Protein AF-A0A932I246-F1 (afdb_monomer)

Solvent-accessible surface area (backbone atoms only — not comparable to full-atom values): 27493 Å² total; per-residue (Å²): 136,83,82,78,75,80,78,72,86,60,99,74,47,70,69,50,55,54,42,56,57,29,20,70,31,78,43,29,26,50,51,62,73,42,66,53,40,61,61,53,47,52,52,48,31,76,75,70,36,56,84,35,68,69,50,48,49,49,33,52,39,20,45,31,43,43,34,30,58,22,53,59,52,63,70,44,74,90,49,45,68,64,43,23,55,43,42,30,55,41,34,55,53,49,47,56,42,54,63,29,57,80,69,51,62,72,70,21,52,56,48,48,50,40,53,50,53,54,45,70,26,64,62,61,47,52,42,52,49,46,42,53,51,44,28,50,48,48,29,57,44,53,73,33,79,94,44,40,82,45,59,65,59,52,9,35,63,12,46,64,54,43,42,63,22,55,83,66,45,56,70,69,58,45,53,53,52,52,52,52,51,48,51,56,51,48,55,43,52,54,49,61,70,66,50,71,67,83,77,53,55,97,81,42,61,63,65,49,45,65,71,44,42,66,47,36,33,39,36,50,30,71,85,81,86,62,57,73,64,77,78,63,70,88,76,70,71,74,97,63,90,81,52,74,67,60,57,48,52,55,40,28,43,37,66,72,38,31,41,54,51,52,52,34,47,47,52,49,33,54,50,51,52,50,47,31,55,36,34,69,69,67,50,93,50,74,86,62,44,43,46,38,48,67,53,41,49,48,38,51,72,72,46,47,73,54,31,31,50,52,42,40,53,46,38,36,51,55,46,47,52,39,50,52,54,19,52,58,44,60,48,79,78,72,83,69,76,82,75,87,51,80,70,58,58,66,52,52,78,77,47,79,77,79,65,59,42,72,57,43,20,45,50,50,50,56,52,76,65,72,28,43,51,63,51,50,45,51,48,48,38,53,51,47,47,53,50,48,56,59,38,46,74,40,68,70,39,41,56,23,38,72,64,16,46,40,64,18,50,54,56,44,21,49,46,61,60,68,60,54,59,67,71,51,47,50,51,52,52,52,50,49,43,53,51,43,51,54,50,31,52,30,20,52,49,35,56,52,50,67,34,81,94,44,48,89,57,85,82,61,78,32,75,50,29,35,46,53,40,37,27,35,30,17,44,42,72,55,54,74,80,79,66,52,77,78,71,77,79,77,71,80,76,79,83,79,74,88,132

Structure (mmCIF, N/CA/C/O backbone):
data_AF-A0A932I246-F1
#
_entry.id   AF-A0A932I246-F1
#
loop_
_atom_site.group_PDB
_atom_site.id
_atom_site.type_symbol
_atom_site.label_atom_id
_atom_site.label_alt_id
_atom_site.label_comp_id
_atom_site.label_asym_id
_atom_site.label_entity_id
_atom_site.label_seq_id
_atom_site.pdbx_PDB_ins_code
_atom_site.Cartn_x
_atom_site.Cartn_y
_atom_site.Cartn_z
_atom_site.occupancy
_atom_site.B_iso_or_equiv
_atom_site.auth_seq_id
_atom_site.auth_comp_id
_atom_site.auth_asym_id
_atom_site.auth_atom_id
_atom_site.pdbx_PDB_model_num
ATOM 1 N N . MET A 1 1 ? 18.578 -10.798 33.109 1.00 35.31 1 MET A N 1
ATOM 2 C CA . MET A 1 1 ? 17.485 -9.968 32.545 1.00 35.31 1 MET A CA 1
ATOM 3 C C . MET A 1 1 ? 17.425 -8.638 33.294 1.00 35.31 1 MET A C 1
ATOM 5 O O . MET A 1 1 ? 16.920 -8.592 34.405 1.00 35.31 1 MET A O 1
ATOM 9 N N . LYS A 1 2 ? 18.011 -7.568 32.737 1.00 28.06 2 LYS A N 1
ATOM 10 C CA . LYS A 1 2 ? 17.964 -6.221 33.337 1.00 28.06 2 LYS A CA 1
ATOM 11 C C . LYS A 1 2 ? 16.566 -5.626 33.126 1.00 28.06 2 LYS A C 1
ATOM 13 O O . LYS A 1 2 ? 16.144 -5.468 31.981 1.00 28.06 2 LYS A O 1
ATOM 18 N N . LYS A 1 3 ? 15.860 -5.311 34.218 1.00 30.19 3 LYS A N 1
ATOM 19 C CA . LYS A 1 3 ? 14.612 -4.529 34.216 1.00 30.19 3 LYS A CA 1
ATOM 20 C C . LYS A 1 3 ? 14.875 -3.213 33.468 1.00 30.19 3 LYS A C 1
ATOM 22 O O . LYS A 1 3 ? 15.648 -2.386 33.941 1.00 30.19 3 LYS A O 1
ATOM 27 N N . ARG A 1 4 ? 14.285 -3.031 32.280 1.00 34.88 4 ARG A N 1
ATOM 28 C CA . ARG A 1 4 ? 14.274 -1.729 31.596 1.00 34.88 4 ARG A CA 1
ATOM 29 C C . ARG A 1 4 ? 13.443 -0.780 32.457 1.00 34.88 4 ARG A C 1
ATOM 31 O O . ARG A 1 4 ? 12.263 -1.038 32.670 1.00 34.88 4 ARG A O 1
ATOM 38 N N . GLY A 1 5 ? 14.087 0.258 32.987 1.00 34.12 5 GLY A N 1
ATOM 39 C CA . GLY A 1 5 ? 13.452 1.270 33.825 1.00 34.12 5 GLY A CA 1
ATOM 40 C C . GLY A 1 5 ? 12.221 1.868 33.145 1.00 34.12 5 GLY A C 1
ATOM 41 O O . GLY A 1 5 ? 12.244 2.183 31.953 1.00 34.12 5 GLY A O 1
ATOM 42 N N . ARG A 1 6 ? 11.143 1.990 33.922 1.00 39.09 6 ARG A N 1
ATOM 43 C CA . ARG A 1 6 ? 9.917 2.712 33.579 1.00 39.09 6 ARG A CA 1
ATOM 44 C C . ARG A 1 6 ? 10.338 4.168 33.352 1.00 39.09 6 ARG A C 1
ATOM 46 O O . ARG A 1 6 ? 10.676 4.844 34.317 1.00 39.09 6 ARG A O 1
ATOM 53 N N . ARG A 1 7 ? 10.427 4.627 32.096 1.00 49.12 7 ARG A N 1
ATOM 54 C CA . ARG A 1 7 ? 10.593 6.062 31.817 1.00 49.12 7 ARG A CA 1
ATOM 55 C C . ARG A 1 7 ? 9.335 6.726 32.356 1.00 49.12 7 ARG A C 1
ATOM 57 O O . ARG A 1 7 ? 8.257 6.496 31.814 1.00 49.12 7 ARG A O 1
ATOM 64 N N . THR A 1 8 ? 9.464 7.427 33.474 1.00 45.78 8 THR A N 1
ATOM 65 C CA . THR A 1 8 ? 8.409 8.287 33.995 1.00 45.78 8 THR A CA 1
ATOM 66 C C . THR A 1 8 ? 8.037 9.268 32.893 1.00 45.78 8 THR A C 1
ATOM 68 O O . THR A 1 8 ? 8.913 9.770 32.182 1.00 45.78 8 THR A O 1
ATOM 71 N N . ILE A 1 9 ? 6.736 9.477 32.698 1.00 50.03 9 ILE A N 1
ATOM 72 C CA . ILE A 1 9 ? 6.228 10.590 31.903 1.00 50.03 9 ILE A CA 1
ATOM 73 C C . ILE A 1 9 ? 6.631 11.830 32.702 1.00 50.03 9 ILE A C 1
ATOM 75 O O . ILE A 1 9 ? 5.904 12.276 33.578 1.00 50.03 9 ILE A O 1
ATOM 79 N N . THR A 1 10 ? 7.856 12.321 32.516 1.00 48.06 10 THR A N 1
ATOM 80 C CA . THR A 1 10 ? 8.140 13.700 32.888 1.00 48.06 10 THR A CA 1
ATOM 81 C C . THR A 1 10 ? 7.211 14.554 32.036 1.00 48.06 10 THR A C 1
ATOM 83 O O . THR A 1 10 ? 7.014 14.260 30.853 1.00 48.06 10 THR A O 1
ATOM 86 N N . GLU A 1 11 ? 6.615 15.575 32.642 1.00 45.78 11 GLU A N 1
ATOM 87 C CA . GLU A 1 11 ? 5.543 16.426 32.101 1.00 45.78 11 GLU A CA 1
ATOM 88 C C . GLU A 1 11 ? 5.860 17.139 30.767 1.00 45.78 11 GLU A C 1
ATOM 90 O O . GLU A 1 11 ? 5.104 17.997 30.330 1.00 45.78 11 GLU A O 1
ATOM 95 N N . GLN A 1 12 ? 6.960 16.824 30.076 1.00 55.62 12 GLN A N 1
ATOM 96 C CA . GLN A 1 12 ? 7.422 17.562 28.900 1.00 55.62 12 GLN A CA 1
ATOM 97 C C . GLN A 1 12 ? 8.065 16.678 27.817 1.00 55.62 12 GLN A C 1
ATOM 99 O O . GLN A 1 12 ? 9.040 17.062 27.176 1.00 55.62 12 GLN A O 1
ATOM 104 N N . SER A 1 13 ? 7.519 15.490 27.538 1.00 73.31 13 SER A N 1
ATOM 105 C CA . SER A 1 13 ? 7.749 14.900 26.209 1.00 73.31 13 SER A CA 1
ATOM 106 C C . SER A 1 13 ? 6.884 15.650 25.193 1.00 73.31 13 SER A C 1
ATOM 108 O O . SER A 1 13 ? 5.659 15.540 25.228 1.00 73.31 13 SER A O 1
ATOM 110 N N . TYR A 1 14 ? 7.500 16.381 24.256 1.00 82.94 14 TYR A N 1
ATOM 111 C CA . TYR A 1 14 ? 6.797 17.052 23.146 1.00 82.94 14 TYR A CA 1
ATOM 112 C C . TYR A 1 14 ? 5.838 16.100 22.404 1.00 82.94 14 TYR A C 1
ATOM 114 O O . TYR A 1 14 ? 4.756 16.494 21.972 1.00 82.94 14 TYR A O 1
ATOM 122 N N . ALA A 1 15 ? 6.192 14.812 22.309 1.00 83.62 15 ALA A N 1
ATOM 123 C CA . ALA A 1 15 ? 5.328 13.788 21.727 1.00 83.62 15 ALA A CA 1
ATOM 124 C C . ALA A 1 15 ? 4.053 13.535 22.552 1.00 83.62 15 ALA A C 1
ATOM 126 O O . ALA A 1 15 ? 2.983 13.379 21.971 1.00 83.62 15 ALA A O 1
ATOM 127 N N . ALA A 1 16 ? 4.148 13.519 23.885 1.00 86.38 16 ALA A N 1
ATOM 128 C CA . ALA A 1 16 ? 2.990 13.338 24.757 1.00 86.38 16 ALA A CA 1
ATOM 129 C C . ALA A 1 16 ? 2.051 14.555 24.710 1.00 86.38 16 ALA A C 1
ATOM 131 O O . ALA A 1 16 ? 0.842 14.381 24.584 1.00 86.38 16 ALA A O 1
ATOM 132 N N . ALA A 1 17 ? 2.602 15.774 24.709 1.00 88.81 17 ALA A N 1
ATOM 133 C CA . ALA A 1 17 ? 1.818 17.005 24.590 1.00 88.81 17 ALA A CA 1
ATOM 134 C C . ALA A 1 17 ? 1.035 17.073 23.265 1.00 88.81 17 ALA A C 1
ATOM 136 O O . ALA A 1 17 ? -0.163 17.347 23.277 1.00 88.81 17 ALA A O 1
ATOM 137 N N . ARG A 1 18 ? 1.675 16.740 22.129 1.00 91.56 18 ARG A N 1
ATOM 138 C CA . ARG A 1 18 ? 0.988 16.661 20.824 1.00 91.56 18 ARG A CA 1
ATOM 139 C C . ARG A 1 18 ? -0.151 15.640 20.818 1.00 91.56 18 ARG A C 1
ATOM 141 O O . ARG A 1 18 ? -1.185 15.894 20.214 1.00 91.56 18 ARG A O 1
ATOM 148 N N . LEU A 1 19 ? 0.020 14.497 21.485 1.00 93.06 19 LEU A N 1
ATOM 149 C CA . LEU A 1 19 ? -1.024 13.472 21.568 1.00 93.06 19 LEU A CA 1
ATOM 150 C C . LEU A 1 19 ? -2.183 13.878 22.479 1.00 93.06 19 LEU A C 1
ATOM 152 O O . LEU A 1 19 ? -3.322 13.561 22.155 1.00 93.06 19 LEU A O 1
ATOM 156 N N . LEU A 1 20 ? -1.913 14.579 23.582 1.00 91.50 20 LEU A N 1
ATOM 157 C CA . LEU A 1 20 ? -2.953 15.135 24.450 1.00 91.50 20 LEU A CA 1
ATOM 158 C C . LEU A 1 20 ? -3.778 16.205 23.725 1.00 91.50 20 LEU A C 1
ATOM 160 O O . LEU A 1 20 ? -5.001 16.172 23.804 1.00 91.50 20 LEU A O 1
ATOM 164 N N . ASP A 1 21 ? -3.129 17.092 22.965 1.00 92.06 21 ASP A N 1
ATOM 165 C CA . ASP A 1 21 ? -3.822 18.039 22.079 1.00 92.06 21 ASP A CA 1
ATOM 166 C C . ASP A 1 21 ? -4.642 17.303 21.006 1.00 92.06 21 ASP A C 1
ATOM 168 O O . ASP A 1 21 ? -5.804 17.624 20.770 1.00 92.06 21 ASP A O 1
ATOM 172 N N . ALA A 1 22 ? -4.080 16.253 20.399 1.00 93.19 22 ALA A N 1
ATOM 173 C CA . ALA A 1 22 ? -4.780 15.459 19.394 1.00 93.19 22 ALA A CA 1
ATOM 174 C C . ALA A 1 22 ? -5.967 14.652 19.958 1.00 93.19 22 ALA A C 1
ATOM 176 O O . ALA A 1 22 ? -6.898 14.373 19.207 1.00 93.19 22 ALA A O 1
ATOM 177 N N . LEU A 1 23 ? -5.954 14.277 21.244 1.00 93.12 23 LEU A N 1
ATOM 178 C CA . LEU A 1 23 ? -7.095 13.648 21.928 1.00 93.12 23 LEU A CA 1
ATOM 179 C C . LEU A 1 23 ? -8.268 14.619 22.110 1.00 93.12 23 LEU A C 1
ATOM 181 O O . LEU A 1 23 ? -9.414 14.186 22.098 1.00 93.12 23 LEU A O 1
ATOM 185 N N . GLY A 1 24 ? -7.994 15.922 22.209 1.00 92.06 24 GLY A N 1
ATOM 186 C CA . GLY A 1 24 ? -9.022 16.964 22.262 1.00 92.06 2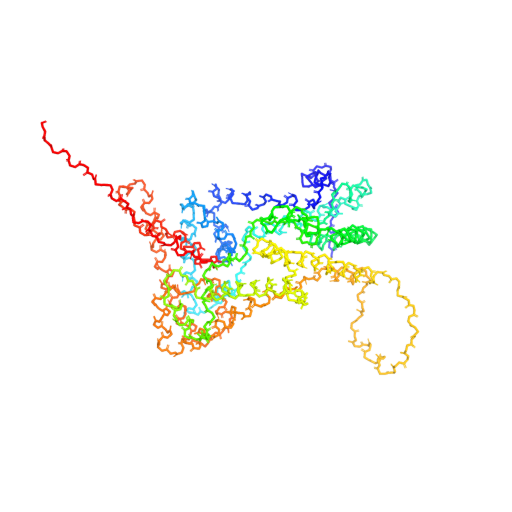4 GLY A CA 1
ATOM 187 C C . GLY A 1 24 ? -9.700 17.252 20.917 1.00 92.06 24 GLY A C 1
ATOM 188 O O . GLY A 1 24 ? -10.523 18.158 20.835 1.00 92.06 24 GLY A O 1
ATOM 189 N N . ARG A 1 25 ? -9.353 16.524 19.847 1.00 92.69 25 ARG A N 1
ATOM 190 C CA . ARG A 1 25 ? -9.891 16.712 18.492 1.00 92.69 25 ARG A CA 1
ATOM 191 C C . ARG A 1 25 ? -10.612 15.456 18.026 1.00 92.69 25 ARG A C 1
ATOM 193 O O . ARG A 1 25 ? -10.198 14.345 18.341 1.00 92.69 25 ARG A O 1
ATOM 200 N N . GLU A 1 26 ? -11.654 15.626 17.217 1.00 91.19 26 GLU A N 1
ATOM 201 C CA . GLU A 1 26 ? -12.361 14.495 16.616 1.00 91.19 26 GLU A CA 1
ATOM 202 C C . GLU A 1 26 ? -11.439 13.630 15.743 1.00 91.19 26 GLU A C 1
ATOM 204 O O . GLU A 1 26 ? -10.599 14.122 14.979 1.00 91.19 26 GLU A O 1
ATOM 209 N N . GLY A 1 27 ? -11.646 12.314 15.814 1.00 91.94 27 GLY A N 1
ATOM 210 C CA . GLY A 1 27 ? -10.916 11.327 15.025 1.00 91.94 27 GLY A CA 1
ATOM 211 C C . GLY A 1 27 ? -9.684 10.762 15.729 1.00 91.94 27 GLY A C 1
ATOM 212 O O . GLY A 1 27 ? -9.530 10.835 16.946 1.00 91.94 27 GLY A O 1
ATOM 213 N N . CYS A 1 28 ? -8.806 10.128 14.948 1.00 96.31 28 CYS A N 1
ATOM 214 C CA . CYS A 1 28 ? -7.714 9.337 15.501 1.00 96.31 28 CYS A CA 1
ATOM 215 C C . CYS A 1 28 ? -6.499 10.207 15.865 1.00 96.31 28 CYS A C 1
ATOM 217 O O . CYS A 1 28 ? -5.820 10.680 14.946 1.00 96.31 28 CYS A O 1
ATOM 219 N N . PRO A 1 29 ? -6.095 10.304 17.151 1.00 95.62 29 PRO A N 1
ATOM 220 C CA . PRO A 1 29 ? -4.960 11.138 17.561 1.00 95.62 29 PRO A CA 1
ATOM 221 C C . PRO A 1 29 ? -3.642 10.721 16.895 1.00 95.62 29 PRO A C 1
ATOM 223 O O . PRO A 1 29 ? -2.848 11.563 16.490 1.00 95.62 29 PRO A O 1
ATOM 226 N N . VAL A 1 30 ? -3.432 9.417 16.680 1.00 96.31 30 VAL A N 1
ATOM 227 C CA . VAL A 1 30 ? -2.247 8.919 15.959 1.00 96.31 30 VAL A CA 1
ATOM 228 C C . VAL A 1 30 ? -2.279 9.293 14.471 1.00 96.31 30 VAL A C 1
ATOM 230 O O . VAL A 1 30 ? -1.239 9.624 13.914 1.00 96.31 30 VAL A O 1
ATOM 233 N N . CYS A 1 31 ? -3.450 9.281 13.814 1.00 95.38 31 CYS A N 1
ATOM 234 C CA . CYS A 1 31 ? -3.572 9.733 12.424 1.00 95.38 31 CYS A CA 1
ATOM 235 C C . CYS A 1 31 ? -3.254 11.223 12.304 1.00 95.38 31 CYS A C 1
ATOM 237 O O . CYS A 1 31 ? -2.543 11.597 11.375 1.00 95.38 31 CYS A O 1
ATOM 239 N N . HIS A 1 32 ? -3.754 12.044 13.233 1.00 92.94 32 HIS A N 1
ATOM 240 C CA . HIS A 1 32 ? -3.451 13.476 13.295 1.00 92.94 32 HIS A CA 1
ATOM 241 C C . HIS A 1 32 ? -1.954 13.727 13.482 1.00 92.94 32 HIS A C 1
ATOM 243 O O . HIS A 1 32 ? -1.374 14.508 12.728 1.00 92.94 32 HIS A O 1
ATOM 249 N N . ASP A 1 33 ? -1.311 13.003 14.404 1.00 91.38 33 ASP A N 1
ATOM 250 C CA . ASP A 1 33 ? 0.121 13.157 14.683 1.00 91.38 33 ASP A CA 1
ATOM 251 C C . ASP A 1 33 ? 1.001 12.864 13.456 1.00 91.38 33 ASP A C 1
ATOM 253 O O . ASP A 1 33 ? 1.958 13.590 13.175 1.00 91.38 33 ASP A O 1
ATOM 257 N N . ILE A 1 34 ? 0.645 11.831 12.682 1.00 92.38 34 ILE A N 1
ATOM 258 C CA . ILE A 1 34 ? 1.406 11.404 11.498 1.00 92.38 34 ILE A CA 1
ATOM 259 C C . ILE A 1 34 ? 0.889 12.002 10.185 1.00 92.38 34 ILE A C 1
ATOM 261 O O . ILE A 1 34 ? 1.452 11.704 9.129 1.00 92.38 34 ILE A O 1
ATOM 265 N N . ALA A 1 35 ? -0.161 12.829 10.199 1.00 87.81 35 ALA A N 1
ATOM 266 C CA . ALA A 1 35 ? -0.816 13.323 8.982 1.00 87.81 35 ALA A CA 1
ATOM 267 C C . ALA A 1 35 ? 0.167 14.032 8.037 1.00 87.81 35 ALA A C 1
ATOM 269 O O . ALA A 1 35 ? 0.084 13.891 6.819 1.00 87.81 35 ALA A O 1
ATOM 270 N N . ARG A 1 36 ? 1.143 14.746 8.608 1.00 83.81 36 ARG A N 1
ATOM 271 C CA . ARG A 1 36 ? 2.154 15.513 7.866 1.00 83.81 36 ARG A CA 1
ATOM 272 C C . ARG A 1 36 ? 3.476 14.772 7.661 1.00 83.81 36 ARG A C 1
ATOM 274 O O . ARG A 1 36 ? 4.373 15.353 7.059 1.00 83.81 36 ARG A O 1
ATOM 281 N N . SER A 1 37 ? 3.594 13.519 8.113 1.00 87.94 37 SER A N 1
ATOM 282 C CA . SER A 1 37 ? 4.845 12.741 8.052 1.00 87.94 37 SER A CA 1
ATOM 283 C C . SER A 1 37 ? 5.437 12.705 6.644 1.00 87.94 37 SER A C 1
ATOM 285 O O . SER A 1 37 ? 6.579 13.105 6.458 1.00 87.94 37 SER A O 1
ATOM 287 N N . ASP A 1 38 ? 4.639 12.354 5.637 1.00 89.25 38 ASP A N 1
ATOM 288 C CA . ASP A 1 38 ? 5.059 12.336 4.236 1.00 89.25 38 ASP A CA 1
ATOM 289 C C . ASP A 1 38 ? 5.541 13.709 3.736 1.00 89.25 38 ASP A C 1
ATOM 291 O O . ASP A 1 38 ? 6.572 13.807 3.076 1.00 89.25 38 ASP A O 1
ATOM 295 N N . ARG A 1 39 ? 4.805 14.789 4.047 1.00 88.75 39 ARG A N 1
ATOM 296 C CA . ARG A 1 39 ? 5.174 16.154 3.628 1.00 88.75 39 ARG A CA 1
ATOM 297 C C . ARG A 1 39 ? 6.476 16.596 4.293 1.00 88.75 39 ARG A C 1
ATOM 299 O O . ARG A 1 39 ? 7.325 17.165 3.617 1.00 88.75 39 ARG A O 1
ATOM 306 N N . HIS A 1 40 ? 6.629 16.336 5.590 1.00 89.94 40 HIS A N 1
ATOM 307 C CA . HIS A 1 40 ? 7.852 16.644 6.329 1.00 89.94 40 HIS A CA 1
ATOM 308 C C . HIS A 1 40 ? 9.033 15.819 5.817 1.00 89.94 40 HIS A C 1
ATOM 310 O O . HIS A 1 40 ? 10.107 16.377 5.617 1.00 89.94 40 HIS A O 1
ATOM 316 N N . TYR A 1 41 ? 8.826 14.527 5.547 1.00 93.31 41 TYR A N 1
ATOM 317 C CA . TYR A 1 41 ? 9.850 13.666 4.968 1.00 93.31 41 TYR A CA 1
ATOM 318 C C . TYR A 1 41 ? 10.356 14.243 3.645 1.00 93.31 41 TYR A C 1
ATOM 320 O O . TYR A 1 41 ? 11.554 14.448 3.496 1.00 93.31 41 TYR A O 1
ATOM 328 N N . PHE A 1 42 ? 9.458 14.553 2.701 1.00 93.44 42 PHE A N 1
ATOM 329 C CA . PHE A 1 42 ? 9.878 15.075 1.399 1.00 93.44 42 PHE A CA 1
ATOM 330 C C . PHE A 1 42 ? 10.506 16.467 1.487 1.00 93.44 42 PHE A C 1
ATOM 332 O O . PHE A 1 42 ? 11.469 16.728 0.774 1.00 93.44 42 PHE A O 1
ATOM 339 N N . PHE A 1 43 ? 10.028 17.329 2.388 1.00 93.00 43 PHE A N 1
ATOM 340 C CA . PHE A 1 43 ? 10.656 18.627 2.636 1.00 93.00 43 PHE A CA 1
ATOM 341 C C . PHE A 1 43 ? 12.131 18.467 3.042 1.00 93.00 43 PHE A C 1
ATOM 343 O O . PHE A 1 43 ? 13.017 18.961 2.351 1.00 93.00 43 PHE A O 1
ATOM 350 N N . TRP A 1 44 ? 12.415 17.701 4.100 1.00 93.62 44 TRP A N 1
ATOM 351 C CA . TRP A 1 44 ? 13.794 17.478 4.559 1.00 93.62 44 TRP A CA 1
ATOM 352 C C . TRP A 1 44 ? 14.619 16.619 3.596 1.00 93.62 44 TRP A C 1
ATOM 354 O O . TRP A 1 44 ? 15.843 16.748 3.517 1.00 93.62 44 TRP A O 1
ATOM 364 N N . PHE A 1 45 ? 13.967 15.749 2.825 1.00 94.88 45 PHE A N 1
ATOM 365 C CA . PHE A 1 45 ? 14.604 15.015 1.740 1.00 94.88 45 PHE A CA 1
ATOM 366 C C . PHE A 1 45 ? 15.206 15.964 0.706 1.00 94.88 45 PHE A C 1
ATOM 368 O O . PHE A 1 45 ? 16.410 15.901 0.461 1.00 94.88 45 PHE A O 1
ATOM 375 N N . PHE A 1 46 ? 14.403 16.870 0.150 1.00 93.94 46 PHE A N 1
ATOM 376 C CA . PHE A 1 46 ? 14.850 17.753 -0.925 1.00 93.94 46 PHE A CA 1
ATOM 377 C C . PHE A 1 46 ? 15.758 18.890 -0.467 1.00 93.94 46 PHE A C 1
ATOM 379 O O . PHE A 1 46 ? 16.616 19.312 -1.245 1.00 93.94 46 PHE A O 1
ATOM 386 N N . VAL A 1 47 ? 15.597 19.358 0.773 1.00 91.06 47 VAL A N 1
ATOM 387 C CA . VAL A 1 47 ? 16.420 20.443 1.322 1.00 91.06 47 VAL A CA 1
ATOM 388 C C . VAL A 1 47 ? 17.784 19.932 1.794 1.00 91.06 47 VAL A C 1
ATOM 390 O O . VAL A 1 47 ? 18.794 20.555 1.484 1.00 91.06 47 VAL A O 1
ATOM 393 N N . GLU A 1 48 ? 17.842 18.797 2.501 1.00 92.44 48 GLU A N 1
ATOM 394 C CA . GLU A 1 48 ? 19.058 18.417 3.241 1.00 92.44 48 GLU A CA 1
ATOM 395 C C . GLU A 1 48 ? 19.590 17.020 2.931 1.00 92.44 48 GLU A C 1
ATOM 397 O O . GLU A 1 48 ? 20.800 16.818 2.874 1.00 92.44 48 GLU A O 1
ATOM 402 N N . SER A 1 49 ? 18.718 16.019 2.785 1.00 93.25 49 SER A N 1
ATOM 403 C CA . SER A 1 49 ? 19.164 14.627 2.938 1.00 93.25 49 SER A CA 1
ATOM 404 C C . SER A 1 49 ? 19.302 13.828 1.641 1.00 93.25 49 SER A C 1
ATOM 406 O O . SER A 1 49 ? 19.854 12.725 1.700 1.00 93.25 49 SER A O 1
ATOM 408 N N . TYR A 1 50 ? 18.881 14.352 0.481 1.00 94.75 50 TYR A N 1
ATOM 409 C CA . TYR A 1 50 ? 18.901 13.617 -0.796 1.00 94.75 50 TYR A CA 1
ATOM 410 C C . TYR A 1 50 ? 20.302 13.151 -1.232 1.00 94.75 50 TYR A C 1
ATOM 412 O O . TYR A 1 50 ? 20.421 12.108 -1.870 1.00 94.75 50 TYR A O 1
ATOM 420 N N . PHE A 1 51 ? 21.359 13.888 -0.874 1.00 94.00 51 PHE A N 1
ATOM 421 C CA . PHE A 1 51 ? 22.752 13.549 -1.198 1.00 94.00 51 PHE A CA 1
ATOM 422 C C . PHE A 1 51 ? 23.478 12.793 -0.078 1.00 94.00 51 PHE A C 1
ATOM 424 O O . PHE A 1 51 ? 24.630 12.389 -0.241 1.00 94.00 51 PHE A O 1
ATOM 431 N N . SER A 1 52 ? 22.835 12.596 1.077 1.00 95.56 52 SER A N 1
ATOM 432 C CA . SER A 1 52 ? 23.472 11.904 2.195 1.00 95.56 52 SER A CA 1
ATOM 433 C C . SER A 1 52 ? 23.640 10.412 1.893 1.00 95.56 52 SER A C 1
ATOM 435 O O . SER A 1 52 ? 22.734 9.752 1.375 1.00 95.56 52 SER A O 1
ATOM 437 N N . SER A 1 53 ? 24.793 9.848 2.263 1.00 92.69 53 SER A N 1
ATOM 438 C CA . SER A 1 53 ? 25.079 8.419 2.069 1.00 92.69 53 SER A CA 1
ATOM 439 C C . SER A 1 53 ? 24.029 7.527 2.735 1.00 92.69 53 SER A C 1
ATOM 441 O O . SER A 1 53 ? 23.578 6.560 2.127 1.00 92.69 53 SER A O 1
ATOM 443 N N . TYR A 1 54 ? 23.573 7.906 3.932 1.00 93.38 54 TYR A N 1
ATOM 444 C CA . TYR A 1 54 ? 22.520 7.214 4.670 1.00 93.38 54 TYR A CA 1
ATOM 445 C C . TYR A 1 54 ? 21.200 7.133 3.888 1.00 93.38 54 TYR A C 1
ATOM 447 O O . TYR A 1 54 ? 20.627 6.049 3.761 1.00 93.38 54 TYR A O 1
ATOM 455 N N . THR A 1 55 ? 20.721 8.244 3.322 1.00 94.12 55 THR A N 1
ATOM 456 C CA . THR A 1 55 ? 19.484 8.258 2.524 1.00 94.12 55 THR A CA 1
ATOM 457 C C . THR A 1 55 ? 19.633 7.439 1.244 1.00 94.12 55 THR A C 1
ATOM 459 O O . THR A 1 55 ? 18.754 6.640 0.916 1.00 94.12 55 THR A O 1
ATOM 462 N N . LEU A 1 56 ? 20.764 7.574 0.549 1.00 94.44 56 LEU A N 1
ATOM 463 C CA . LEU A 1 56 ? 21.053 6.812 -0.669 1.00 94.44 56 LEU A CA 1
ATOM 464 C C . LEU A 1 56 ? 21.150 5.302 -0.400 1.00 94.44 56 LEU A C 1
ATOM 466 O O . LEU A 1 56 ? 20.684 4.497 -1.212 1.00 94.44 56 LEU A O 1
ATOM 470 N N . ASP A 1 57 ? 21.688 4.901 0.754 1.00 91.94 57 ASP A N 1
ATOM 471 C CA . ASP A 1 57 ? 21.719 3.506 1.203 1.00 91.94 57 ASP A CA 1
ATOM 472 C C . ASP A 1 57 ? 20.306 2.967 1.447 1.00 91.94 57 ASP A C 1
ATOM 474 O O . ASP A 1 57 ? 19.974 1.872 0.984 1.00 91.94 57 ASP A O 1
ATOM 478 N N . GLN A 1 58 ? 19.446 3.736 2.123 1.00 93.19 58 GLN A N 1
ATOM 479 C CA . GLN A 1 58 ? 18.054 3.341 2.355 1.00 93.19 58 GLN A CA 1
ATOM 480 C C . GLN A 1 58 ? 17.257 3.217 1.057 1.00 93.19 58 GLN A C 1
ATOM 482 O O . GLN A 1 58 ? 16.509 2.251 0.870 1.00 93.19 58 GLN A O 1
ATOM 487 N N . LEU A 1 59 ? 17.418 4.177 0.147 1.00 94.81 59 LEU A N 1
ATOM 488 C CA . LEU A 1 59 ? 16.773 4.136 -1.159 1.00 94.81 59 LEU A CA 1
ATOM 489 C C . LEU A 1 59 ? 17.292 2.956 -1.980 1.00 94.81 59 LEU A C 1
ATOM 491 O O . LEU A 1 59 ? 16.499 2.198 -2.525 1.00 94.81 59 LEU A O 1
ATOM 495 N N . SER A 1 60 ? 18.598 2.704 -1.995 1.00 92.19 60 SER A N 1
ATOM 496 C CA . SER A 1 60 ? 19.164 1.541 -2.688 1.00 92.19 60 SER A CA 1
ATOM 497 C C . SER A 1 60 ? 18.648 0.218 -2.114 1.00 92.19 60 SER A C 1
ATOM 499 O O . SER A 1 60 ? 18.256 -0.669 -2.869 1.00 92.19 60 SER A O 1
ATOM 501 N N . ALA A 1 61 ? 18.587 0.090 -0.784 1.00 90.94 61 ALA A N 1
ATOM 502 C CA . ALA A 1 61 ? 18.085 -1.106 -0.107 1.00 90.94 61 ALA A CA 1
ATOM 503 C C . ALA A 1 61 ? 16.587 -1.346 -0.343 1.00 90.94 61 ALA A C 1
ATOM 505 O O . ALA A 1 61 ? 16.136 -2.490 -0.335 1.00 90.94 61 ALA A O 1
ATOM 506 N N . SER A 1 62 ? 15.812 -0.283 -0.554 1.00 93.19 62 SER A N 1
ATOM 507 C CA . SER A 1 62 ? 14.389 -0.365 -0.889 1.00 93.19 62 SER A CA 1
ATOM 508 C C . SER A 1 62 ? 14.126 -0.448 -2.391 1.00 93.19 62 SER A C 1
ATOM 510 O O . SER A 1 62 ? 12.986 -0.680 -2.772 1.00 93.19 62 SER A O 1
ATOM 512 N N . LEU A 1 63 ? 15.142 -0.323 -3.255 1.00 93.62 63 LEU A N 1
ATOM 513 C CA . LEU A 1 63 ? 14.991 -0.121 -4.707 1.00 93.62 63 LEU A CA 1
ATOM 514 C C . LEU A 1 63 ? 14.167 1.131 -5.040 1.00 93.62 63 LEU A C 1
ATOM 516 O O . LEU A 1 63 ? 13.366 1.134 -5.966 1.00 93.62 63 LEU A O 1
ATOM 520 N N . GLY A 1 64 ? 14.342 2.185 -4.251 1.00 93.56 64 GLY A N 1
ATOM 521 C CA . GLY A 1 64 ? 13.629 3.448 -4.357 1.00 93.56 64 GLY A CA 1
ATOM 522 C C . GLY A 1 64 ? 12.274 3.432 -3.662 1.00 93.56 64 GLY A C 1
ATOM 523 O O . GLY A 1 64 ? 11.919 2.517 -2.913 1.00 93.56 64 GLY A O 1
ATOM 524 N N . PHE A 1 65 ? 11.494 4.470 -3.938 1.00 94.19 65 PHE A N 1
ATOM 525 C CA . PHE A 1 65 ? 10.183 4.677 -3.335 1.00 94.19 65 PHE A CA 1
ATOM 526 C C . PHE A 1 65 ? 9.174 3.570 -3.696 1.00 94.19 65 PHE A C 1
ATOM 528 O O . PHE A 1 65 ? 9.371 2.794 -4.634 1.00 94.19 65 PHE A O 1
ATOM 535 N N . CYS A 1 66 ? 8.081 3.461 -2.935 1.00 92.06 66 CYS A N 1
ATOM 536 C CA . CYS A 1 66 ? 6.953 2.609 -3.320 1.00 92.06 66 CYS A CA 1
ATOM 537 C C . CYS A 1 66 ? 6.233 3.201 -4.550 1.00 92.06 66 CYS A C 1
ATOM 539 O O . CYS A 1 66 ? 6.400 4.393 -4.822 1.00 92.06 66 CYS A O 1
ATOM 541 N N . PRO A 1 67 ? 5.401 2.422 -5.268 1.00 88.06 67 PRO A N 1
ATOM 542 C CA . PRO A 1 67 ? 4.668 2.925 -6.432 1.00 88.06 67 PRO A CA 1
ATOM 543 C C . PRO A 1 67 ? 3.864 4.206 -6.153 1.00 88.06 67 PRO A C 1
ATOM 545 O O . PRO A 1 67 ? 3.844 5.112 -6.984 1.00 88.06 67 PRO A O 1
ATOM 548 N N . ALA A 1 68 ? 3.248 4.320 -4.971 1.00 87.75 68 ALA A N 1
ATOM 549 C CA . ALA A 1 68 ? 2.467 5.495 -4.583 1.00 87.75 68 ALA A CA 1
ATOM 550 C C . ALA A 1 68 ? 3.343 6.742 -4.362 1.00 87.75 68 ALA A C 1
ATOM 552 O O . ALA A 1 68 ? 3.054 7.816 -4.890 1.00 87.75 68 ALA A O 1
ATOM 553 N N . HIS A 1 69 ? 4.450 6.608 -3.623 1.00 91.38 69 HIS A N 1
ATOM 554 C CA . HIS A 1 69 ? 5.382 7.718 -3.392 1.00 91.38 69 HIS A CA 1
ATOM 555 C C . HIS A 1 69 ? 6.141 8.106 -4.658 1.00 91.38 69 HIS A C 1
ATOM 557 O O . HIS A 1 69 ? 6.288 9.293 -4.924 1.00 91.38 69 HIS A O 1
ATOM 563 N N . GLY A 1 70 ? 6.549 7.138 -5.480 1.00 91.00 70 GLY A N 1
ATOM 564 C CA . GLY A 1 70 ? 7.154 7.410 -6.783 1.00 91.00 70 GLY A CA 1
ATOM 565 C C . GLY A 1 70 ? 6.218 8.200 -7.696 1.00 91.00 70 GLY A C 1
ATOM 566 O O . GLY A 1 70 ? 6.630 9.181 -8.300 1.00 91.00 70 GLY A O 1
ATOM 567 N N . ALA A 1 71 ? 4.929 7.863 -7.724 1.00 85.50 71 ALA A N 1
ATOM 568 C CA . ALA A 1 71 ? 3.931 8.627 -8.473 1.00 85.50 71 ALA A CA 1
ATOM 569 C C . ALA A 1 71 ? 3.852 10.093 -8.089 1.00 85.50 71 ALA A C 1
ATOM 571 O O . ALA A 1 71 ? 3.790 10.976 -8.941 1.00 85.50 71 ALA A O 1
ATOM 572 N N . ARG A 1 72 ? 3.810 10.327 -6.777 1.00 86.56 72 ARG A N 1
ATOM 573 C CA . ARG A 1 72 ? 3.718 11.661 -6.214 1.00 86.56 72 ARG A CA 1
ATOM 574 C C . ARG A 1 72 ? 4.942 12.475 -6.617 1.00 86.56 72 ARG A C 1
ATOM 576 O O . ARG A 1 72 ? 4.794 13.624 -7.011 1.00 86.56 72 ARG A O 1
ATOM 583 N N . LEU A 1 73 ? 6.123 11.859 -6.576 1.00 88.69 73 LEU A N 1
ATOM 584 C CA . LEU A 1 73 ? 7.371 12.488 -6.996 1.00 88.69 73 LEU A CA 1
ATOM 585 C C . LEU A 1 73 ? 7.438 12.748 -8.500 1.00 88.69 73 LEU A C 1
ATOM 587 O O . LEU A 1 73 ? 7.895 13.809 -8.902 1.00 88.69 73 LEU A O 1
ATOM 591 N N . ALA A 1 74 ? 6.939 11.834 -9.335 1.00 84.88 74 ALA A N 1
ATOM 592 C CA . ALA A 1 74 ? 6.926 12.012 -10.789 1.00 84.88 74 ALA A CA 1
ATOM 593 C C . ALA A 1 74 ? 6.103 13.236 -11.243 1.00 84.88 74 ALA A C 1
ATOM 595 O O . ALA A 1 74 ? 6.320 13.749 -12.341 1.00 84.88 74 ALA A O 1
ATOM 596 N N . ARG A 1 75 ? 5.185 13.719 -10.394 1.00 82.44 75 ARG A N 1
ATOM 597 C CA . ARG A 1 75 ? 4.388 14.937 -10.608 1.00 82.44 75 ARG A CA 1
ATOM 598 C C . ARG A 1 75 ? 5.061 16.216 -10.081 1.00 82.44 75 ARG A C 1
ATOM 600 O O . ARG A 1 75 ? 4.584 17.303 -10.385 1.00 82.44 75 ARG A O 1
ATOM 607 N N . SER A 1 76 ? 6.148 16.114 -9.309 1.00 77.94 76 SER A N 1
ATOM 608 C CA . SER A 1 76 ? 6.850 17.266 -8.720 1.00 77.94 76 SER A CA 1
ATOM 609 C C . SER A 1 76 ? 8.001 17.736 -9.615 1.00 77.94 76 SER A C 1
ATOM 611 O O . SER A 1 76 ? 9.160 17.380 -9.410 1.00 77.94 76 SER A O 1
ATOM 613 N N . SER A 1 77 ? 7.696 18.541 -10.637 1.00 71.25 77 SER A N 1
ATOM 614 C CA . SER A 1 77 ? 8.709 19.035 -11.589 1.00 71.25 77 SER A CA 1
ATOM 615 C C . SER A 1 77 ? 9.773 19.947 -10.954 1.00 71.25 77 SER A C 1
ATOM 617 O O . SER A 1 77 ? 10.864 20.081 -11.508 1.00 71.25 77 SER A O 1
ATOM 619 N N . GLY A 1 78 ? 9.477 20.557 -9.798 1.00 81.00 78 GLY A N 1
ATOM 620 C CA . GLY A 1 78 ? 10.390 21.459 -9.084 1.00 81.00 78 GLY A CA 1
ATOM 621 C C . GLY A 1 78 ? 11.623 20.775 -8.486 1.00 81.00 78 GLY A C 1
ATOM 622 O O . GLY A 1 78 ? 12.623 21.442 -8.242 1.00 81.00 78 GLY A O 1
ATOM 623 N N . ASP A 1 79 ? 11.587 19.449 -8.324 1.00 85.88 79 ASP A N 1
ATOM 624 C CA . ASP A 1 79 ? 12.635 18.675 -7.643 1.00 85.88 79 ASP A CA 1
ATOM 625 C C . ASP A 1 79 ? 13.481 17.821 -8.610 1.00 85.88 79 ASP A C 1
ATOM 627 O O . ASP A 1 79 ? 14.145 16.852 -8.219 1.00 85.88 79 ASP A O 1
ATOM 631 N N . SER A 1 80 ? 13.440 18.145 -9.908 1.00 89.75 80 SER A N 1
ATOM 632 C CA . SER A 1 80 ? 14.059 17.338 -10.969 1.00 89.75 80 SER A CA 1
ATOM 633 C C . SER A 1 80 ? 15.569 17.152 -10.786 1.00 89.75 80 SER A C 1
ATOM 635 O O . SER A 1 80 ? 16.086 16.069 -11.064 1.00 89.75 80 SER A O 1
ATOM 637 N N . HIS A 1 81 ? 16.281 18.152 -10.260 1.00 91.25 81 HIS A N 1
ATOM 638 C CA . HIS A 1 81 ? 17.722 18.074 -10.000 1.00 91.25 81 HIS A CA 1
ATOM 639 C C . HIS A 1 81 ? 18.062 17.040 -8.913 1.00 91.25 81 HIS A C 1
ATOM 641 O O . HIS A 1 81 ? 18.879 16.145 -9.136 1.00 91.25 81 HIS A O 1
ATOM 647 N N . GLN A 1 82 ? 17.406 17.117 -7.751 1.00 94.25 82 GLN A N 1
ATOM 648 C CA . GLN A 1 82 ? 17.608 16.189 -6.637 1.00 94.25 82 GLN A CA 1
ATOM 649 C C . GLN A 1 82 ? 17.242 14.762 -7.049 1.00 94.25 82 GLN A C 1
ATOM 651 O O . GLN A 1 82 ? 17.974 13.817 -6.753 1.00 94.25 82 GLN A O 1
ATOM 656 N N . LEU A 1 83 ? 16.135 14.599 -7.781 1.00 94.44 83 LEU A N 1
ATOM 657 C CA . LEU A 1 83 ? 15.723 13.297 -8.299 1.00 94.44 83 LEU A CA 1
ATOM 658 C C . LEU A 1 83 ? 16.700 12.766 -9.353 1.00 94.44 83 LEU A C 1
ATOM 660 O O . LEU A 1 83 ? 16.970 11.567 -9.345 1.00 94.44 83 LEU A O 1
ATOM 664 N N . THR A 1 84 ? 17.278 13.616 -10.206 1.00 94.94 84 THR A N 1
ATOM 665 C CA . THR A 1 84 ? 18.334 13.204 -11.150 1.00 94.94 84 THR A CA 1
ATOM 666 C C . THR A 1 84 ? 19.533 12.637 -10.394 1.00 94.94 84 THR A C 1
ATOM 668 O O . THR A 1 84 ? 19.937 11.504 -10.650 1.00 94.94 84 THR A O 1
ATOM 671 N N . TYR A 1 85 ? 20.042 13.377 -9.403 1.00 95.12 85 TYR A N 1
ATOM 672 C CA . TYR A 1 85 ? 21.184 12.959 -8.587 1.00 95.12 85 TYR A CA 1
ATOM 673 C C . TYR A 1 85 ? 20.943 11.610 -7.896 1.00 95.12 85 TYR A C 1
ATOM 675 O O . TYR A 1 85 ? 21.764 10.695 -7.975 1.00 95.12 85 TYR A O 1
ATOM 683 N N . VAL A 1 86 ? 19.792 11.474 -7.234 1.00 95.88 86 VAL A N 1
ATOM 684 C CA . VAL A 1 86 ? 19.438 10.271 -6.473 1.00 95.88 86 VAL A CA 1
ATOM 685 C C . VAL A 1 86 ? 19.345 9.052 -7.386 1.00 95.88 86 VAL A C 1
ATOM 687 O O . VAL A 1 86 ? 19.920 8.009 -7.076 1.00 95.88 86 VAL A O 1
ATOM 690 N N . HIS A 1 87 ? 18.660 9.167 -8.527 1.00 95.94 87 HIS A N 1
ATOM 691 C CA . HIS A 1 87 ? 18.500 8.031 -9.434 1.00 95.94 87 HIS A CA 1
ATOM 692 C C . HIS A 1 87 ? 19.798 7.687 -10.174 1.00 95.94 87 HIS A C 1
ATOM 694 O O . HIS A 1 87 ? 20.011 6.512 -10.469 1.00 95.94 87 HIS A O 1
ATOM 700 N N . GLU A 1 88 ? 20.690 8.654 -10.415 1.00 96.25 88 GLU A N 1
ATOM 701 C CA . GLU A 1 88 ? 22.030 8.394 -10.954 1.00 96.25 88 GLU A CA 1
ATOM 702 C C . GLU A 1 88 ? 22.844 7.519 -9.986 1.00 96.25 88 GLU A C 1
ATOM 704 O O . GLU A 1 88 ? 23.327 6.447 -10.362 1.00 96.25 88 GLU A O 1
ATOM 709 N N . ASP A 1 89 ? 22.964 7.932 -8.719 1.00 95.88 89 ASP A N 1
ATOM 710 C CA . ASP A 1 89 ? 23.710 7.174 -7.707 1.00 95.88 89 ASP A CA 1
ATOM 711 C C . ASP A 1 89 ? 23.106 5.778 -7.488 1.00 95.88 89 ASP A C 1
ATOM 713 O O . ASP A 1 89 ? 23.818 4.764 -7.484 1.00 95.88 89 ASP A O 1
ATOM 717 N N . MET A 1 90 ? 21.777 5.702 -7.395 1.00 95.19 90 MET A N 1
ATOM 718 C CA . MET A 1 90 ? 21.072 4.430 -7.291 1.00 95.19 90 MET A CA 1
ATOM 719 C C . MET A 1 90 ? 21.342 3.530 -8.502 1.00 95.19 90 MET A C 1
ATOM 721 O O . MET A 1 90 ? 21.668 2.355 -8.315 1.00 95.19 90 MET A O 1
ATOM 725 N N . ALA A 1 91 ? 21.280 4.046 -9.735 1.00 95.81 91 ALA A N 1
ATOM 726 C CA . ALA A 1 91 ? 21.587 3.270 -10.936 1.00 95.81 91 ALA A CA 1
ATOM 727 C C . ALA A 1 91 ? 23.020 2.717 -10.891 1.00 95.81 91 ALA A C 1
ATOM 729 O O . ALA A 1 91 ? 23.210 1.508 -11.054 1.00 95.81 91 ALA A O 1
ATOM 730 N N . ARG A 1 92 ? 24.020 3.539 -10.534 1.00 94.75 92 ARG A N 1
ATOM 731 C CA . ARG A 1 92 ? 25.413 3.077 -10.352 1.00 94.75 92 ARG A CA 1
ATOM 732 C C . ARG A 1 92 ? 25.530 1.962 -9.313 1.00 94.75 92 ARG A C 1
ATOM 734 O O . ARG A 1 92 ? 26.310 1.021 -9.483 1.00 94.75 92 ARG A O 1
ATOM 741 N N . ARG A 1 93 ? 24.821 2.066 -8.186 1.00 92.25 93 ARG A N 1
ATOM 742 C CA . ARG A 1 93 ? 24.848 1.052 -7.115 1.00 92.25 93 ARG A CA 1
ATOM 743 C C . ARG A 1 93 ? 24.216 -0.259 -7.563 1.00 92.25 93 ARG A C 1
ATOM 745 O O . ARG A 1 93 ? 24.800 -1.317 -7.321 1.00 92.25 93 ARG A O 1
ATOM 752 N N . ILE A 1 94 ? 23.073 -0.195 -8.242 1.00 90.94 94 ILE A N 1
ATOM 753 C CA . ILE A 1 94 ? 22.366 -1.381 -8.727 1.00 90.94 94 ILE A CA 1
ATOM 754 C C . ILE A 1 94 ? 23.144 -2.062 -9.855 1.00 90.94 94 ILE A C 1
ATOM 756 O O . ILE A 1 94 ? 23.361 -3.265 -9.762 1.00 90.94 94 ILE A O 1
ATOM 760 N N . ILE A 1 95 ? 23.680 -1.331 -10.838 1.00 91.88 95 ILE A N 1
ATOM 761 C CA . ILE A 1 95 ? 24.529 -1.906 -11.902 1.00 91.88 95 ILE A CA 1
ATOM 762 C C . ILE A 1 95 ? 25.736 -2.644 -11.297 1.00 91.88 95 ILE A C 1
ATOM 764 O O . ILE A 1 95 ? 26.013 -3.794 -11.642 1.00 91.88 95 ILE A O 1
ATOM 768 N N . ARG A 1 96 ? 26.415 -2.042 -10.307 1.00 87.88 96 ARG A N 1
ATOM 769 C CA . ARG A 1 96 ? 27.509 -2.706 -9.570 1.00 87.88 96 ARG A CA 1
ATOM 770 C C . ARG A 1 96 ? 27.045 -3.951 -8.810 1.00 87.88 96 ARG A C 1
ATOM 772 O O . ARG A 1 96 ? 27.823 -4.895 -8.658 1.00 87.88 96 ARG A O 1
ATOM 779 N N . ALA A 1 97 ? 25.818 -3.959 -8.292 1.00 84.88 97 ALA A N 1
ATOM 780 C CA . ALA A 1 97 ? 25.243 -5.131 -7.642 1.00 84.88 97 ALA A CA 1
ATOM 781 C C . ALA A 1 97 ? 24.958 -6.250 -8.655 1.00 84.88 97 ALA A C 1
ATOM 783 O O . ALA A 1 97 ? 25.339 -7.387 -8.387 1.00 84.88 97 ALA A O 1
ATOM 784 N N . LEU A 1 98 ? 24.393 -5.931 -9.825 1.00 84.38 98 LEU A N 1
ATOM 785 C CA . LEU A 1 98 ? 24.139 -6.887 -10.911 1.00 84.38 98 LEU A CA 1
ATOM 786 C C . LEU A 1 98 ? 25.437 -7.502 -11.441 1.00 84.38 98 LEU A C 1
ATOM 788 O O . LEU A 1 98 ? 25.557 -8.723 -11.489 1.00 84.38 98 LEU A O 1
ATOM 792 N N . GLY A 1 99 ? 26.461 -6.688 -11.708 1.00 80.38 99 GLY A N 1
ATOM 793 C CA . GLY A 1 99 ? 27.764 -7.185 -12.163 1.00 80.38 99 GLY A CA 1
ATOM 794 C C . GLY A 1 99 ? 28.507 -8.056 -11.137 1.00 80.38 99 GLY A C 1
ATOM 795 O O . GLY A 1 99 ? 29.433 -8.782 -11.500 1.00 80.38 99 GLY A O 1
ATOM 796 N N . ALA A 1 100 ? 28.135 -7.998 -9.853 1.00 73.12 100 ALA A N 1
ATOM 797 C CA . ALA A 1 100 ? 28.646 -8.905 -8.823 1.00 73.12 100 ALA A CA 1
ATOM 798 C C . ALA A 1 100 ? 27.883 -10.243 -8.784 1.00 73.12 100 ALA A C 1
ATOM 800 O O . ALA A 1 100 ? 28.449 -11.245 -8.352 1.00 73.12 100 ALA A O 1
ATOM 801 N N . LEU A 1 101 ? 26.625 -10.284 -9.245 1.00 69.00 101 LEU A N 1
ATOM 802 C CA . LEU A 1 101 ? 25.863 -11.533 -9.374 1.00 69.00 101 LEU A CA 1
ATOM 803 C C . LEU A 1 101 ? 26.492 -12.455 -10.415 1.00 69.00 101 LEU A C 1
ATOM 805 O O . LEU A 1 101 ? 26.592 -13.653 -10.167 1.00 69.00 101 LEU A O 1
ATOM 809 N N . SER A 1 102 ? 26.972 -11.887 -11.521 1.00 66.81 102 SER A N 1
ATOM 810 C CA . SER A 1 102 ? 27.623 -12.636 -12.601 1.00 66.81 102 SER A CA 1
ATOM 811 C C . SER A 1 102 ? 28.992 -13.208 -12.208 1.00 66.81 102 SER A C 1
ATOM 813 O O . SER A 1 102 ? 29.444 -14.165 -12.822 1.00 66.81 102 SER A O 1
ATOM 815 N N . ARG A 1 103 ? 29.653 -12.649 -11.180 1.00 67.38 103 ARG A N 1
ATOM 816 C CA . ARG A 1 103 ? 31.016 -13.030 -10.749 1.00 67.38 103 ARG A CA 1
ATOM 817 C C . ARG A 1 103 ? 31.074 -14.029 -9.581 1.00 67.38 103 ARG A C 1
ATOM 819 O O . ARG A 1 103 ? 32.148 -14.534 -9.275 1.00 67.38 103 ARG A O 1
ATOM 826 N N . GLY A 1 104 ? 29.948 -14.332 -8.930 1.00 62.06 104 GLY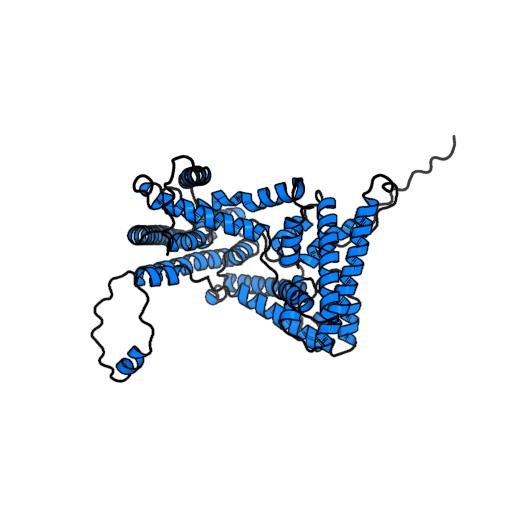 A N 1
ATOM 827 C CA . GLY A 1 104 ? 29.894 -15.263 -7.791 1.00 62.06 104 GLY A CA 1
ATOM 828 C C . GLY A 1 104 ? 30.504 -14.730 -6.476 1.00 62.06 104 GLY A C 1
ATOM 829 O O . GLY A 1 104 ? 30.945 -13.588 -6.374 1.00 62.06 104 GLY A O 1
ATOM 830 N N . GLY A 1 105 ? 30.480 -15.549 -5.412 1.00 68.69 105 GLY A N 1
ATOM 831 C CA . GLY A 1 105 ? 31.138 -15.259 -4.121 1.00 68.69 105 GLY A CA 1
ATOM 832 C C . GLY A 1 105 ? 30.249 -14.735 -2.973 1.00 68.69 105 GLY A C 1
ATOM 833 O O . GLY A 1 105 ? 29.047 -14.497 -3.113 1.00 68.69 105 GLY A O 1
ATOM 834 N N . ALA A 1 106 ? 30.834 -14.577 -1.775 1.00 62.72 106 ALA A N 1
ATOM 835 C CA . ALA A 1 106 ? 30.118 -14.182 -0.549 1.00 62.72 106 ALA A CA 1
ATOM 836 C C . ALA A 1 106 ? 29.569 -12.740 -0.587 1.00 62.72 106 ALA A C 1
ATOM 838 O O . ALA A 1 106 ? 28.434 -12.499 -0.168 1.00 62.72 106 ALA A O 1
ATOM 839 N N . ALA A 1 107 ? 30.335 -11.796 -1.145 1.00 60.84 107 ALA A N 1
ATOM 840 C CA . ALA A 1 107 ? 29.883 -10.421 -1.367 1.00 60.84 107 ALA A CA 1
ATOM 841 C C . ALA A 1 107 ? 28.738 -10.356 -2.398 1.00 60.84 107 ALA A C 1
ATOM 843 O O . ALA A 1 107 ? 27.759 -9.636 -2.188 1.00 60.84 107 ALA A O 1
ATOM 844 N N . GLY A 1 108 ? 28.811 -11.177 -3.454 1.00 63.03 108 GLY A N 1
ATOM 845 C CA . GLY A 1 108 ? 27.732 -11.360 -4.429 1.00 63.03 108 GLY A CA 1
ATOM 846 C C . GLY A 1 108 ? 26.454 -11.910 -3.786 1.00 63.03 108 GLY A C 1
ATOM 847 O O . GLY A 1 108 ? 25.375 -11.376 -4.025 1.00 63.03 108 GLY A O 1
ATOM 848 N N . ARG A 1 109 ? 26.563 -12.894 -2.877 1.00 65.69 109 ARG A N 1
ATOM 849 C CA . ARG A 1 109 ? 25.415 -13.449 -2.127 1.00 65.69 109 ARG A CA 1
ATOM 850 C C . ARG A 1 109 ? 24.696 -12.411 -1.255 1.00 65.69 109 ARG A C 1
ATOM 852 O O . ARG A 1 109 ? 23.468 -12.363 -1.281 1.00 65.69 109 ARG A O 1
ATOM 859 N N . LYS A 1 110 ? 25.423 -11.556 -0.521 1.00 66.06 110 LYS A N 1
ATOM 860 C CA . LYS A 1 110 ? 24.807 -10.485 0.293 1.00 66.06 110 LYS A CA 1
ATOM 861 C C . LYS A 1 110 ? 24.092 -9.440 -0.572 1.00 66.06 110 LYS A C 1
ATOM 863 O O . LYS A 1 110 ? 22.957 -9.081 -0.276 1.00 66.06 110 LYS A O 1
ATOM 868 N N . ARG A 1 111 ? 24.720 -8.992 -1.666 1.00 67.81 111 ARG A N 1
ATOM 869 C CA . ARG A 1 111 ? 24.108 -8.031 -2.606 1.00 67.81 111 ARG A CA 1
ATOM 870 C C . ARG A 1 111 ? 22.890 -8.624 -3.322 1.00 67.81 111 ARG A C 1
ATOM 872 O O . ARG A 1 111 ? 21.882 -7.938 -3.466 1.00 67.81 111 ARG A O 1
ATOM 879 N N . LYS A 1 112 ? 22.935 -9.918 -3.666 1.00 70.62 112 LYS A N 1
ATOM 880 C CA . LYS A 1 112 ? 21.784 -10.680 -4.177 1.00 70.62 112 LYS A CA 1
ATOM 881 C C . LYS A 1 112 ? 20.613 -10.646 -3.202 1.00 70.62 112 LYS A C 1
ATOM 883 O O . LYS A 1 112 ? 19.494 -10.394 -3.621 1.00 70.62 112 LYS A O 1
ATOM 888 N N . ALA A 1 113 ? 20.855 -10.855 -1.909 1.00 71.12 113 ALA A N 1
ATOM 889 C CA . ALA A 1 113 ? 19.789 -10.852 -0.908 1.00 71.12 113 ALA A CA 1
ATOM 890 C C . ALA A 1 113 ? 19.035 -9.509 -0.844 1.00 71.12 113 ALA A C 1
ATOM 892 O O . ALA A 1 113 ? 17.808 -9.522 -0.787 1.00 71.12 113 ALA A O 1
ATOM 893 N N . GLY A 1 114 ? 19.749 -8.378 -0.921 1.00 73.12 114 GLY A N 1
ATOM 894 C CA . GLY A 1 114 ? 19.137 -7.041 -0.944 1.00 73.12 114 GLY A CA 1
ATOM 895 C C . GLY A 1 114 ? 18.302 -6.775 -2.201 1.00 73.12 114 GLY A C 1
ATOM 896 O O . GLY A 1 114 ? 17.207 -6.232 -2.105 1.00 73.12 114 GLY A O 1
ATOM 897 N N . LEU A 1 115 ? 18.765 -7.240 -3.368 1.00 81.56 115 LEU A N 1
ATOM 898 C CA . LEU A 1 115 ? 17.985 -7.172 -4.609 1.00 81.56 115 LEU A CA 1
ATOM 899 C C . LEU A 1 115 ? 16.746 -8.074 -4.575 1.00 81.56 115 LEU A C 1
ATOM 901 O O . LEU A 1 115 ? 15.723 -7.696 -5.122 1.00 81.56 115 LEU A O 1
ATOM 905 N N . LEU A 1 116 ? 16.814 -9.257 -3.959 1.00 84.50 116 LEU A N 1
ATOM 906 C CA . LEU A 1 116 ? 15.704 -10.222 -3.920 1.00 84.50 116 LEU A CA 1
ATOM 907 C C . LEU A 1 116 ? 14.604 -9.862 -2.913 1.00 84.50 116 LEU A C 1
ATOM 909 O O . LEU A 1 116 ? 13.490 -10.381 -3.004 1.00 84.50 116 LEU A O 1
ATOM 913 N N . ARG A 1 117 ? 14.930 -9.050 -1.907 1.00 84.75 117 ARG A N 1
ATOM 914 C CA . ARG A 1 117 ? 14.020 -8.655 -0.828 1.00 84.75 117 ARG A CA 1
ATOM 915 C C . ARG A 1 117 ? 14.233 -7.176 -0.510 1.00 84.75 117 ARG A C 1
ATOM 917 O O . ARG A 1 117 ? 14.915 -6.874 0.471 1.00 84.75 117 ARG A O 1
ATOM 924 N N . PRO A 1 118 ? 13.683 -6.270 -1.337 1.00 87.69 118 PRO A N 1
ATOM 925 C CA . PRO A 1 118 ? 13.795 -4.845 -1.081 1.00 87.69 118 PRO A CA 1
ATOM 926 C C . PRO A 1 118 ? 13.189 -4.498 0.280 1.00 87.69 118 PRO A C 1
ATOM 928 O O . PRO A 1 118 ? 12.138 -5.020 0.663 1.00 87.69 118 PRO A O 1
ATOM 931 N N . GLY A 1 119 ? 13.862 -3.609 1.005 1.00 90.12 119 GLY A N 1
ATOM 932 C CA . GLY A 1 119 ? 13.338 -3.015 2.228 1.00 90.12 119 GLY A CA 1
ATOM 933 C C . GLY A 1 119 ? 12.109 -2.130 1.970 1.00 90.12 119 GLY A C 1
ATOM 934 O O . GLY A 1 119 ? 11.793 -1.811 0.819 1.00 90.12 119 GLY A O 1
ATOM 935 N N . PRO A 1 120 ? 11.406 -1.705 3.034 1.00 92.81 120 PRO A N 1
ATOM 936 C CA . PRO A 1 120 ? 10.273 -0.799 2.900 1.00 92.81 120 PRO A CA 1
ATOM 937 C C . PRO A 1 120 ? 10.714 0.555 2.334 1.00 92.81 120 PRO A C 1
ATOM 939 O O . PRO A 1 120 ? 11.834 1.012 2.568 1.00 92.81 120 PRO A O 1
ATOM 942 N N . CYS A 1 121 ? 9.799 1.213 1.626 1.00 94.12 121 CYS A N 1
ATOM 943 C CA . CYS A 1 121 ? 9.968 2.593 1.178 1.00 94.12 121 CYS A CA 1
ATOM 944 C C . CYS A 1 121 ? 10.293 3.502 2.383 1.00 94.12 121 CYS A C 1
ATOM 946 O O . CYS A 1 121 ? 9.558 3.436 3.375 1.00 94.12 121 CYS A O 1
ATOM 948 N N . PRO A 1 122 ? 11.338 4.351 2.328 1.00 95.06 122 PRO A N 1
ATOM 949 C CA . PRO A 1 122 ? 11.741 5.163 3.476 1.00 95.06 122 PRO A CA 1
ATOM 950 C C . PRO A 1 122 ? 10.626 6.050 4.067 1.00 95.06 122 PRO A C 1
ATOM 952 O O . PRO A 1 122 ? 10.398 5.937 5.271 1.00 95.06 122 PRO A O 1
ATOM 955 N N . PRO A 1 123 ? 9.840 6.827 3.286 1.00 94.31 123 PRO A N 1
ATOM 956 C CA . PRO A 1 123 ? 8.708 7.566 3.853 1.00 94.31 123 PRO A CA 1
ATOM 957 C C . PRO A 1 123 ? 7.605 6.670 4.443 1.00 94.31 123 PRO A C 1
ATOM 959 O O . PRO A 1 123 ? 7.030 7.018 5.473 1.00 94.31 123 PRO A O 1
ATOM 962 N N . CYS A 1 124 ? 7.327 5.491 3.865 1.00 93.12 124 CYS A N 1
ATOM 963 C CA . CYS A 1 124 ? 6.392 4.533 4.479 1.00 93.12 124 CYS A CA 1
ATOM 964 C C . CYS A 1 124 ? 6.902 4.053 5.844 1.00 93.12 124 CYS A C 1
ATOM 966 O O . CYS A 1 124 ? 6.141 4.015 6.808 1.00 93.12 124 CYS A O 1
ATOM 968 N N . ARG A 1 125 ? 8.196 3.724 5.934 1.00 94.75 125 ARG A N 1
ATOM 969 C CA . ARG A 1 125 ? 8.837 3.288 7.178 1.00 94.75 125 ARG A CA 1
ATOM 970 C C . ARG A 1 125 ? 8.811 4.388 8.237 1.00 94.75 125 ARG A C 1
ATOM 972 O O . ARG A 1 125 ? 8.480 4.094 9.381 1.00 94.75 125 ARG A O 1
ATOM 979 N N . GLU A 1 126 ? 9.140 5.626 7.872 1.00 93.19 126 GLU A N 1
ATOM 980 C CA . GLU A 1 126 ? 9.106 6.778 8.783 1.00 93.19 126 GLU A CA 1
ATOM 981 C C . GLU A 1 126 ? 7.696 6.970 9.359 1.00 93.19 126 GLU A C 1
ATOM 983 O O . GLU A 1 126 ? 7.512 7.096 10.568 1.00 93.19 126 GLU A O 1
ATOM 988 N N . ARG A 1 127 ? 6.671 6.886 8.503 1.00 92.88 127 ARG A N 1
ATOM 989 C CA . ARG A 1 127 ? 5.268 6.963 8.919 1.00 92.88 127 ARG A CA 1
ATOM 990 C C . ARG A 1 127 ? 4.873 5.828 9.868 1.00 92.88 127 ARG A C 1
ATOM 992 O O . ARG A 1 127 ? 4.225 6.080 10.883 1.00 92.88 127 ARG A O 1
ATOM 999 N N . GLU A 1 128 ? 5.253 4.588 9.561 1.00 92.81 128 GLU A N 1
ATOM 1000 C CA . GLU A 1 128 ? 4.999 3.425 10.425 1.00 92.81 128 GLU A CA 1
ATOM 1001 C C . GLU A 1 128 ? 5.694 3.560 11.788 1.00 92.81 128 GLU A C 1
ATOM 1003 O O . GLU A 1 128 ? 5.103 3.252 12.826 1.00 92.81 128 GLU A O 1
ATOM 1008 N N . GLN A 1 129 ? 6.931 4.060 11.803 1.00 93.50 129 GLN A N 1
ATOM 1009 C CA . GLN A 1 129 ? 7.680 4.333 13.028 1.00 93.50 129 GLN A CA 1
ATOM 1010 C C . GLN A 1 129 ? 7.042 5.460 13.843 1.00 93.50 129 GLN A C 1
ATOM 1012 O O . GLN A 1 129 ? 6.892 5.312 15.058 1.00 93.50 129 GLN A O 1
ATOM 1017 N N . GLY A 1 130 ? 6.593 6.532 13.186 1.00 93.94 130 GLY A N 1
ATOM 1018 C CA . GLY A 1 130 ? 5.816 7.606 13.802 1.00 93.94 130 GLY A CA 1
ATOM 1019 C C . GLY A 1 130 ? 4.543 7.076 14.460 1.00 93.94 130 GLY A C 1
ATOM 1020 O O . GLY A 1 130 ? 4.312 7.328 15.640 1.00 93.94 130 GLY A O 1
ATOM 1021 N N . ALA A 1 131 ? 3.774 6.241 13.754 1.00 95.19 131 ALA A N 1
ATOM 1022 C CA . ALA A 1 131 ? 2.561 5.624 14.290 1.00 95.19 131 ALA A CA 1
ATOM 1023 C C . ALA A 1 131 ? 2.853 4.709 15.492 1.00 95.19 131 ALA A C 1
ATOM 1025 O O . ALA A 1 131 ? 2.136 4.734 16.493 1.00 95.19 131 ALA A O 1
ATOM 1026 N N . ALA A 1 132 ? 3.927 3.915 15.429 1.00 94.56 132 ALA A N 1
ATOM 1027 C CA . ALA A 1 132 ? 4.343 3.049 16.529 1.00 94.56 132 ALA A CA 1
ATOM 1028 C C . ALA A 1 132 ? 4.824 3.839 17.759 1.00 94.56 132 ALA A C 1
ATOM 1030 O O . ALA A 1 132 ? 4.529 3.438 18.887 1.00 94.56 132 ALA A O 1
ATOM 1031 N N . SER A 1 133 ? 5.542 4.946 17.545 1.00 93.69 133 SER A N 1
ATOM 1032 C CA . SER A 1 133 ? 5.985 5.867 18.596 1.00 93.69 133 SER A CA 1
ATOM 1033 C C . SER A 1 133 ? 4.793 6.564 19.252 1.00 93.69 133 SER A C 1
ATOM 1035 O O . SER A 1 133 ? 4.659 6.550 20.474 1.00 93.69 133 SER A O 1
ATOM 1037 N N . ALA A 1 134 ? 3.866 7.082 18.446 1.00 94.94 134 ALA A N 1
ATOM 1038 C CA . ALA A 1 134 ? 2.639 7.704 18.919 1.00 94.94 134 ALA A CA 1
ATOM 1039 C C . ALA A 1 134 ? 1.777 6.723 19.732 1.00 94.94 134 ALA A C 1
ATOM 1041 O O . ALA A 1 134 ? 1.342 7.050 20.831 1.00 94.94 134 ALA A O 1
ATOM 1042 N N . ALA A 1 135 ? 1.605 5.483 19.258 1.00 95.50 135 ALA A N 1
ATOM 1043 C CA . ALA A 1 135 ? 0.897 4.441 20.004 1.00 95.50 135 ALA A CA 1
ATOM 1044 C C . ALA A 1 135 ? 1.600 4.062 21.321 1.00 95.50 135 ALA A C 1
ATOM 1046 O O . ALA A 1 135 ? 0.930 3.723 22.294 1.00 95.50 135 ALA A O 1
ATOM 1047 N N . PHE A 1 136 ? 2.936 4.109 21.370 1.00 94.50 136 PHE A N 1
ATOM 1048 C CA . PHE A 1 136 ? 3.698 3.883 22.600 1.00 94.50 136 PHE A CA 1
ATOM 1049 C C . PHE A 1 136 ? 3.448 4.981 23.638 1.00 94.50 136 PHE A C 1
ATOM 1051 O O . PHE A 1 136 ? 3.127 4.666 24.782 1.00 94.50 136 PHE A O 1
ATOM 1058 N N . TRP A 1 137 ? 3.555 6.250 23.241 1.00 94.56 137 TRP A N 1
ATOM 1059 C CA . TRP A 1 137 ? 3.305 7.375 24.144 1.00 94.56 137 TRP A CA 1
ATOM 1060 C C . TRP A 1 137 ? 1.840 7.459 24.565 1.00 94.56 137 TRP A C 1
ATOM 1062 O O . TRP A 1 137 ? 1.561 7.677 25.739 1.00 94.56 137 TRP A O 1
ATOM 1072 N N . LEU A 1 138 ? 0.907 7.200 23.646 1.00 95.06 138 LEU A N 1
ATOM 1073 C CA . LEU A 1 138 ? -0.516 7.168 23.960 1.00 95.06 138 LEU A CA 1
ATOM 1074 C C . LEU A 1 138 ? -0.858 6.050 24.949 1.00 95.06 138 LEU A C 1
ATOM 1076 O O . LEU A 1 138 ? -1.627 6.283 25.869 1.00 95.06 138 LEU A O 1
ATOM 1080 N N . ALA A 1 139 ? -0.259 4.861 24.822 1.00 95.06 139 ALA A N 1
ATOM 1081 C CA . ALA A 1 139 ? -0.447 3.805 25.816 1.00 95.06 139 ALA A CA 1
ATOM 1082 C C . ALA A 1 139 ? -0.003 4.259 27.216 1.00 95.06 139 ALA A C 1
ATOM 1084 O O . ALA A 1 139 ? -0.702 3.996 28.185 1.00 95.06 139 ALA A O 1
ATOM 1085 N N . ALA A 1 140 ? 1.118 4.979 27.321 1.00 92.69 140 ALA A N 1
ATOM 1086 C CA . ALA A 1 140 ? 1.579 5.517 28.597 1.00 92.69 140 ALA A CA 1
ATOM 1087 C C . ALA A 1 140 ? 0.602 6.559 29.177 1.00 92.69 140 ALA A C 1
ATOM 1089 O O . ALA A 1 140 ? 0.312 6.500 30.367 1.00 92.69 140 ALA A O 1
ATOM 1090 N N . ILE A 1 141 ? 0.061 7.449 28.334 1.00 92.75 141 ILE A N 1
ATOM 1091 C CA . ILE A 1 141 ? -0.962 8.439 28.719 1.00 92.75 141 ILE A CA 1
ATOM 1092 C C . ILE A 1 141 ? -2.226 7.741 29.241 1.00 92.75 141 ILE A C 1
ATOM 1094 O O . ILE A 1 141 ? -2.743 8.112 30.284 1.00 92.75 141 ILE A O 1
ATOM 1098 N N . LEU A 1 142 ? -2.720 6.711 28.549 1.00 93.00 142 LEU A N 1
ATOM 1099 C CA . LEU A 1 142 ? -3.968 6.031 28.923 1.00 93.00 142 LEU A CA 1
ATOM 1100 C C . LEU A 1 142 ? -3.852 5.159 30.180 1.00 93.00 142 LEU A C 1
ATOM 1102 O O . LEU A 1 142 ? -4.858 4.891 30.829 1.00 93.00 142 LEU A O 1
ATOM 1106 N N . GLU A 1 143 ? -2.644 4.713 30.528 1.00 92.88 143 GLU A N 1
ATOM 1107 C CA . GLU A 1 143 ? -2.378 4.019 31.796 1.00 92.88 143 GLU A CA 1
ATOM 1108 C C . GLU A 1 143 ? -2.312 4.982 32.992 1.00 92.88 143 GLU A C 1
ATOM 1110 O O . GLU A 1 143 ? -2.282 4.538 34.141 1.00 92.88 143 GLU A O 1
ATOM 1115 N N . GLU A 1 144 ? -2.277 6.292 32.744 1.00 90.19 144 GLU A N 1
ATOM 1116 C CA . GLU A 1 144 ? -2.307 7.306 33.786 1.00 90.19 144 GLU A CA 1
ATOM 1117 C C . GLU A 1 144 ? -3.764 7.671 34.141 1.00 90.19 144 GLU A C 1
ATOM 1119 O O . GLU A 1 144 ? -4.504 8.161 33.282 1.00 90.19 144 GLU A O 1
ATOM 1124 N N . PRO A 1 145 ? -4.210 7.480 35.401 1.00 84.69 145 PRO A N 1
ATOM 1125 C CA . PRO A 1 145 ? -5.610 7.699 35.781 1.00 84.69 145 PRO A CA 1
ATOM 1126 C C . PRO A 1 145 ? -6.134 9.117 35.511 1.00 84.69 145 PRO A C 1
ATOM 1128 O O . PRO A 1 145 ? -7.306 9.284 35.187 1.00 84.69 145 PRO A O 1
ATOM 1131 N N . SER A 1 146 ? -5.266 10.129 35.602 1.00 85.25 146 SER A N 1
ATOM 1132 C CA . SER A 1 146 ? -5.568 11.543 35.324 1.00 85.25 146 SER A CA 1
ATOM 1133 C C . SER A 1 146 ? -5.949 11.808 33.861 1.00 85.25 146 SER A C 1
ATOM 1135 O O . SER A 1 146 ? -6.616 12.798 33.559 1.00 85.25 146 SER A O 1
ATOM 1137 N N . HIS A 1 147 ? -5.537 10.930 32.945 1.00 83.81 147 HIS A N 1
ATOM 1138 C CA . HIS A 1 147 ? -5.685 11.104 31.504 1.00 83.81 147 HIS A CA 1
ATOM 1139 C C . HIS A 1 147 ? -6.629 10.087 30.856 1.00 83.81 147 HIS A C 1
ATOM 1141 O O . HIS A 1 147 ? -7.109 10.341 29.751 1.00 83.81 147 HIS A O 1
ATOM 1147 N N . ALA A 1 148 ? -6.949 8.981 31.535 1.00 77.88 148 ALA A N 1
ATOM 1148 C CA . ALA A 1 148 ? -7.819 7.928 31.011 1.00 77.88 148 ALA A CA 1
ATOM 1149 C C . ALA A 1 148 ? -9.201 8.445 30.560 1.00 77.88 148 ALA A C 1
ATOM 1151 O O . ALA A 1 148 ? -9.708 8.014 29.527 1.00 77.88 148 ALA A O 1
ATOM 1152 N N . GLY A 1 149 ? -9.777 9.415 31.283 1.00 82.44 149 GLY A N 1
ATOM 1153 C CA . GLY A 1 149 ? -11.076 10.014 30.951 1.00 82.44 149 GLY A CA 1
ATOM 1154 C C . GLY A 1 149 ? -11.091 10.890 29.691 1.00 82.44 149 GLY A C 1
ATOM 1155 O O . GLY A 1 149 ? -12.165 11.234 29.220 1.00 82.44 149 GLY A O 1
ATOM 1156 N N . LYS A 1 150 ? -9.927 11.240 29.123 1.00 84.75 150 LYS A N 1
ATOM 1157 C CA . LYS A 1 150 ? -9.824 12.052 27.891 1.00 84.75 150 LYS A CA 1
ATOM 1158 C C . LYS A 1 150 ? -9.979 11.226 26.608 1.00 84.75 150 LYS A C 1
ATOM 1160 O O . LYS A 1 150 ? -9.911 11.770 25.511 1.00 84.75 150 LYS A O 1
ATOM 1165 N N . TYR A 1 151 ? -10.082 9.903 26.720 1.00 92.69 151 TYR A N 1
ATOM 1166 C CA . TYR A 1 151 ? -10.163 9.010 25.571 1.00 92.69 151 TYR A CA 1
ATOM 1167 C C . TYR A 1 151 ? -11.613 8.710 25.202 1.00 92.69 151 TYR A C 1
ATOM 1169 O O . TYR A 1 151 ? -12.380 8.254 26.042 1.00 92.69 151 TYR A O 1
ATOM 1177 N N . GLY A 1 152 ? -11.962 8.891 23.928 1.00 87.88 152 GLY A N 1
ATOM 1178 C CA . GLY A 1 152 ? -13.317 8.674 23.420 1.00 87.88 152 GLY A CA 1
ATOM 1179 C C . GLY A 1 152 ? -14.174 9.929 23.321 1.00 87.88 152 GLY A C 1
ATOM 1180 O O . GLY A 1 152 ? -15.224 9.860 22.689 1.00 87.88 152 GLY A O 1
ATOM 1181 N N . ASP A 1 153 ? -13.716 11.054 23.872 1.00 86.12 153 ASP A N 1
ATOM 1182 C CA . ASP A 1 153 ? -14.423 12.334 23.831 1.00 86.12 153 ASP A CA 1
ATOM 1183 C C . ASP A 1 153 ? -13.451 13.516 23.606 1.00 86.12 153 ASP A C 1
ATOM 1185 O O . ASP A 1 153 ? -12.738 13.909 24.532 1.00 86.12 153 ASP A O 1
ATOM 1189 N N . PRO A 1 154 ? -13.359 14.077 22.383 1.00 89.75 154 PRO A N 1
ATOM 1190 C CA . PRO A 1 154 ? -13.851 13.527 21.114 1.00 89.75 154 PRO A CA 1
ATOM 1191 C C . PRO A 1 154 ? -12.864 12.545 20.445 1.00 89.75 154 PRO A C 1
ATOM 1193 O O . PRO A 1 154 ? -13.209 11.872 19.469 1.00 89.75 154 PRO A O 1
ATOM 1196 N N . GLY A 1 155 ? -11.613 12.478 20.913 1.00 91.56 155 GLY A N 1
ATOM 1197 C CA . GLY A 1 155 ? -10.545 11.725 20.256 1.00 91.56 155 GLY A CA 1
ATOM 1198 C C . GLY A 1 155 ? -10.660 10.214 20.450 1.00 91.56 155 GLY A C 1
ATOM 1199 O O . GLY A 1 155 ? -10.586 9.706 21.569 1.00 91.56 155 GLY A O 1
ATOM 1200 N N . LEU A 1 156 ? -10.744 9.466 19.346 1.00 94.88 156 LEU A N 1
ATOM 1201 C CA . LEU A 1 156 ? -10.853 8.005 19.351 1.00 94.88 156 LEU A CA 1
ATOM 1202 C C . LEU A 1 156 ? -9.970 7.395 18.261 1.00 94.88 156 LEU A C 1
ATOM 1204 O O . LEU A 1 156 ? -9.989 7.829 17.110 1.00 94.88 156 LEU A O 1
ATOM 1208 N N . LEU A 1 157 ? -9.184 6.369 18.604 1.00 97.44 157 LEU A N 1
ATOM 1209 C CA . LEU A 1 157 ? -8.311 5.721 17.619 1.00 97.44 157 LEU A CA 1
ATOM 1210 C C . LEU A 1 157 ? -9.116 5.092 16.477 1.00 97.44 157 LEU A C 1
ATOM 1212 O O . LEU A 1 157 ? -10.197 4.556 16.677 1.00 97.44 157 LEU A O 1
ATOM 1216 N N . CYS A 1 158 ? -8.528 5.066 15.286 1.00 97.19 158 CYS A N 1
ATOM 1217 C CA . CYS A 1 158 ? -8.969 4.137 14.260 1.00 97.19 158 CYS A CA 1
ATOM 1218 C C . CYS A 1 158 ? -8.519 2.718 14.618 1.00 97.19 158 CYS A C 1
ATOM 1220 O O . CYS A 1 158 ? -7.516 2.524 15.317 1.00 97.19 158 CYS A O 1
ATOM 1222 N N . PHE A 1 159 ? -9.201 1.714 14.088 1.00 97.25 159 PHE A N 1
ATOM 1223 C CA . PHE A 1 159 ? -8.893 0.320 14.360 1.00 97.25 159 PHE A CA 1
ATOM 1224 C C . PHE A 1 159 ? -7.440 -0.073 14.031 1.00 97.25 159 PHE A C 1
ATOM 1226 O O . PHE A 1 159 ? -6.804 -0.716 14.871 1.00 97.25 159 PHE A O 1
ATOM 1233 N N . PRO A 1 160 ? -6.820 0.363 12.910 1.00 96.44 160 PRO A N 1
ATOM 1234 C CA . PRO A 1 160 ? -5.399 0.114 12.669 1.00 96.44 160 PRO A CA 1
ATOM 1235 C C . PRO A 1 160 ? -4.482 0.605 13.796 1.00 96.44 160 PRO A C 1
ATOM 1237 O O . PRO A 1 160 ? -3.532 -0.087 14.160 1.00 96.44 160 PRO A O 1
ATOM 1240 N N . HIS A 1 161 ? -4.765 1.770 14.382 1.00 97.00 161 HIS A N 1
ATOM 1241 C CA . HIS A 1 161 ? -3.958 2.313 15.474 1.00 97.00 161 HIS A CA 1
ATOM 1242 C C . HIS A 1 161 ? -4.341 1.744 16.844 1.00 97.00 161 HIS A C 1
ATOM 1244 O O . HIS A 1 161 ? -3.459 1.601 17.691 1.00 97.00 161 HIS A O 1
ATOM 1250 N N . LEU A 1 162 ? -5.593 1.316 17.044 1.00 96.94 162 LEU A N 1
ATOM 1251 C CA . LEU A 1 162 ? -5.971 0.500 18.199 1.00 96.94 162 LEU A CA 1
ATOM 1252 C C . LEU A 1 162 ? -5.143 -0.793 18.228 1.00 96.94 162 LEU A C 1
ATOM 1254 O O . LEU A 1 162 ? -4.533 -1.109 19.246 1.00 96.94 162 LEU A O 1
ATOM 1258 N N . ARG A 1 163 ? -5.018 -1.491 17.091 1.00 96.00 163 ARG A N 1
ATOM 1259 C CA . ARG A 1 163 ? -4.211 -2.720 16.969 1.00 96.00 163 ARG A CA 1
ATOM 1260 C C . ARG A 1 163 ? -2.741 -2.510 17.327 1.00 96.00 163 ARG A C 1
ATOM 1262 O O . ARG A 1 163 ? -2.125 -3.405 17.904 1.00 96.00 163 ARG A O 1
ATOM 1269 N N . LEU A 1 164 ? -2.178 -1.341 17.008 1.00 96.00 164 LEU A N 1
ATOM 1270 C CA . LEU A 1 164 ? -0.830 -0.980 17.449 1.00 96.00 164 LEU A CA 1
ATOM 1271 C C . LEU A 1 164 ? -0.782 -0.735 18.963 1.00 96.00 164 LEU A C 1
ATOM 1273 O O . LEU A 1 164 ? 0.198 -1.107 19.603 1.00 96.00 164 LEU A O 1
ATOM 1277 N N . LEU A 1 165 ? -1.800 -0.115 19.552 1.00 96.62 165 LEU A N 1
ATOM 1278 C CA . LEU A 1 165 ? -1.815 0.242 20.969 1.00 96.62 165 LEU A CA 1
ATOM 1279 C C . LEU A 1 165 ? -2.089 -0.957 21.900 1.00 96.62 165 LEU A C 1
ATOM 1281 O O . LEU A 1 165 ? -1.426 -1.080 22.927 1.00 96.62 165 LEU A O 1
ATOM 1285 N N . CYS A 1 166 ? -2.988 -1.881 21.541 1.00 95.44 166 CYS A N 1
ATOM 1286 C CA . CYS A 1 166 ? -3.438 -2.989 22.404 1.00 95.44 166 CYS A CA 1
ATOM 1287 C C . CYS A 1 166 ? -2.328 -3.864 23.031 1.00 95.44 166 CYS A C 1
ATOM 1289 O O . CYS A 1 166 ? -2.484 -4.291 24.179 1.00 95.44 166 CYS A O 1
ATOM 1291 N N . PRO A 1 167 ? -1.200 -4.158 22.352 1.00 94.94 167 PRO A N 1
ATOM 1292 C CA . PRO A 1 167 ? -0.088 -4.888 22.964 1.00 94.94 167 PRO A CA 1
ATOM 1293 C C . PRO A 1 167 ? 0.634 -4.135 24.093 1.00 94.94 167 PRO A C 1
ATOM 1295 O O . PRO A 1 167 ? 1.446 -4.745 24.786 1.00 94.94 167 PRO A O 1
ATOM 1298 N N . ARG A 1 168 ? 0.389 -2.828 24.255 1.00 95.06 168 ARG A N 1
ATOM 1299 C CA . ARG A 1 168 ? 1.154 -1.922 25.128 1.00 95.06 168 ARG A CA 1
ATOM 1300 C C . ARG A 1 168 ? 0.410 -1.479 26.393 1.00 95.06 168 ARG A C 1
ATOM 1302 O O . ARG A 1 168 ? 1.043 -0.887 27.257 1.00 95.06 168 ARG A O 1
ATOM 1309 N N . VAL A 1 169 ? -0.884 -1.774 26.503 1.00 95.56 169 VAL A N 1
ATOM 1310 C CA . VAL A 1 169 ? -1.743 -1.397 27.644 1.00 95.56 169 VAL A CA 1
ATOM 1311 C C . VAL A 1 169 ? -2.050 -2.586 28.554 1.00 95.56 169 VAL A C 1
ATOM 1313 O O . VAL A 1 169 ? -1.982 -3.734 28.113 1.00 95.56 169 VAL A O 1
ATOM 1316 N N . GLY A 1 170 ? -2.393 -2.333 29.813 1.00 94.88 170 GLY A N 1
ATOM 1317 C CA . GLY A 1 170 ? -2.853 -3.312 30.794 1.00 94.88 170 GLY A CA 1
ATOM 1318 C C . GLY A 1 170 ? -4.217 -3.926 30.452 1.00 94.88 170 GLY A C 1
ATOM 1319 O O . GLY A 1 170 ? -4.926 -3.464 29.562 1.00 94.88 170 GLY A O 1
ATOM 1320 N N . GLY A 1 171 ? -4.583 -5.003 31.157 1.00 93.69 171 GLY A N 1
ATOM 1321 C CA . GLY A 1 171 ? -5.815 -5.764 30.889 1.00 93.69 171 GLY A CA 1
ATOM 1322 C C . GLY A 1 171 ? -7.097 -4.944 31.068 1.00 93.69 171 GLY A C 1
ATOM 1323 O O . GLY A 1 171 ? -7.926 -4.918 30.165 1.00 93.69 171 GLY A O 1
ATOM 1324 N N . LYS A 1 172 ? -7.211 -4.200 32.178 1.00 92.19 172 LYS A N 1
ATOM 1325 C CA . LYS A 1 172 ? -8.363 -3.320 32.453 1.00 92.19 172 LYS A CA 1
ATOM 1326 C C . LYS A 1 172 ? -8.524 -2.231 31.389 1.00 92.19 172 LYS A C 1
ATOM 1328 O O . LYS A 1 172 ? -9.615 -2.032 30.868 1.00 92.19 172 LYS A O 1
ATOM 1333 N N . THR A 1 173 ? -7.424 -1.569 31.027 1.00 94.88 173 THR A N 1
ATOM 1334 C CA . THR A 1 173 ? -7.398 -0.564 29.957 1.00 94.88 173 THR A CA 1
ATOM 1335 C C . THR A 1 173 ? -7.829 -1.178 28.628 1.00 94.88 173 THR A C 1
ATOM 1337 O O . THR A 1 173 ? -8.636 -0.596 27.914 1.00 94.88 173 THR A O 1
ATOM 1340 N N . LEU A 1 174 ? -7.344 -2.382 28.298 1.00 95.75 174 LEU A N 1
ATOM 1341 C CA . LEU A 1 174 ? -7.737 -3.085 27.078 1.00 95.75 174 LEU A CA 1
ATOM 1342 C C . LEU A 1 174 ? -9.243 -3.373 27.034 1.00 95.75 174 LEU A C 1
ATOM 1344 O O . LEU A 1 174 ? -9.858 -3.141 25.999 1.00 95.75 174 LEU A O 1
ATOM 1348 N N . GLU A 1 175 ? -9.836 -3.861 28.123 1.00 95.06 175 GLU A N 1
ATOM 1349 C CA . GLU A 1 175 ? -11.281 -4.115 28.200 1.00 95.06 175 GLU A CA 1
ATOM 1350 C C . GLU A 1 175 ? -12.100 -2.842 27.971 1.00 95.06 175 GLU A C 1
ATOM 1352 O O . GLU A 1 175 ? -13.008 -2.849 27.139 1.00 95.06 175 GLU A O 1
ATOM 1357 N N . GLY A 1 176 ? -11.728 -1.740 28.633 1.00 94.38 176 GLY A N 1
ATOM 1358 C CA . GLY A 1 176 ? -12.380 -0.441 28.448 1.00 94.38 176 GLY A CA 1
ATOM 1359 C C . GLY A 1 176 ? -12.272 0.071 27.009 1.00 94.38 176 GLY A C 1
ATOM 1360 O O . GLY A 1 176 ? -13.267 0.494 26.424 1.00 94.38 176 GLY A O 1
ATOM 1361 N N . LEU A 1 177 ? -11.088 -0.047 26.395 1.00 95.81 177 LEU A N 1
ATOM 1362 C CA . LEU A 1 177 ? -10.881 0.314 24.990 1.00 95.81 177 LEU A CA 1
ATOM 1363 C C . LEU A 1 177 ? -11.755 -0.522 24.050 1.00 95.81 177 LEU A C 1
ATOM 1365 O O . LEU A 1 177 ? -12.353 0.022 23.126 1.00 95.81 177 LEU A O 1
ATOM 1369 N N . LEU A 1 178 ? -11.842 -1.837 24.265 1.00 96.69 178 LEU A N 1
ATOM 1370 C CA . LEU A 1 178 ? -12.652 -2.713 23.417 1.00 96.69 178 LEU A CA 1
ATOM 1371 C C . LEU A 1 178 ? -14.145 -2.409 23.530 1.00 96.69 178 LEU A C 1
ATOM 1373 O O . LEU A 1 178 ? -14.821 -2.373 22.502 1.00 96.69 178 LEU A O 1
ATOM 1377 N N . ALA A 1 179 ? -14.641 -2.171 24.745 1.00 95.50 179 ALA A N 1
ATOM 1378 C CA . ALA A 1 179 ? -16.035 -1.808 24.976 1.00 95.50 179 ALA A CA 1
ATOM 1379 C C . ALA A 1 179 ? -16.391 -0.496 24.261 1.00 95.50 179 ALA A C 1
ATOM 1381 O O . ALA A 1 179 ? -17.311 -0.481 23.444 1.00 95.50 179 ALA A O 1
ATOM 1382 N N . LEU A 1 180 ? -15.593 0.555 24.476 1.00 95.81 180 LEU A N 1
ATOM 1383 C CA . LEU A 1 180 ? -15.804 1.870 23.870 1.00 95.81 180 LEU A CA 1
ATOM 1384 C C . LEU A 1 180 ? -15.753 1.828 22.334 1.00 95.81 180 LEU A C 1
ATOM 1386 O O . LEU A 1 180 ? -16.597 2.417 21.660 1.00 95.81 180 LEU A O 1
ATOM 1390 N N . HIS A 1 181 ? -14.777 1.118 21.754 1.00 97.31 181 HIS A N 1
ATOM 1391 C CA . HIS A 1 181 ? -14.678 0.986 20.295 1.00 97.31 181 HIS A CA 1
ATOM 1392 C C . HIS A 1 181 ? -15.843 0.203 19.708 1.00 97.31 181 HIS A C 1
ATOM 1394 O O . HIS A 1 181 ? -16.368 0.596 18.668 1.00 97.31 181 HIS A O 1
ATOM 1400 N N . ARG A 1 182 ? -16.261 -0.888 20.361 1.00 97.06 182 ARG A N 1
ATOM 1401 C CA . ARG A 1 182 ? -17.412 -1.675 19.912 1.00 97.06 182 ARG A CA 1
ATOM 1402 C C . ARG A 1 182 ? -18.686 -0.844 19.933 1.00 97.06 182 ARG A C 1
ATOM 1404 O O . ARG A 1 182 ? -19.420 -0.879 18.953 1.00 97.06 182 ARG A O 1
ATOM 1411 N N . GLU A 1 183 ? -18.931 -0.109 21.014 1.00 96.06 183 GLU A N 1
ATOM 1412 C CA . GLU A 1 183 ? -20.084 0.782 21.133 1.00 96.06 183 GLU A CA 1
ATOM 1413 C C . GLU A 1 183 ? -20.075 1.828 20.015 1.00 96.06 183 GLU A C 1
ATOM 1415 O O . GLU A 1 183 ? -21.005 1.878 19.212 1.00 96.06 183 GLU A O 1
ATOM 1420 N N . ARG A 1 184 ? -18.981 2.592 19.879 1.00 95.31 184 ARG A N 1
ATOM 1421 C CA . ARG A 1 184 ? -18.897 3.659 18.873 1.00 95.31 184 ARG A CA 1
ATOM 1422 C C . ARG A 1 184 ? -19.060 3.136 17.446 1.00 95.31 184 ARG A C 1
ATOM 1424 O O . ARG A 1 184 ? -19.742 3.765 16.641 1.00 95.31 184 ARG A O 1
ATOM 1431 N N . MET A 1 185 ? -18.435 2.004 17.124 1.00 96.00 185 MET A N 1
ATOM 1432 C CA . MET A 1 185 ? -18.528 1.403 15.792 1.00 96.00 185 MET A CA 1
ATOM 1433 C C . MET A 1 185 ? -19.896 0.774 15.524 1.00 96.00 185 MET A C 1
ATOM 1435 O O . MET A 1 185 ? -20.339 0.813 14.382 1.00 96.00 185 MET A O 1
ATOM 1439 N N . SER A 1 186 ? -20.571 0.224 16.539 1.00 96.38 186 SER A N 1
ATOM 1440 C CA . SER A 1 186 ? -21.934 -0.304 16.393 1.00 96.38 186 SER A CA 1
ATOM 1441 C C . SER A 1 186 ? -22.911 0.826 16.095 1.00 96.38 186 SER A C 1
ATOM 1443 O O . SER A 1 186 ? -23.630 0.757 15.106 1.00 96.38 186 SER A O 1
ATOM 1445 N N . THR A 1 187 ? -22.850 1.914 16.870 1.00 95.62 187 THR A N 1
ATOM 1446 C CA . THR A 1 187 ? -23.671 3.110 16.640 1.00 95.62 187 THR A CA 1
ATOM 1447 C C . THR A 1 187 ? -23.453 3.684 15.241 1.00 95.62 187 THR A C 1
ATOM 1449 O O . THR A 1 187 ? -24.408 4.060 14.562 1.00 95.62 187 THR A O 1
ATOM 1452 N N . GLU A 1 188 ? -22.203 3.731 14.773 1.00 95.56 188 GLU A N 1
ATOM 1453 C CA . GLU A 1 188 ? -21.914 4.186 13.412 1.00 95.56 188 GLU A CA 1
ATOM 1454 C C . GLU A 1 188 ? -22.407 3.198 12.345 1.00 95.56 188 GLU A C 1
ATOM 1456 O O . GLU A 1 188 ? -22.856 3.636 11.290 1.00 95.56 188 GLU A O 1
ATOM 1461 N N . ALA A 1 189 ? -22.375 1.886 12.595 1.00 94.06 189 ALA A N 1
ATOM 1462 C CA . ALA A 1 189 ? -22.898 0.886 11.662 1.00 94.06 189 ALA A CA 1
ATOM 1463 C C . ALA A 1 189 ? -24.420 0.996 11.506 1.00 94.06 189 ALA A C 1
ATOM 1465 O O . ALA A 1 189 ? -24.931 0.958 10.381 1.00 94.06 189 ALA A O 1
ATOM 1466 N N . ASP A 1 190 ? -25.127 1.206 12.616 1.00 93.31 190 ASP A N 1
ATOM 1467 C CA . ASP A 1 190 ? -26.569 1.445 12.629 1.00 93.31 190 ASP A CA 1
ATOM 1468 C C . ASP A 1 190 ? -26.898 2.766 11.921 1.00 93.31 190 ASP A C 1
ATOM 1470 O O . ASP A 1 190 ? -27.767 2.809 11.048 1.00 93.31 190 ASP A O 1
ATOM 1474 N N . SER A 1 191 ? -26.138 3.832 12.211 1.00 91.62 191 SER A N 1
ATOM 1475 C CA . SER A 1 191 ? -26.279 5.129 11.540 1.00 91.62 191 SER A CA 1
ATOM 1476 C C . SER A 1 191 ? -26.058 5.014 10.032 1.00 91.62 191 SER A C 1
ATOM 1478 O O . SER A 1 191 ? -26.889 5.483 9.259 1.00 91.62 191 SER A O 1
ATOM 1480 N N . LEU A 1 192 ? -24.982 4.356 9.594 1.00 90.44 192 LEU A N 1
ATOM 1481 C 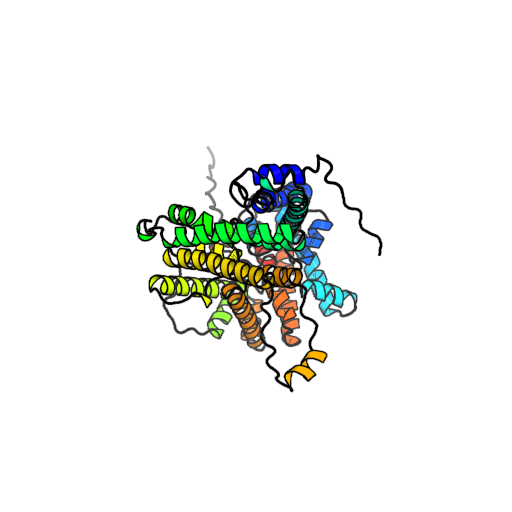CA . LEU A 1 192 ? -24.667 4.170 8.178 1.00 90.44 192 LEU A CA 1
ATOM 1482 C C . LEU A 1 192 ? -25.756 3.377 7.447 1.00 90.44 192 LEU A C 1
ATOM 1484 O O . LEU A 1 192 ? -26.074 3.696 6.304 1.00 90.44 192 LEU A O 1
ATOM 1488 N N . SER A 1 193 ? -26.341 2.378 8.110 1.00 86.75 193 SER A N 1
ATOM 1489 C CA . SER A 1 193 ? -27.442 1.578 7.561 1.00 86.75 193 SER A CA 1
ATOM 1490 C C . SER A 1 193 ? -28.755 2.366 7.485 1.00 86.75 193 SER A C 1
ATOM 1492 O O . SER A 1 193 ? -29.532 2.171 6.555 1.00 86.75 193 SER A O 1
ATOM 1494 N N . ALA A 1 194 ? -28.994 3.278 8.433 1.00 84.50 194 ALA A N 1
ATOM 1495 C CA . ALA A 1 194 ? -30.180 4.134 8.474 1.00 84.50 194 ALA A CA 1
ATOM 1496 C C . ALA A 1 194 ? -30.091 5.366 7.551 1.00 84.50 194 ALA A C 1
ATOM 1498 O O . ALA A 1 194 ? -31.118 5.953 7.197 1.00 84.50 194 ALA A O 1
ATOM 1499 N N . ARG A 1 195 ? -28.881 5.793 7.162 1.00 82.62 195 ARG A N 1
ATOM 1500 C CA . ARG A 1 195 ? -28.679 6.936 6.259 1.00 82.62 195 ARG A CA 1
ATOM 1501 C C . ARG A 1 195 ? -29.344 6.657 4.916 1.00 82.62 195 ARG A C 1
ATOM 1503 O O . ARG A 1 195 ? -29.067 5.660 4.254 1.00 82.62 195 ARG A O 1
ATOM 1510 N N . ASN A 1 196 ? -30.190 7.586 4.470 1.00 72.00 196 ASN A N 1
ATOM 1511 C CA . ASN A 1 196 ? -30.828 7.476 3.167 1.00 72.00 196 ASN A CA 1
ATOM 1512 C C . ASN A 1 196 ? -29.864 7.898 2.049 1.00 72.00 196 ASN A C 1
ATOM 1514 O O . ASN A 1 196 ? -29.937 9.003 1.505 1.00 72.00 196 ASN A O 1
ATOM 1518 N N . LEU A 1 197 ? -28.952 6.989 1.711 1.00 76.00 197 LEU A N 1
ATOM 1519 C CA . LEU A 1 197 ? -27.904 7.216 0.725 1.00 76.00 197 LEU A CA 1
ATOM 1520 C C . LEU A 1 197 ? -28.476 7.479 -0.672 1.00 76.00 197 LEU A C 1
ATOM 1522 O O . LEU A 1 197 ? -27.774 8.061 -1.491 1.00 76.00 197 LEU A O 1
ATOM 1526 N N . CYS A 1 198 ? -29.741 7.141 -0.964 1.00 67.88 198 CYS A N 1
ATOM 1527 C CA . CYS A 1 198 ? -30.361 7.438 -2.260 1.00 67.88 198 CYS A CA 1
ATOM 1528 C C . CYS A 1 198 ? -30.483 8.948 -2.542 1.00 67.88 198 CYS A C 1
ATOM 1530 O O . CYS A 1 198 ? -30.479 9.329 -3.707 1.00 67.88 198 CYS A O 1
ATOM 1532 N N . ARG A 1 199 ? -30.486 9.798 -1.500 1.00 70.25 199 ARG A N 1
ATOM 1533 C CA . ARG A 1 199 ? -30.573 11.267 -1.621 1.00 70.25 199 ARG A CA 1
ATOM 1534 C C . ARG A 1 199 ? -29.309 11.936 -2.162 1.00 70.25 199 ARG A C 1
ATOM 1536 O O . ARG A 1 199 ? -29.383 13.069 -2.616 1.00 70.25 199 ARG A O 1
ATOM 1543 N N . ILE A 1 200 ? -28.166 11.255 -2.110 1.00 72.44 200 ILE A N 1
ATOM 1544 C CA . ILE A 1 200 ? -26.905 11.782 -2.641 1.00 72.44 200 ILE A CA 1
ATOM 1545 C C . ILE A 1 200 ? -26.934 11.660 -4.164 1.00 72.44 200 ILE A C 1
ATOM 1547 O O . ILE A 1 200 ? -27.077 10.549 -4.689 1.00 72.44 200 ILE A O 1
ATOM 1551 N N . SER A 1 201 ? -26.803 12.777 -4.873 1.00 76.25 201 SER A N 1
ATOM 1552 C CA . SER A 1 201 ? -26.801 12.794 -6.338 1.00 76.25 201 SER A CA 1
ATOM 1553 C C . SER A 1 201 ? -25.714 11.864 -6.904 1.00 76.25 201 SER A C 1
ATOM 1555 O O . SER A 1 201 ? -24.623 11.800 -6.340 1.00 76.25 201 SER A O 1
ATOM 1557 N N . PRO A 1 202 ? -25.947 11.155 -8.027 1.00 67.88 202 PRO A N 1
ATOM 1558 C CA . PRO A 1 202 ? -24.965 10.228 -8.607 1.00 67.88 202 PRO A CA 1
ATOM 1559 C C . PRO A 1 202 ? -23.579 10.832 -8.909 1.00 67.88 202 PRO A C 1
ATOM 1561 O O . PRO A 1 202 ? -22.601 10.092 -8.953 1.00 67.88 202 PRO A O 1
ATOM 1564 N N . GLY A 1 203 ? -23.489 12.155 -9.096 1.00 73.81 203 GLY A N 1
ATOM 1565 C CA . GLY A 1 203 ? -22.232 12.887 -9.307 1.00 73.81 203 GLY A CA 1
ATOM 1566 C C . GLY A 1 203 ? -21.623 13.533 -8.055 1.00 73.81 203 GLY A C 1
ATOM 1567 O O . GLY A 1 203 ? -20.512 14.049 -8.132 1.00 73.81 203 GLY A O 1
ATOM 1568 N N . ASP A 1 204 ? -22.309 13.506 -6.909 1.00 83.62 204 ASP A N 1
ATOM 1569 C CA . ASP A 1 204 ? -21.846 14.139 -5.668 1.00 83.62 204 ASP A CA 1
ATOM 1570 C C . ASP A 1 204 ? -20.913 13.203 -4.880 1.00 83.62 204 ASP A C 1
ATOM 1572 O O . ASP A 1 204 ? -21.286 12.564 -3.891 1.00 83.62 204 ASP A O 1
ATOM 1576 N N . LYS A 1 205 ? -19.676 13.071 -5.374 1.00 84.62 205 LYS A N 1
ATOM 1577 C CA . LYS A 1 205 ? -18.636 12.259 -4.721 1.00 84.62 205 LYS A CA 1
ATOM 1578 C C . LYS A 1 205 ? -18.199 12.838 -3.375 1.00 84.62 205 LYS A C 1
ATOM 1580 O O . LYS A 1 205 ? -17.819 12.072 -2.492 1.00 84.62 205 LYS A O 1
ATOM 1585 N N . GLU A 1 206 ? -18.236 14.158 -3.222 1.00 87.12 206 GLU A N 1
ATOM 1586 C CA . GLU A 1 206 ? -17.806 14.835 -1.999 1.00 87.12 206 GLU A CA 1
ATOM 1587 C C . GLU A 1 206 ? -18.816 14.613 -0.871 1.00 87.12 206 GLU A C 1
ATOM 1589 O O . GLU A 1 206 ? -18.436 14.086 0.174 1.00 87.12 206 GLU A O 1
ATOM 1594 N N . GLY A 1 207 ? -20.109 14.846 -1.118 1.00 87.62 207 GLY A N 1
ATOM 1595 C CA . GLY A 1 207 ? -21.168 14.552 -0.150 1.00 87.62 207 GLY A CA 1
ATOM 1596 C C . GLY A 1 207 ? -21.267 13.061 0.191 1.00 87.62 207 GLY A C 1
ATOM 1597 O O . GLY A 1 207 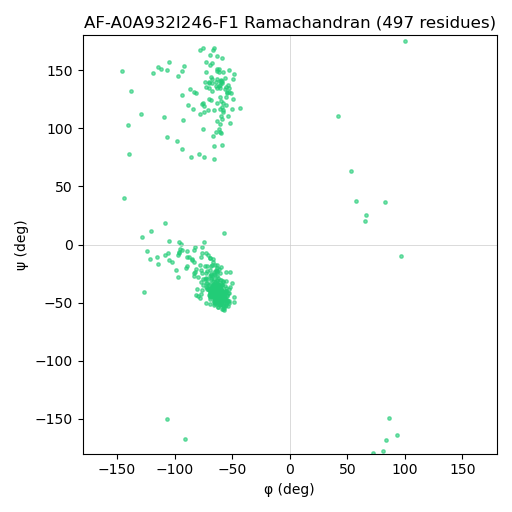? -21.493 12.689 1.349 1.00 87.62 207 GLY A O 1
ATOM 1598 N N . LEU A 1 208 ? -21.012 12.172 -0.780 1.00 89.25 208 LEU A N 1
ATOM 1599 C CA . LEU A 1 208 ? -20.866 10.738 -0.506 1.00 89.25 208 LEU A CA 1
ATOM 1600 C C . LEU A 1 208 ? -19.705 10.463 0.451 1.00 89.25 208 LEU A C 1
ATOM 1602 O O . LEU A 1 208 ? -19.880 9.742 1.433 1.00 89.25 208 LEU A O 1
ATOM 1606 N N . LEU A 1 209 ? -18.527 11.021 0.176 1.00 91.25 209 LEU A N 1
ATOM 1607 C CA . LEU A 1 209 ? -17.355 10.828 1.016 1.00 91.25 209 LEU A CA 1
ATOM 1608 C C . LEU A 1 209 ? -17.607 11.349 2.434 1.00 91.25 209 LEU A C 1
ATOM 1610 O O . LEU A 1 209 ? -17.368 10.608 3.384 1.00 91.25 209 LEU A O 1
ATOM 1614 N N . GLU A 1 210 ? -18.143 12.559 2.589 1.00 91.25 210 GLU A N 1
ATOM 1615 C CA . GLU A 1 210 ? -18.518 13.130 3.890 1.00 91.25 210 GLU A CA 1
ATOM 1616 C C . GLU A 1 210 ? -19.437 12.205 4.685 1.00 91.25 210 GLU A C 1
ATOM 1618 O O . GLU A 1 210 ? -19.216 11.964 5.874 1.00 91.25 210 GLU A O 1
ATOM 1623 N N . THR A 1 211 ? -20.402 11.597 3.998 1.00 91.56 211 THR A N 1
ATOM 1624 C CA . THR A 1 211 ? -21.335 10.641 4.593 1.00 91.56 211 THR A CA 1
ATOM 1625 C C . THR A 1 211 ? -20.648 9.350 5.048 1.00 91.56 211 THR A C 1
ATOM 1627 O O . THR A 1 211 ? -21.052 8.760 6.048 1.00 91.56 211 THR A O 1
ATOM 1630 N N . LEU A 1 212 ? -19.620 8.878 4.338 1.00 94.94 212 LEU A N 1
ATOM 1631 C CA . LEU A 1 212 ? -18.908 7.633 4.660 1.00 94.94 212 LEU A CA 1
ATOM 1632 C C . LEU A 1 212 ? -17.722 7.840 5.617 1.00 94.94 212 LEU A C 1
ATOM 1634 O O . LEU A 1 212 ? -17.245 6.881 6.233 1.00 94.94 212 LEU A O 1
ATOM 1638 N N . LEU A 1 213 ? -17.232 9.075 5.754 1.00 94.50 213 LEU A N 1
ATOM 1639 C CA . LEU A 1 213 ? -16.017 9.403 6.497 1.00 94.50 213 LEU A CA 1
ATOM 1640 C C . LEU A 1 213 ? -16.002 8.891 7.945 1.00 94.50 213 LEU A C 1
ATOM 1642 O O . LEU A 1 213 ? -14.957 8.365 8.335 1.00 94.50 213 LEU A O 1
ATOM 1646 N N . PRO A 1 214 ? -17.073 9.002 8.756 1.00 94.44 214 PRO A N 1
ATOM 1647 C CA . PRO A 1 214 ? -17.028 8.534 10.141 1.00 94.44 214 PRO A CA 1
ATOM 1648 C C . PRO A 1 214 ? -16.764 7.022 10.238 1.00 94.44 214 PRO A C 1
ATOM 1650 O O . PRO A 1 214 ? -15.829 6.606 10.928 1.00 94.44 214 PRO A O 1
ATOM 1653 N N . ALA A 1 215 ? -17.489 6.210 9.461 1.00 95.75 215 ALA A N 1
ATOM 1654 C CA . ALA A 1 215 ? -17.281 4.764 9.372 1.00 95.75 215 ALA A CA 1
ATOM 1655 C C . ALA A 1 215 ? -15.866 4.407 8.884 1.00 95.75 215 ALA A C 1
ATOM 1657 O O . ALA A 1 215 ? -15.171 3.593 9.501 1.00 95.75 215 ALA A O 1
ATOM 1658 N N . LEU A 1 216 ? -15.398 5.055 7.810 1.00 96.50 216 LEU A N 1
ATOM 1659 C CA . LEU A 1 216 ? -14.068 4.811 7.241 1.00 96.50 216 LEU A CA 1
ATOM 1660 C C . LEU A 1 216 ? -12.947 5.198 8.216 1.00 96.50 216 LEU A C 1
ATOM 1662 O O . LEU A 1 216 ? -12.004 4.430 8.424 1.00 96.50 216 LEU A O 1
ATOM 1666 N N . ARG A 1 217 ? -13.052 6.359 8.873 1.00 95.81 217 ARG A N 1
ATOM 1667 C CA . ARG A 1 217 ? -12.058 6.818 9.853 1.00 95.81 217 ARG A CA 1
ATOM 1668 C C . ARG A 1 217 ? -11.955 5.863 11.037 1.00 95.81 217 ARG A C 1
ATOM 1670 O O . ARG A 1 217 ? -10.836 5.621 11.485 1.00 95.81 217 ARG A O 1
ATOM 1677 N N . LEU A 1 218 ? -13.065 5.291 11.505 1.00 96.25 218 LEU A N 1
ATOM 1678 C CA . LEU A 1 218 ? -13.056 4.282 12.566 1.00 96.25 218 LEU A CA 1
ATOM 1679 C C . LEU A 1 218 ? -12.438 2.961 12.091 1.00 96.25 218 LEU A C 1
ATOM 1681 O O . LEU A 1 218 ? -11.521 2.455 12.735 1.00 96.25 218 LEU A O 1
ATOM 1685 N N . ALA A 1 219 ? -12.891 2.421 10.959 1.00 96.69 219 ALA A N 1
ATOM 1686 C CA . ALA A 1 219 ? -12.516 1.079 10.509 1.00 96.69 219 ALA A CA 1
ATOM 1687 C C . ALA A 1 219 ? -11.107 0.997 9.897 1.00 96.69 219 ALA A C 1
ATOM 1689 O O . ALA A 1 219 ? -10.355 0.062 10.169 1.00 96.69 219 ALA A O 1
ATOM 1690 N N . VAL A 1 220 ? -10.722 1.971 9.069 1.00 95.56 220 VAL A N 1
ATOM 1691 C CA . VAL A 1 220 ? -9.475 1.923 8.280 1.00 95.56 220 VAL A CA 1
ATOM 1692 C C . VAL A 1 220 ? -8.544 3.113 8.508 1.00 95.56 220 VAL A C 1
ATOM 1694 O O . VAL A 1 220 ? -7.400 3.096 8.049 1.00 95.56 220 VAL A O 1
ATOM 1697 N N . GLY A 1 221 ? -8.973 4.107 9.285 1.00 95.06 221 GLY A N 1
ATOM 1698 C CA . GLY A 1 221 ? -8.188 5.307 9.563 1.00 95.06 221 GLY A CA 1
ATOM 1699 C C . GLY A 1 221 ? -8.267 6.345 8.451 1.00 95.06 221 GLY A C 1
ATOM 1700 O O . GLY A 1 221 ? -8.993 6.188 7.476 1.00 95.06 221 GLY A O 1
ATOM 1701 N N . HIS A 1 222 ? -7.533 7.445 8.621 1.00 91.81 222 HIS A N 1
ATOM 1702 C CA . HIS A 1 222 ? -7.583 8.570 7.686 1.00 91.81 222 HIS A CA 1
ATOM 1703 C C . HIS A 1 222 ? -6.979 8.203 6.328 1.00 91.81 222 HIS A C 1
ATOM 1705 O O . HIS A 1 222 ? -5.959 7.504 6.272 1.00 91.81 222 HIS A O 1
ATOM 1711 N N . ASP A 1 223 ? -7.567 8.752 5.264 1.00 90.44 223 ASP A N 1
ATOM 1712 C CA . ASP A 1 223 ? -6.965 8.724 3.938 1.00 90.44 223 ASP A CA 1
ATOM 1713 C C . ASP A 1 223 ? -5.568 9.357 3.990 1.00 90.44 223 ASP A C 1
ATOM 1715 O O . ASP A 1 223 ? -5.339 10.411 4.591 1.00 90.44 223 ASP A O 1
ATOM 1719 N N . ARG A 1 224 ? -4.611 8.670 3.375 1.00 83.81 224 ARG A N 1
ATOM 1720 C CA . ARG A 1 224 ? -3.215 9.095 3.292 1.00 83.81 224 ARG A CA 1
ATOM 1721 C C . ARG A 1 224 ? -2.971 10.004 2.086 1.00 83.81 224 ARG A C 1
ATOM 1723 O O . ARG A 1 224 ? -1.880 10.556 1.976 1.00 83.81 224 ARG A O 1
ATOM 1730 N N . GLY A 1 225 ? -3.940 10.124 1.174 1.00 80.38 225 GLY A N 1
ATOM 1731 C CA . GLY A 1 225 ? -3.784 10.842 -0.092 1.00 80.38 225 GLY A CA 1
ATOM 1732 C C . GLY A 1 225 ? -2.766 10.177 -1.025 1.00 80.38 225 GLY A C 1
ATOM 1733 O O . GLY A 1 225 ? -2.199 10.825 -1.903 1.00 80.38 225 GLY A O 1
ATOM 1734 N N . LEU A 1 226 ? -2.486 8.890 -0.806 1.00 79.12 226 LEU A N 1
ATOM 1735 C CA . LEU A 1 226 ? -1.562 8.093 -1.601 1.00 79.12 226 LEU A CA 1
ATOM 1736 C C . LEU A 1 226 ? -2.368 7.087 -2.414 1.00 79.12 226 LEU A C 1
ATOM 1738 O O . LEU A 1 226 ? -2.893 6.130 -1.857 1.00 79.12 226 LEU A O 1
ATOM 1742 N N . ARG A 1 227 ? -2.434 7.289 -3.731 1.00 80.62 227 ARG A N 1
ATOM 1743 C CA . ARG A 1 227 ? -3.038 6.320 -4.653 1.00 80.62 227 ARG A CA 1
ATOM 1744 C C . ARG A 1 227 ? -2.060 5.182 -4.898 1.00 80.62 227 ARG A C 1
ATOM 1746 O O . ARG A 1 227 ? -1.002 5.414 -5.504 1.00 80.62 227 ARG A O 1
ATOM 1753 N N . THR A 1 228 ? -2.385 3.984 -4.415 1.00 71.50 228 THR A N 1
ATOM 1754 C CA . THR A 1 228 ? -1.501 2.819 -4.578 1.00 71.50 228 THR A CA 1
ATOM 1755 C C . THR A 1 228 ? -1.625 2.196 -5.957 1.00 71.50 228 THR A C 1
ATOM 1757 O O . THR A 1 228 ? -0.632 1.691 -6.487 1.00 71.50 228 THR A O 1
ATOM 1760 N N . LEU A 1 229 ? -2.795 2.345 -6.573 1.00 74.19 229 LEU A N 1
ATOM 1761 C CA . LEU A 1 229 ? -3.096 1.884 -7.920 1.00 74.19 229 LEU A CA 1
ATOM 1762 C C . LEU A 1 229 ? -3.369 3.068 -8.863 1.00 74.19 229 LEU A C 1
ATOM 1764 O O . LEU A 1 229 ? -3.727 4.159 -8.404 1.00 74.19 229 LEU A O 1
ATOM 1768 N N . PRO A 1 230 ? -3.112 2.916 -10.174 1.00 71.62 230 PRO A N 1
ATOM 1769 C CA . PRO A 1 230 ? -3.510 3.921 -11.148 1.00 71.62 230 PRO A CA 1
ATOM 1770 C C . PRO A 1 230 ? -5.033 3.955 -11.284 1.00 71.62 230 PRO A C 1
ATOM 1772 O O . PRO A 1 230 ? -5.708 2.951 -11.046 1.00 71.62 230 PRO A O 1
ATOM 1775 N N . GLU A 1 231 ? -5.554 5.108 -11.698 1.00 68.12 231 GLU A N 1
ATOM 1776 C CA . GLU A 1 231 ? -6.951 5.197 -12.112 1.00 68.12 231 GLU A CA 1
ATOM 1777 C C . GLU A 1 231 ? -7.167 4.279 -13.321 1.00 68.12 231 GLU A C 1
ATOM 1779 O O . GLU A 1 231 ? -6.301 4.231 -14.206 1.00 68.12 231 GLU A O 1
ATOM 1784 N N . PRO A 1 232 ? -8.268 3.511 -13.358 1.00 66.56 232 PRO A N 1
ATOM 1785 C CA . PRO A 1 232 ? -8.624 2.761 -14.551 1.00 66.56 232 PRO A CA 1
ATOM 1786 C C . PRO A 1 232 ? -8.715 3.733 -15.731 1.00 66.56 232 PRO A C 1
ATOM 1788 O O . PRO A 1 232 ? -9.401 4.748 -15.640 1.00 66.56 232 PRO A O 1
ATOM 1791 N N . GLY A 1 233 ? -8.005 3.448 -16.823 1.00 58.75 233 GLY A N 1
ATOM 1792 C CA . GLY A 1 233 ? -8.110 4.263 -18.032 1.00 58.75 233 GLY A CA 1
ATOM 1793 C C . GLY A 1 233 ? -9.521 4.203 -18.626 1.00 58.75 233 GLY A C 1
ATOM 1794 O O . GLY A 1 233 ? -10.185 3.170 -18.538 1.00 58.75 233 GLY A O 1
ATOM 1795 N N . GLU A 1 234 ? -9.949 5.291 -19.272 1.00 41.56 234 GLU A N 1
ATOM 1796 C CA . GLU A 1 234 ? -11.241 5.394 -19.977 1.00 41.56 234 GLU A CA 1
ATOM 1797 C C . GLU A 1 234 ? -11.360 4.419 -21.160 1.00 41.56 234 GLU A C 1
ATOM 1799 O O . GLU A 1 234 ? -12.463 4.082 -21.587 1.00 41.56 234 GLU A O 1
ATOM 1804 N N . ALA A 1 235 ? -10.229 3.921 -21.670 1.00 42.19 235 ALA A N 1
ATOM 1805 C CA . ALA A 1 235 ? -10.177 2.949 -22.752 1.00 42.19 235 ALA A CA 1
ATOM 1806 C C . ALA A 1 235 ? -10.573 1.549 -22.256 1.00 42.19 235 ALA A C 1
ATOM 1808 O O . ALA A 1 235 ? -9.743 0.654 -22.079 1.00 42.19 235 ALA A O 1
ATOM 1809 N N . ALA A 1 236 ? -11.871 1.350 -22.048 1.00 43.28 236 ALA A N 1
ATOM 1810 C CA . ALA A 1 236 ? -12.462 0.037 -22.208 1.00 43.28 236 ALA A CA 1
ATOM 1811 C C . ALA A 1 236 ? -12.318 -0.342 -23.689 1.00 43.28 236 ALA A C 1
ATOM 1813 O O . ALA A 1 236 ? -13.110 0.080 -24.530 1.00 43.28 236 ALA A O 1
ATOM 1814 N N . GLU A 1 237 ? -11.279 -1.111 -24.030 1.00 50.44 237 GLU A N 1
ATOM 1815 C CA . GLU A 1 237 ? -11.331 -1.886 -25.269 1.00 50.44 237 GLU A CA 1
ATOM 1816 C C . GLU A 1 237 ? -12.628 -2.705 -25.232 1.00 50.44 237 GLU A C 1
ATOM 1818 O O . GLU A 1 237 ? -12.950 -3.322 -24.210 1.00 50.44 237 GLU A O 1
ATOM 1823 N N . ALA A 1 238 ? -13.398 -2.670 -26.325 1.00 47.41 238 ALA A N 1
ATOM 1824 C CA . ALA A 1 238 ? -14.591 -3.495 -26.475 1.00 47.41 238 ALA A CA 1
ATOM 1825 C C . ALA A 1 238 ? -14.258 -4.955 -26.111 1.00 47.41 238 ALA A C 1
ATOM 1827 O O . ALA A 1 238 ? -13.126 -5.383 -26.360 1.00 47.41 238 ALA A O 1
ATOM 1828 N N . PRO A 1 239 ? -15.198 -5.726 -25.531 1.00 55.25 239 PRO A N 1
ATOM 1829 C CA . PRO A 1 239 ? -14.919 -7.086 -25.092 1.00 55.25 239 PRO A CA 1
ATOM 1830 C C . PRO A 1 239 ? -14.468 -7.949 -26.276 1.00 55.25 239 PRO A C 1
ATOM 1832 O O . PRO A 1 239 ? -15.278 -8.472 -27.037 1.00 55.25 239 PRO A O 1
ATOM 1835 N N . ARG A 1 240 ? -13.149 -8.083 -26.439 1.00 71.31 240 ARG A N 1
ATOM 1836 C CA . ARG A 1 240 ? -12.508 -9.009 -27.368 1.00 71.31 240 ARG A CA 1
ATOM 1837 C C . ARG A 1 240 ? -12.104 -10.260 -26.608 1.00 71.31 240 ARG A C 1
ATOM 1839 O O . ARG A 1 240 ? -11.713 -10.190 -25.441 1.00 71.31 240 ARG A O 1
ATOM 1846 N N . LEU A 1 241 ? -12.193 -11.412 -27.272 1.00 76.94 241 LEU A N 1
ATOM 1847 C CA . LEU A 1 241 ? -11.654 -12.650 -26.724 1.00 76.94 241 LEU A CA 1
ATOM 1848 C C . LEU A 1 241 ? -10.154 -12.446 -26.492 1.00 76.94 241 LEU A C 1
ATOM 1850 O O . LEU A 1 241 ? -9.407 -12.142 -27.421 1.00 76.94 241 LEU A O 1
ATOM 1854 N N . ARG A 1 242 ? -9.736 -12.546 -25.232 1.00 80.50 242 ARG A N 1
ATOM 1855 C CA . ARG A 1 242 ? -8.367 -12.236 -24.837 1.00 80.50 242 ARG A CA 1
ATOM 1856 C C . ARG A 1 242 ? -7.411 -13.324 -25.325 1.00 80.50 242 ARG A C 1
ATOM 1858 O O . ARG A 1 242 ? -7.667 -14.503 -25.089 1.00 80.50 242 ARG A O 1
ATOM 1865 N N . ASP A 1 243 ? -6.272 -12.914 -25.876 1.00 89.38 243 ASP A N 1
ATOM 1866 C CA . ASP A 1 243 ? -5.075 -13.749 -25.99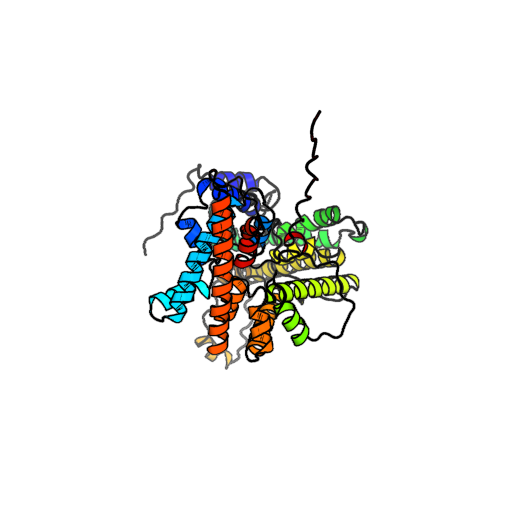7 1.00 89.38 243 ASP A CA 1
ATOM 1867 C C . ASP A 1 243 ? -4.032 -13.253 -24.982 1.00 89.38 243 ASP A C 1
ATOM 1869 O O . ASP A 1 243 ? -3.253 -12.347 -25.282 1.00 89.38 243 ASP A O 1
ATOM 1873 N N . PRO A 1 244 ? -3.990 -13.814 -23.755 1.00 87.81 244 PRO A N 1
ATOM 1874 C CA . PRO A 1 244 ? -3.070 -13.346 -22.727 1.00 87.81 244 PRO A CA 1
ATOM 1875 C C . PRO A 1 244 ? -1.598 -13.399 -23.143 1.00 87.81 244 PRO A C 1
ATOM 1877 O O . PRO A 1 244 ? -0.822 -12.569 -22.675 1.00 87.81 244 PRO A O 1
ATOM 1880 N N . ALA A 1 245 ? -1.205 -14.366 -23.978 1.00 91.12 245 ALA A N 1
ATOM 1881 C CA . ALA A 1 245 ? 0.177 -14.519 -24.414 1.00 91.12 245 ALA A CA 1
ATOM 1882 C C . ALA A 1 245 ? 0.524 -13.506 -25.510 1.00 91.12 245 ALA A C 1
ATOM 1884 O O . ALA A 1 245 ? 1.556 -12.839 -25.402 1.00 91.12 245 ALA A O 1
ATOM 1885 N N . GLY A 1 246 ? -0.345 -13.358 -26.514 1.00 91.69 246 GLY A N 1
ATOM 1886 C CA . GLY A 1 246 ? -0.209 -12.358 -27.573 1.00 91.69 246 GLY A CA 1
ATOM 1887 C C . GLY A 1 246 ? -0.217 -10.930 -27.030 1.00 91.69 246 GLY A C 1
ATOM 1888 O O . GLY A 1 246 ? 0.732 -10.184 -27.273 1.00 91.69 246 GLY A O 1
ATOM 1889 N N . ASP A 1 247 ? -1.205 -10.587 -26.198 1.00 90.38 247 ASP A N 1
ATOM 1890 C CA . ASP A 1 247 ? -1.322 -9.262 -25.574 1.00 90.38 247 ASP A CA 1
ATOM 1891 C C . ASP A 1 247 ? -0.077 -8.922 -24.737 1.00 90.38 247 ASP A C 1
ATOM 1893 O O . ASP A 1 247 ? 0.422 -7.795 -24.746 1.00 90.38 247 ASP A O 1
ATOM 1897 N N . PHE A 1 248 ? 0.447 -9.897 -23.984 1.00 92.62 248 PHE A N 1
ATOM 1898 C CA . PHE A 1 248 ? 1.640 -9.683 -23.168 1.00 92.62 248 PHE A CA 1
ATOM 1899 C C . PHE A 1 248 ? 2.902 -9.541 -24.028 1.00 92.62 248 PHE A C 1
ATOM 1901 O O . PHE A 1 248 ? 3.765 -8.718 -23.721 1.00 92.62 248 PHE A O 1
ATOM 1908 N N . LEU A 1 249 ? 3.013 -10.311 -25.116 1.00 93.44 249 LEU A N 1
ATOM 1909 C CA . LEU A 1 249 ? 4.117 -10.205 -26.070 1.00 93.44 249 LEU A CA 1
ATOM 1910 C C . LEU A 1 249 ? 4.120 -8.858 -26.803 1.00 93.44 249 LEU A C 1
ATOM 1912 O O . LEU A 1 249 ? 5.191 -8.317 -27.072 1.00 93.44 249 LEU A O 1
ATOM 1916 N N . GLU A 1 250 ? 2.949 -8.303 -27.102 1.00 90.94 250 GLU A N 1
ATOM 1917 C CA . GLU A 1 250 ? 2.818 -6.953 -27.644 1.00 90.94 250 GLU A CA 1
ATOM 1918 C C . GLU A 1 250 ? 3.291 -5.902 -26.631 1.00 90.94 250 GLU A C 1
ATOM 1920 O O . GLU A 1 250 ? 4.170 -5.098 -26.943 1.00 90.94 250 GLU A O 1
ATOM 1925 N N . ARG A 1 251 ? 2.807 -5.972 -25.384 1.00 90.12 251 ARG A N 1
ATOM 1926 C CA . ARG A 1 251 ? 3.217 -5.064 -24.294 1.00 90.12 251 ARG A CA 1
ATOM 1927 C C . ARG A 1 251 ? 4.708 -5.139 -23.982 1.00 90.12 251 ARG A C 1
ATOM 1929 O O . ARG A 1 251 ? 5.295 -4.141 -23.579 1.00 90.12 251 ARG A O 1
ATOM 1936 N N . LEU A 1 252 ? 5.345 -6.296 -24.183 1.00 92.19 252 LEU A N 1
ATOM 1937 C CA . LEU A 1 252 ? 6.797 -6.440 -24.037 1.00 92.19 252 LEU A CA 1
ATOM 1938 C C . LEU A 1 252 ? 7.586 -5.535 -24.988 1.00 92.19 252 LEU A C 1
ATOM 1940 O O . LEU A 1 252 ? 8.726 -5.214 -24.672 1.00 92.19 252 LEU A O 1
ATOM 1944 N N . ARG A 1 253 ? 7.001 -5.125 -26.122 1.00 90.62 253 ARG A N 1
ATOM 1945 C CA . ARG A 1 253 ? 7.643 -4.256 -27.121 1.00 90.62 253 ARG A CA 1
ATOM 1946 C C . ARG A 1 253 ? 7.541 -2.772 -26.779 1.00 90.62 253 ARG A C 1
ATOM 1948 O O . ARG A 1 253 ? 8.243 -1.972 -27.388 1.00 90.62 253 ARG A O 1
ATOM 1955 N N . TRP A 1 254 ? 6.671 -2.392 -25.845 1.00 88.88 254 TRP A N 1
ATOM 1956 C CA . TRP A 1 254 ? 6.462 -0.991 -25.490 1.00 88.88 254 TRP A CA 1
ATOM 1957 C C . TRP A 1 254 ? 7.687 -0.447 -24.759 1.00 88.88 254 TRP A C 1
ATOM 1959 O O . TRP A 1 254 ? 8.239 -1.111 -23.882 1.00 88.88 254 TRP A O 1
ATOM 1969 N N . SER A 1 255 ? 8.136 0.751 -25.127 1.00 83.75 255 SER A N 1
ATOM 1970 C CA . SER A 1 255 ? 9.405 1.329 -24.663 1.00 83.75 255 SER A CA 1
ATOM 1971 C C . SER A 1 255 ? 9.284 2.220 -23.426 1.00 83.75 255 SER A C 1
ATOM 1973 O O . SER A 1 255 ? 10.299 2.686 -22.916 1.00 83.75 255 SER A O 1
ATOM 1975 N N . ASP A 1 256 ? 8.074 2.479 -22.941 1.00 82.31 256 ASP A N 1
ATOM 1976 C CA . ASP A 1 256 ? 7.758 3.499 -21.934 1.00 82.31 256 ASP A CA 1
ATOM 1977 C C . ASP A 1 256 ? 7.235 2.932 -20.603 1.00 82.31 256 ASP A C 1
ATOM 1979 O O . ASP A 1 256 ? 7.183 3.653 -19.603 1.00 82.31 256 ASP A O 1
ATOM 1983 N N . ALA A 1 257 ? 6.904 1.638 -20.547 1.00 86.94 257 ALA A N 1
ATOM 1984 C CA . ALA A 1 257 ? 6.315 1.027 -19.363 1.00 86.94 257 ALA A CA 1
ATOM 1985 C C . ALA A 1 257 ? 6.730 -0.429 -19.131 1.00 86.94 257 ALA A C 1
ATOM 1987 O O . ALA A 1 257 ? 6.934 -1.221 -20.045 1.00 86.94 257 ALA A O 1
ATOM 1988 N N . CYS A 1 258 ? 6.778 -0.820 -17.855 1.00 92.44 258 CYS A N 1
ATOM 1989 C CA . CYS A 1 258 ? 6.969 -2.216 -17.478 1.00 92.44 258 CYS A CA 1
ATOM 1990 C C . CYS A 1 258 ? 5.706 -3.039 -17.815 1.00 92.44 258 CYS A C 1
ATOM 1992 O O . CYS A 1 258 ? 4.636 -2.731 -17.277 1.00 92.44 258 CYS A O 1
ATOM 1994 N N . PRO A 1 259 ? 5.813 -4.140 -18.584 1.00 92.81 259 PRO A N 1
ATOM 1995 C CA . PRO A 1 259 ? 4.658 -4.937 -19.008 1.00 92.81 259 PRO A CA 1
ATOM 1996 C C . PRO A 1 259 ? 3.924 -5.580 -17.826 1.00 92.81 259 PRO A C 1
ATOM 1998 O O . PRO A 1 259 ? 2.703 -5.687 -17.827 1.00 92.81 259 PRO A O 1
ATOM 2001 N N . VAL A 1 260 ? 4.639 -5.930 -16.754 1.00 94.38 260 VAL A N 1
ATOM 2002 C CA . VAL A 1 260 ? 4.020 -6.469 -15.533 1.00 94.38 260 VAL A CA 1
ATOM 2003 C C . VAL A 1 260 ? 3.260 -5.383 -14.762 1.00 94.38 260 VAL A C 1
ATOM 2005 O O . VAL A 1 260 ? 2.188 -5.655 -14.231 1.00 94.38 260 VAL A O 1
ATOM 2008 N N . CYS A 1 261 ? 3.760 -4.138 -14.732 1.00 91.62 261 CYS A N 1
ATOM 2009 C CA . CYS A 1 261 ? 2.998 -3.012 -14.174 1.00 91.62 261 CYS A CA 1
ATOM 2010 C C . CYS A 1 261 ? 1.700 -2.789 -14.961 1.00 91.62 261 CYS A C 1
ATOM 2012 O O . CYS A 1 261 ? 0.663 -2.554 -14.343 1.00 91.62 261 CYS A O 1
ATOM 2014 N N . LEU A 1 262 ? 1.747 -2.895 -16.295 1.00 88.75 262 LEU A N 1
ATOM 2015 C CA . LEU A 1 262 ? 0.571 -2.774 -17.162 1.00 88.75 262 LEU A CA 1
ATOM 2016 C C . LEU A 1 262 ? -0.452 -3.885 -16.894 1.00 88.75 262 LEU A C 1
ATOM 2018 O O . LEU A 1 262 ? -1.637 -3.596 -16.755 1.00 88.75 262 LEU A O 1
ATOM 2022 N N . GLU A 1 263 ? -0.017 -5.141 -16.759 1.00 90.69 263 GLU A N 1
ATOM 2023 C CA . GLU A 1 263 ? -0.916 -6.259 -16.429 1.00 90.69 263 GLU A CA 1
ATOM 2024 C C . GLU A 1 263 ? -1.594 -6.092 -15.066 1.00 90.69 263 GLU A C 1
ATOM 2026 O O . GLU A 1 263 ? -2.801 -6.298 -14.960 1.00 90.69 263 GLU A O 1
ATOM 2031 N N . VAL A 1 264 ? -0.840 -5.693 -14.036 1.00 90.94 264 VAL A N 1
ATOM 2032 C CA . VAL A 1 264 ? -1.389 -5.446 -12.692 1.00 90.94 264 VAL A CA 1
ATOM 2033 C C . VAL A 1 264 ? -2.376 -4.278 -12.718 1.00 90.94 264 VAL A C 1
ATOM 2035 O O . VAL A 1 264 ? -3.445 -4.367 -12.121 1.00 90.94 264 VAL A O 1
ATOM 2038 N N . SER A 1 265 ? -2.048 -3.208 -13.444 1.00 87.94 265 SER A N 1
ATOM 2039 C CA . SER A 1 265 ? -2.919 -2.036 -13.584 1.00 87.94 265 SER A CA 1
ATOM 2040 C C . SER A 1 265 ? -4.206 -2.373 -14.337 1.00 87.94 265 SER A C 1
ATOM 2042 O O . SER A 1 265 ? -5.283 -1.968 -13.909 1.00 87.94 265 SER A O 1
ATOM 2044 N N . ARG A 1 266 ? -4.119 -3.170 -15.413 1.00 87.50 266 ARG A N 1
ATOM 2045 C CA . ARG A 1 266 ? -5.302 -3.660 -16.132 1.00 87.50 266 ARG A CA 1
ATOM 2046 C C . ARG A 1 266 ? -6.175 -4.517 -15.220 1.00 87.50 266 ARG A C 1
ATOM 2048 O O . ARG A 1 266 ? -7.366 -4.266 -15.126 1.00 87.50 266 ARG A O 1
ATOM 2055 N N . ALA A 1 267 ? -5.584 -5.492 -14.527 1.00 89.75 267 ALA A N 1
ATOM 2056 C CA . ALA A 1 267 ? -6.334 -6.371 -13.634 1.00 89.75 267 ALA A CA 1
ATOM 2057 C C . ALA A 1 267 ? -7.026 -5.605 -12.502 1.00 89.75 267 ALA A C 1
ATOM 2059 O O . ALA A 1 267 ? -8.150 -5.940 -12.146 1.00 89.75 267 ALA A O 1
ATOM 2060 N N . TRP A 1 268 ? -6.391 -4.552 -11.975 1.00 90.69 268 TRP A N 1
ATOM 2061 C CA . TRP A 1 268 ? -7.054 -3.637 -11.052 1.00 90.69 268 TRP A CA 1
ATOM 2062 C C . TRP A 1 268 ? -8.280 -2.970 -11.684 1.00 90.69 268 TRP A C 1
ATOM 2064 O O . TRP A 1 268 ? -9.358 -3.021 -11.100 1.00 90.69 268 TRP A O 1
ATOM 2074 N N . GLY A 1 269 ? -8.132 -2.385 -12.876 1.00 89.19 269 GLY A N 1
ATOM 2075 C CA . GLY A 1 269 ? -9.240 -1.735 -13.578 1.00 89.19 269 GLY A CA 1
ATOM 2076 C C . GLY A 1 269 ? -10.401 -2.688 -13.878 1.00 89.19 269 GLY A C 1
ATOM 2077 O O . GLY A 1 269 ? -11.554 -2.336 -13.645 1.00 89.19 269 GLY A O 1
ATOM 2078 N N . ASP A 1 270 ? -10.101 -3.909 -14.328 1.00 88.88 270 ASP A N 1
ATOM 2079 C CA . ASP A 1 270 ? -11.107 -4.940 -14.605 1.00 88.88 270 ASP A CA 1
ATOM 2080 C C . ASP A 1 270 ? -11.822 -5.395 -13.326 1.00 88.88 270 ASP A C 1
ATOM 2082 O O . ASP A 1 270 ? -13.047 -5.515 -13.312 1.00 88.88 270 ASP A O 1
ATOM 2086 N N . TRP A 1 271 ? -11.076 -5.601 -12.235 1.00 91.19 271 TRP A N 1
ATOM 2087 C CA . TRP A 1 271 ? -11.644 -5.985 -10.942 1.00 91.19 271 TRP A CA 1
ATOM 2088 C C . TRP A 1 271 ? -12.535 -4.884 -10.366 1.00 91.19 271 TRP A C 1
ATOM 2090 O O . TRP A 1 271 ? -13.635 -5.172 -9.901 1.00 91.19 271 TRP A O 1
ATOM 2100 N N . LEU A 1 272 ? -12.085 -3.626 -10.405 1.00 91.69 272 LEU A N 1
ATOM 2101 C CA . LEU A 1 272 ? -12.859 -2.490 -9.910 1.00 91.69 272 LEU A CA 1
ATOM 2102 C C . LEU A 1 272 ? -14.158 -2.319 -10.707 1.00 91.69 272 LEU A C 1
ATOM 2104 O O . LEU A 1 272 ? -15.220 -2.215 -10.101 1.00 91.69 272 LEU A O 1
ATOM 2108 N N . ARG A 1 273 ? -14.087 -2.377 -12.044 1.00 91.25 273 ARG A N 1
ATOM 2109 C CA . ARG A 1 273 ? -15.266 -2.303 -12.922 1.00 91.25 273 ARG A CA 1
ATOM 2110 C C . ARG A 1 273 ? -16.263 -3.418 -12.613 1.00 91.25 273 ARG A C 1
ATOM 2112 O O . ARG A 1 273 ? -17.453 -3.159 -12.469 1.00 91.25 273 ARG A O 1
ATOM 2119 N N . TRP A 1 274 ? -15.771 -4.647 -12.460 1.00 92.75 274 TRP A N 1
ATOM 2120 C CA . TRP A 1 274 ? -16.612 -5.787 -12.105 1.00 92.75 274 TRP A CA 1
ATOM 2121 C C . TRP A 1 274 ? -17.277 -5.613 -10.733 1.00 92.75 274 TRP A C 1
ATOM 2123 O O . TRP A 1 274 ? -18.474 -5.863 -10.602 1.00 92.75 274 TRP A O 1
ATOM 2133 N N . LEU A 1 275 ? -16.532 -5.147 -9.722 1.00 93.88 275 LEU A N 1
ATOM 2134 C CA . LEU A 1 275 ? -17.084 -4.851 -8.398 1.00 93.88 275 LEU A CA 1
ATOM 2135 C C . LEU A 1 275 ? -18.153 -3.757 -8.457 1.00 93.88 275 LEU A C 1
ATOM 2137 O O . LEU A 1 275 ? -19.175 -3.880 -7.786 1.00 93.88 275 LEU A O 1
ATOM 2141 N N . ASP A 1 276 ? -17.933 -2.712 -9.253 1.00 92.50 276 ASP A N 1
ATOM 2142 C CA . ASP A 1 276 ? -18.898 -1.630 -9.443 1.00 92.50 276 ASP A CA 1
ATOM 2143 C C . ASP A 1 276 ? -20.197 -2.141 -10.068 1.00 92.50 276 ASP A C 1
ATOM 2145 O O . ASP A 1 276 ? -21.278 -1.885 -9.536 1.00 92.50 276 ASP A O 1
ATOM 2149 N N . GLU A 1 277 ? -20.106 -2.911 -11.153 1.00 92.50 277 GLU A N 1
ATOM 2150 C CA . GLU A 1 277 ? -21.272 -3.514 -11.805 1.00 92.50 277 GLU A CA 1
ATOM 2151 C C . GLU A 1 277 ? -22.019 -4.474 -10.870 1.00 92.50 277 GLU A C 1
ATOM 2153 O O . GLU A 1 277 ? -23.251 -4.458 -10.808 1.00 92.50 277 GLU A O 1
ATOM 2158 N N . ALA A 1 278 ? -21.291 -5.304 -10.121 1.00 93.75 278 ALA A N 1
ATOM 2159 C CA . ALA A 1 278 ? -21.876 -6.253 -9.183 1.00 93.75 278 ALA A CA 1
ATOM 2160 C C . ALA A 1 278 ? -22.579 -5.541 -8.015 1.00 93.75 278 ALA A C 1
ATOM 2162 O O . ALA A 1 278 ? -23.711 -5.895 -7.676 1.00 93.75 278 ALA A O 1
ATOM 2163 N N . ALA A 1 279 ? -21.961 -4.492 -7.460 1.00 92.81 279 ALA A N 1
ATOM 2164 C CA . ALA A 1 279 ? -22.550 -3.669 -6.407 1.00 92.81 279 ALA A CA 1
ATOM 2165 C C . ALA A 1 279 ? -23.815 -2.947 -6.892 1.00 92.81 279 ALA A C 1
ATOM 2167 O O . ALA A 1 279 ? -24.819 -2.917 -6.184 1.00 92.81 279 ALA A O 1
ATOM 2168 N N . GLN A 1 280 ? -23.801 -2.405 -8.115 1.00 90.69 280 GLN A N 1
ATOM 2169 C CA . GLN A 1 280 ? -24.974 -1.763 -8.722 1.00 90.69 280 GLN A CA 1
ATOM 2170 C C . GLN A 1 280 ? -26.140 -2.738 -8.920 1.00 90.69 280 GLN A C 1
ATOM 2172 O O . GLN A 1 280 ? -27.296 -2.350 -8.766 1.00 90.69 280 GLN A O 1
ATOM 2177 N N . ARG A 1 281 ? -25.848 -4.005 -9.234 1.00 92.81 281 ARG A N 1
ATOM 2178 C CA . ARG A 1 281 ? -26.853 -5.069 -9.390 1.00 92.81 281 ARG A CA 1
ATOM 2179 C C . ARG A 1 281 ? -27.292 -5.703 -8.066 1.00 92.81 281 ARG A C 1
ATOM 2181 O O . ARG A 1 281 ? -28.143 -6.586 -8.091 1.00 92.81 281 ARG A O 1
ATOM 2188 N N . GLY A 1 282 ? -26.720 -5.295 -6.930 1.00 89.62 282 GLY A N 1
ATOM 2189 C CA . GLY A 1 282 ? -27.021 -5.882 -5.621 1.00 89.62 282 GLY A CA 1
ATOM 2190 C C . GLY A 1 282 ? -26.574 -7.342 -5.480 1.00 89.62 282 GLY A C 1
ATOM 2191 O O . GLY A 1 282 ? -27.159 -8.090 -4.700 1.00 89.62 282 GLY A O 1
ATOM 2192 N N . VAL A 1 283 ? -25.568 -7.767 -6.250 1.00 93.12 283 VAL A N 1
ATOM 2193 C CA . VAL A 1 283 ? -24.960 -9.098 -6.110 1.00 93.12 283 VAL A CA 1
ATOM 2194 C C . VAL A 1 283 ? -24.179 -9.142 -4.800 1.00 93.12 283 VAL A C 1
ATOM 2196 O O . VAL A 1 283 ? -23.493 -8.177 -4.462 1.00 93.12 283 VAL A O 1
ATOM 2199 N N . GLU A 1 284 ? -24.241 -10.262 -4.073 1.00 92.69 284 GLU A N 1
ATOM 2200 C CA . GLU A 1 284 ? -23.408 -10.412 -2.883 1.00 92.69 284 GLU A CA 1
ATOM 2201 C C . GLU A 1 284 ? -21.932 -10.585 -3.280 1.00 92.69 284 GLU A C 1
ATOM 2203 O O . GLU A 1 284 ? -21.541 -11.550 -3.938 1.00 92.69 284 GLU A O 1
ATOM 2208 N N . ILE A 1 285 ? -21.117 -9.610 -2.881 1.00 94.19 285 ILE A N 1
ATOM 2209 C CA . ILE A 1 285 ? -19.695 -9.467 -3.206 1.00 94.19 285 ILE A CA 1
ATOM 2210 C C . ILE A 1 285 ? -18.830 -9.262 -1.964 1.00 94.19 285 ILE A C 1
ATOM 2212 O O . ILE A 1 285 ? -17.633 -8.999 -2.100 1.00 94.19 285 ILE A O 1
ATOM 2216 N N . ARG A 1 286 ? -19.395 -9.367 -0.753 1.00 92.50 286 ARG A N 1
ATOM 2217 C CA . ARG A 1 286 ? -18.697 -9.060 0.500 1.00 92.50 286 ARG A CA 1
ATOM 2218 C C . ARG A 1 286 ? -17.319 -9.715 0.596 1.00 92.50 286 ARG A C 1
ATOM 2220 O O . ARG A 1 286 ? -16.358 -9.025 0.910 1.00 92.50 286 ARG A O 1
ATOM 2227 N N . ASP A 1 287 ? -17.172 -10.991 0.257 1.00 93.38 287 ASP A N 1
ATOM 2228 C CA . ASP A 1 287 ? -15.883 -11.699 0.360 1.00 93.38 287 ASP A CA 1
ATOM 2229 C C . ASP A 1 287 ? -14.829 -11.267 -0.678 1.00 93.38 287 ASP A C 1
ATOM 2231 O O . ASP A 1 287 ? -13.661 -11.641 -0.573 1.00 93.38 287 ASP A O 1
ATOM 2235 N N . LEU A 1 288 ? -15.214 -10.455 -1.666 1.00 95.62 288 LEU A N 1
ATOM 2236 C CA . LEU A 1 288 ? -14.360 -9.964 -2.755 1.00 95.62 288 LEU A CA 1
ATOM 2237 C C . LEU A 1 288 ? -13.952 -8.497 -2.577 1.00 95.62 288 LEU A C 1
ATOM 2239 O O . LEU A 1 288 ? -13.023 -8.017 -3.234 1.00 95.62 288 LEU A O 1
ATOM 2243 N N . LEU A 1 289 ? -14.617 -7.789 -1.665 1.00 96.06 289 LEU A N 1
ATOM 2244 C CA . LEU A 1 289 ? -14.336 -6.397 -1.343 1.00 96.06 289 LEU A CA 1
ATOM 2245 C C . LEU A 1 289 ? -13.028 -6.245 -0.539 1.00 96.06 289 LEU A C 1
ATOM 2247 O O . LEU A 1 289 ? -12.668 -7.111 0.269 1.00 96.06 289 LEU A O 1
ATOM 2251 N N . PRO A 1 290 ? -12.307 -5.122 -0.706 1.00 95.00 290 PRO A N 1
ATOM 2252 C CA . PRO A 1 290 ? -11.038 -4.878 -0.030 1.00 95.00 290 PRO A CA 1
ATOM 2253 C C . PRO A 1 290 ? -11.152 -4.928 1.501 1.00 95.00 290 PRO A C 1
ATOM 2255 O O . PRO A 1 290 ? -12.170 -4.580 2.097 1.00 95.00 290 PRO A O 1
ATOM 2258 N N . GLY A 1 291 ? -10.070 -5.368 2.147 1.00 92.75 291 GLY A N 1
ATOM 2259 C CA . GLY A 1 291 ? -9.950 -5.408 3.612 1.00 92.75 291 GLY A CA 1
ATOM 2260 C C . GLY A 1 291 ? -8.779 -4.599 4.171 1.00 92.75 291 GLY A C 1
ATOM 2261 O O . GLY A 1 291 ? -8.708 -4.370 5.375 1.00 92.75 291 GLY A O 1
ATOM 2262 N N . CYS A 1 292 ? -7.837 -4.159 3.328 1.00 93.38 292 CYS A N 1
ATOM 2263 C CA . CYS A 1 292 ? -6.734 -3.308 3.776 1.00 93.38 292 CYS A CA 1
ATOM 2264 C C . CYS A 1 292 ? -7.074 -1.819 3.588 1.00 93.38 292 CYS A C 1
ATOM 2266 O O . CYS A 1 292 ? -7.765 -1.486 2.624 1.00 93.38 292 CYS A O 1
ATOM 2268 N N . PRO A 1 293 ? -6.554 -0.919 4.448 1.00 93.25 293 PRO A N 1
ATOM 2269 C CA . PRO A 1 293 ? -6.836 0.512 4.348 1.00 93.25 293 PRO A CA 1
ATOM 2270 C C . PRO A 1 293 ? -6.556 1.110 2.971 1.00 93.25 293 PRO A C 1
ATOM 2272 O O . PRO A 1 293 ? -7.368 1.881 2.474 1.00 93.25 293 PRO A O 1
ATOM 2275 N N . ASP A 1 294 ? -5.444 0.726 2.341 1.00 91.06 294 ASP A N 1
ATOM 2276 C CA . ASP A 1 294 ? -5.038 1.301 1.058 1.00 91.06 294 ASP A CA 1
ATOM 2277 C C . ASP A 1 294 ? -6.043 0.953 -0.059 1.00 91.06 294 ASP A C 1
ATOM 2279 O O . ASP A 1 294 ? -6.519 1.851 -0.745 1.00 91.06 294 ASP A O 1
ATOM 2283 N N . HIS A 1 295 ? -6.461 -0.316 -0.187 1.00 93.62 295 HIS A N 1
ATOM 2284 C CA . HIS A 1 295 ? -7.448 -0.703 -1.207 1.00 93.62 295 HIS A CA 1
ATOM 2285 C C . HIS A 1 295 ? -8.881 -0.299 -0.859 1.00 93.62 295 HIS A C 1
ATOM 2287 O O . HIS A 1 295 ? -9.689 -0.124 -1.768 1.00 93.62 295 HIS A O 1
ATOM 2293 N N . VAL A 1 296 ? -9.212 -0.131 0.426 1.00 95.50 296 VAL A N 1
ATOM 2294 C CA . VAL A 1 296 ? -10.483 0.490 0.822 1.00 95.50 296 VAL A CA 1
ATOM 2295 C C . VAL A 1 296 ? -10.522 1.924 0.300 1.00 95.50 296 VAL A C 1
ATOM 2297 O O . VAL A 1 296 ? -11.433 2.256 -0.450 1.00 95.50 296 VAL A O 1
ATOM 2300 N N . TRP A 1 297 ? -9.510 2.742 0.602 1.00 94.56 297 TRP A N 1
ATOM 2301 C CA . TRP A 1 297 ? -9.453 4.125 0.126 1.00 94.56 297 TRP A CA 1
ATOM 2302 C C . TRP A 1 297 ? -9.388 4.223 -1.398 1.00 94.56 297 TRP A C 1
ATOM 2304 O O . TRP A 1 297 ? -10.158 4.979 -1.980 1.00 94.56 297 TRP A O 1
ATOM 2314 N N . ASP A 1 298 ? -8.544 3.431 -2.059 1.00 91.38 298 ASP A N 1
ATOM 2315 C CA . ASP A 1 298 ? -8.476 3.407 -3.524 1.00 91.38 298 ASP A CA 1
ATOM 2316 C C . ASP A 1 298 ? -9.853 3.088 -4.145 1.00 91.38 298 ASP A C 1
ATOM 2318 O O . ASP A 1 298 ? -10.273 3.771 -5.079 1.00 91.38 298 ASP A O 1
ATOM 2322 N N . THR A 1 299 ? -10.610 2.144 -3.574 1.00 93.12 299 THR A N 1
ATOM 2323 C CA . THR A 1 299 ? -11.968 1.819 -4.047 1.00 93.12 299 THR A CA 1
ATOM 2324 C C . THR A 1 299 ? -12.976 2.934 -3.763 1.00 93.12 299 THR A C 1
ATOM 2326 O O . THR A 1 299 ? -13.795 3.227 -4.623 1.00 93.12 299 THR A O 1
ATOM 2329 N N . ILE A 1 300 ? -12.911 3.595 -2.601 1.00 93.50 300 ILE A N 1
ATOM 2330 C CA . ILE A 1 300 ? -13.779 4.745 -2.279 1.00 93.50 300 ILE A CA 1
ATOM 2331 C C . ILE A 1 300 ? -13.581 5.891 -3.280 1.00 93.50 300 ILE A C 1
ATOM 2333 O O . ILE A 1 300 ? -14.541 6.553 -3.662 1.00 93.50 300 ILE A O 1
ATOM 2337 N N . HIS A 1 301 ? -12.342 6.127 -3.710 1.00 90.19 301 HIS A N 1
ATOM 2338 C CA . HIS A 1 301 ? -12.016 7.237 -4.608 1.00 90.19 301 HIS A CA 1
ATOM 2339 C C . HIS A 1 301 ? -12.333 6.950 -6.076 1.00 90.19 301 HIS A C 1
ATOM 2341 O O . HIS A 1 301 ? -12.769 7.847 -6.803 1.00 90.19 301 HIS A O 1
ATOM 2347 N N . MET A 1 302 ? -12.088 5.716 -6.519 1.00 88.12 302 MET A N 1
ATOM 2348 C CA . MET A 1 302 ? -12.210 5.336 -7.929 1.00 88.12 302 MET A CA 1
ATOM 2349 C C . MET A 1 302 ? -13.546 4.668 -8.266 1.00 88.12 302 MET A C 1
ATOM 2351 O O . MET A 1 302 ? -13.990 4.777 -9.404 1.00 88.12 302 MET A O 1
ATOM 2355 N N . GLY A 1 303 ? -14.176 3.999 -7.301 1.00 89.50 303 GLY A N 1
ATOM 2356 C CA . GLY A 1 303 ? -15.422 3.267 -7.497 1.00 89.50 303 GLY A CA 1
ATOM 2357 C C . GLY A 1 303 ? -16.663 4.156 -7.549 1.00 89.50 303 GLY A C 1
ATOM 2358 O O . GLY A 1 303 ? -16.655 5.342 -7.201 1.00 89.50 303 GLY A O 1
ATOM 2359 N N . GLY A 1 304 ? -17.761 3.550 -7.980 1.00 89.94 304 GLY A N 1
ATOM 2360 C CA . GLY A 1 304 ? -19.091 4.128 -7.952 1.00 89.94 304 GLY A CA 1
ATOM 2361 C C . GLY A 1 304 ? -19.708 4.138 -6.551 1.00 89.94 304 GLY A C 1
ATOM 2362 O O . GLY A 1 304 ? -19.252 3.491 -5.607 1.00 89.94 304 GLY A O 1
ATOM 2363 N N . LYS A 1 305 ? -20.824 4.860 -6.427 1.00 91.25 305 LYS A N 1
ATOM 2364 C CA . LYS A 1 305 ? -21.537 5.065 -5.159 1.00 91.25 305 LYS A CA 1
ATOM 2365 C C . LYS A 1 305 ? -21.911 3.763 -4.443 1.00 91.25 305 LYS A C 1
ATOM 2367 O O . LYS A 1 305 ? -21.649 3.634 -3.252 1.00 91.25 305 LYS A O 1
ATOM 2372 N N . ALA A 1 306 ? -22.517 2.806 -5.151 1.00 91.25 306 ALA A N 1
ATOM 2373 C CA . ALA A 1 306 ? -22.955 1.538 -4.560 1.00 91.25 306 ALA A CA 1
ATOM 2374 C C . ALA A 1 306 ? -21.774 0.742 -3.981 1.00 91.25 306 ALA A C 1
ATOM 2376 O O . ALA A 1 306 ? -21.845 0.248 -2.855 1.00 91.25 306 ALA A O 1
ATOM 2377 N N . LEU A 1 307 ? -20.662 0.688 -4.718 1.00 93.94 307 LEU A N 1
ATOM 2378 C CA . LEU A 1 307 ? -19.453 0.010 -4.276 1.00 93.94 307 LEU A CA 1
ATOM 2379 C C . LEU A 1 307 ? -18.822 0.705 -3.067 1.00 93.94 307 LEU A C 1
ATOM 2381 O O . LEU A 1 307 ? -18.454 0.034 -2.106 1.00 93.94 307 LEU A O 1
ATOM 2385 N N . ALA A 1 308 ? -18.741 2.038 -3.073 1.00 94.12 308 ALA A N 1
ATOM 2386 C CA . ALA A 1 308 ? -18.178 2.795 -1.959 1.00 94.12 308 ALA A CA 1
ATOM 2387 C C . ALA A 1 308 ? -18.918 2.519 -0.636 1.00 94.12 308 ALA A C 1
ATOM 2389 O O . ALA A 1 308 ? -18.293 2.309 0.406 1.00 94.12 308 ALA A O 1
ATOM 2390 N N . VAL A 1 309 ? -20.251 2.444 -0.690 1.00 93.00 309 VAL A N 1
ATOM 2391 C CA . VAL A 1 309 ? -21.098 2.101 0.462 1.00 93.00 309 VAL A CA 1
ATOM 2392 C C . VAL A 1 309 ? -20.841 0.670 0.929 1.00 93.00 309 VAL A C 1
ATOM 2394 O O . VAL A 1 309 ? -20.581 0.458 2.115 1.00 93.00 309 VAL A O 1
ATOM 2397 N N . ALA A 1 310 ? -20.848 -0.299 0.008 1.00 94.50 310 ALA A N 1
ATOM 2398 C CA . ALA A 1 310 ? -20.606 -1.705 0.330 1.00 94.50 310 ALA A CA 1
ATOM 2399 C C . ALA A 1 310 ? -19.222 -1.914 0.974 1.00 94.50 310 ALA A C 1
ATOM 2401 O O . ALA A 1 310 ? -19.080 -2.644 1.958 1.00 94.50 310 ALA A O 1
ATOM 2402 N N . VAL A 1 311 ? -18.197 -1.217 0.472 1.00 96.44 311 VAL A N 1
ATOM 2403 C CA . VAL A 1 311 ? -16.841 -1.233 1.035 1.00 96.44 311 VAL A CA 1
ATOM 2404 C C . VAL A 1 311 ? -16.803 -0.642 2.443 1.00 96.44 311 VAL A C 1
ATOM 2406 O O . VAL A 1 311 ? -16.193 -1.245 3.328 1.00 96.44 311 VAL A O 1
ATOM 2409 N N . ALA A 1 312 ? -17.454 0.501 2.680 1.00 96.06 312 ALA A N 1
ATOM 2410 C CA . ALA A 1 312 ? -17.503 1.122 4.003 1.00 96.06 312 ALA A CA 1
ATOM 2411 C C . ALA A 1 312 ? -18.221 0.225 5.028 1.00 96.06 312 ALA A C 1
ATOM 2413 O O . ALA A 1 312 ? -17.703 0.002 6.126 1.00 96.06 312 ALA A O 1
ATOM 2414 N N . GLN A 1 313 ? -19.366 -0.351 4.645 1.00 94.69 313 GLN A N 1
ATOM 2415 C CA . GLN A 1 313 ? -20.128 -1.286 5.476 1.00 94.69 313 GLN A CA 1
ATOM 2416 C C . GLN A 1 313 ? -19.317 -2.539 5.807 1.00 94.69 313 GLN A C 1
ATOM 2418 O O . GLN A 1 313 ? -19.237 -2.930 6.973 1.00 94.69 313 GLN A O 1
ATOM 2423 N N . LYS A 1 314 ? -18.655 -3.142 4.813 1.00 95.31 314 LYS A N 1
ATOM 2424 C CA . LYS A 1 314 ? -17.784 -4.294 5.053 1.00 95.31 314 LYS A CA 1
ATOM 2425 C C . LYS A 1 314 ? -16.623 -3.948 5.978 1.00 95.31 314 LYS A C 1
ATOM 2427 O O . LYS A 1 314 ? -16.362 -4.698 6.913 1.00 95.31 314 LYS A O 1
ATOM 2432 N N . ALA A 1 315 ? -15.920 -2.841 5.736 1.00 96.56 315 ALA A N 1
ATOM 2433 C CA . ALA A 1 315 ? -14.771 -2.451 6.551 1.00 96.56 315 ALA A CA 1
ATOM 2434 C C . ALA A 1 315 ? -15.156 -2.298 8.032 1.00 96.56 315 ALA A C 1
ATOM 2436 O O . ALA A 1 315 ? -14.446 -2.786 8.918 1.00 96.56 315 ALA A O 1
ATOM 2437 N N . LEU A 1 316 ? -16.305 -1.671 8.298 1.00 95.88 316 LEU A N 1
ATOM 2438 C CA . LEU A 1 316 ? -16.841 -1.520 9.646 1.00 95.88 316 LEU A CA 1
ATOM 2439 C C . LEU A 1 316 ? -17.314 -2.859 10.233 1.00 95.88 316 LEU A C 1
ATOM 2441 O O . LEU A 1 316 ? -16.953 -3.191 11.362 1.00 95.88 316 LEU A O 1
ATOM 2445 N N . GLY A 1 317 ? -18.045 -3.664 9.459 1.00 95.38 317 GLY A N 1
ATOM 2446 C CA . GLY A 1 317 ? -18.550 -4.972 9.880 1.00 95.38 317 GLY A CA 1
ATOM 2447 C C . GLY A 1 317 ? -17.447 -5.980 10.215 1.00 95.38 317 GLY A C 1
ATOM 2448 O O . GLY A 1 317 ? -17.523 -6.663 11.235 1.00 95.38 317 GLY A O 1
ATOM 2449 N N . ASP A 1 318 ? -16.390 -6.049 9.406 1.00 95.44 318 ASP A N 1
ATOM 2450 C CA . ASP A 1 318 ? -15.242 -6.930 9.657 1.00 95.44 318 ASP A CA 1
ATOM 2451 C C . ASP A 1 318 ? -14.482 -6.497 10.918 1.00 95.44 318 ASP A C 1
ATOM 2453 O O . ASP A 1 318 ? -14.072 -7.332 11.730 1.00 95.44 318 ASP A O 1
ATOM 2457 N N . THR A 1 319 ? -14.354 -5.183 11.124 1.00 96.00 319 THR A N 1
ATOM 2458 C CA . THR A 1 319 ? -13.743 -4.611 12.328 1.00 96.00 319 THR A CA 1
ATOM 2459 C C . THR A 1 319 ? -14.559 -4.942 13.580 1.00 96.00 319 THR A C 1
ATOM 2461 O O . THR A 1 319 ? -14.002 -5.414 14.574 1.00 96.00 319 THR A O 1
ATOM 2464 N N . LEU A 1 320 ? -15.882 -4.760 13.529 1.00 96.75 320 LEU A N 1
ATOM 2465 C CA . LEU A 1 320 ? -16.801 -5.135 14.606 1.00 96.75 320 LEU A CA 1
ATOM 2466 C C . LEU A 1 320 ? -16.729 -6.632 14.918 1.00 96.75 320 LEU A C 1
ATOM 2468 O O . LEU A 1 320 ? -16.666 -7.010 16.088 1.00 96.75 320 LEU A O 1
ATOM 2472 N N . GLY A 1 321 ? -16.664 -7.482 13.890 1.00 95.88 321 GLY A N 1
ATOM 2473 C CA . GLY A 1 321 ? -16.469 -8.922 14.049 1.00 95.88 321 GLY A CA 1
ATOM 2474 C C . GLY A 1 321 ? -15.166 -9.256 14.780 1.00 95.88 321 GLY A C 1
ATOM 2475 O O . GLY A 1 321 ? -15.159 -10.079 15.697 1.00 95.88 321 GLY A O 1
ATOM 2476 N N . GLN A 1 322 ? -14.070 -8.571 14.442 1.00 95.75 322 GLN A N 1
ATOM 2477 C CA . GLN A 1 322 ? -12.770 -8.765 15.087 1.00 95.75 322 GLN A CA 1
ATOM 2478 C C . GLN A 1 322 ? -12.753 -8.263 16.543 1.00 95.75 322 GLN A C 1
ATOM 2480 O O . GLN A 1 322 ? -12.180 -8.926 17.414 1.00 95.75 322 GLN A O 1
ATOM 2485 N N . LEU A 1 323 ? -13.417 -7.138 16.839 1.00 96.69 323 LEU A N 1
ATOM 2486 C CA . LEU A 1 323 ? -13.609 -6.640 18.207 1.00 96.69 323 LEU A CA 1
ATOM 2487 C C . LEU A 1 323 ? -14.445 -7.617 19.040 1.00 96.69 323 LEU A C 1
ATOM 2489 O O . LEU A 1 323 ? -14.032 -7.996 20.137 1.00 96.69 323 LEU A O 1
ATOM 2493 N N . ALA A 1 324 ? -15.575 -8.083 18.505 1.00 96.31 324 ALA A N 1
ATOM 2494 C CA . ALA A 1 324 ? -16.439 -9.052 19.170 1.00 96.31 324 ALA A CA 1
ATOM 2495 C C . ALA A 1 324 ? -15.700 -10.368 19.451 1.00 96.31 324 ALA A C 1
ATOM 2497 O O . ALA A 1 324 ? -15.740 -10.869 20.573 1.00 96.31 324 ALA A O 1
ATOM 2498 N N . GLN A 1 325 ? -14.949 -10.887 18.474 1.00 95.25 325 GLN A N 1
ATOM 2499 C CA . GLN A 1 325 ? -14.127 -12.081 18.663 1.00 95.25 325 GLN A CA 1
ATOM 2500 C C . GLN A 1 325 ? -13.069 -11.872 19.756 1.00 95.25 325 GLN A C 1
ATOM 2502 O O . GLN A 1 325 ? -12.871 -12.757 20.585 1.00 95.25 325 GLN A O 1
ATOM 2507 N N . SER A 1 326 ? -12.418 -10.706 19.801 1.00 95.56 326 SER A N 1
ATOM 2508 C CA . SER A 1 326 ? -11.451 -10.375 20.853 1.00 95.56 326 SER A CA 1
ATOM 2509 C C . SER A 1 326 ? -12.109 -10.331 22.234 1.00 95.56 326 SER A C 1
ATOM 2511 O O . SER A 1 326 ? -11.600 -10.941 23.172 1.00 95.56 326 SER A O 1
ATOM 2513 N N . MET A 1 327 ? -13.255 -9.663 22.372 1.00 95.38 327 MET A N 1
ATOM 2514 C CA . MET A 1 327 ? -13.998 -9.600 23.637 1.00 95.38 327 MET A CA 1
ATOM 2515 C C . MET A 1 327 ? -14.459 -10.989 24.098 1.00 95.38 327 MET A C 1
ATOM 2517 O O . MET A 1 327 ? -14.331 -11.312 25.274 1.00 95.38 327 MET A O 1
ATOM 2521 N N . ASN A 1 328 ? -14.892 -11.853 23.176 1.00 93.56 328 ASN A N 1
ATOM 2522 C CA . ASN A 1 328 ? -15.289 -13.227 23.495 1.00 93.56 328 ASN A CA 1
ATOM 2523 C C . ASN A 1 328 ? -14.133 -14.066 24.063 1.00 93.56 328 ASN A C 1
ATOM 2525 O O . ASN A 1 328 ? -14.376 -14.969 24.854 1.00 93.56 328 ASN A O 1
ATOM 2529 N N . THR A 1 329 ? -12.876 -13.774 23.704 1.00 92.12 329 THR A N 1
ATOM 2530 C CA . THR A 1 329 ? -11.719 -14.448 24.326 1.00 92.12 329 THR A CA 1
ATOM 2531 C C . THR A 1 329 ? -11.427 -13.981 25.753 1.00 92.12 329 THR A C 1
ATOM 2533 O O . THR A 1 329 ? -10.725 -14.683 26.476 1.00 92.12 329 THR A O 1
ATOM 2536 N N . LEU A 1 330 ? -11.940 -12.809 26.148 1.00 89.81 330 LEU A N 1
ATOM 2537 C CA . LEU A 1 330 ? -11.833 -12.269 27.507 1.00 89.81 330 LEU A CA 1
ATOM 2538 C C . LEU A 1 330 ? -13.003 -12.697 28.396 1.00 89.81 330 LEU A C 1
ATOM 2540 O O . LEU A 1 330 ? -12.879 -12.652 29.618 1.00 89.81 330 LEU A O 1
ATOM 2544 N N . ALA A 1 331 ? -14.123 -13.112 27.797 1.00 82.56 331 ALA A N 1
ATOM 2545 C CA . ALA A 1 331 ? -15.262 -13.624 28.539 1.00 82.56 331 ALA A CA 1
ATOM 2546 C C . ALA A 1 331 ? -14.839 -14.844 29.383 1.00 82.56 331 ALA A C 1
ATOM 2548 O O . ALA A 1 331 ? -14.055 -15.676 28.907 1.00 82.56 331 ALA A O 1
ATOM 2549 N N . PRO A 1 332 ? -15.344 -14.979 30.624 1.00 71.38 332 PRO A N 1
ATOM 2550 C CA . PRO A 1 332 ? -15.090 -16.164 31.426 1.00 71.38 332 PRO A CA 1
ATOM 2551 C C . PRO A 1 332 ? -15.502 -17.397 30.625 1.00 71.38 332 PRO A C 1
ATOM 2553 O O . PRO A 1 332 ? -16.602 -17.435 30.073 1.00 71.38 332 PRO A O 1
ATOM 2556 N N . ALA A 1 333 ? -14.633 -18.406 30.548 1.00 62.88 333 ALA A N 1
ATOM 2557 C CA . ALA A 1 333 ? -15.026 -19.672 29.955 1.00 62.88 333 ALA A CA 1
ATOM 2558 C C . ALA A 1 333 ? -16.199 -20.223 30.774 1.00 62.88 333 ALA A C 1
ATOM 2560 O O . ALA A 1 333 ? -16.018 -20.620 31.928 1.00 62.88 333 ALA A O 1
ATOM 2561 N N . GLU A 1 334 ? -17.400 -20.251 30.195 1.00 56.34 334 GLU A N 1
ATOM 2562 C CA . GLU A 1 334 ? -18.463 -21.088 30.732 1.00 56.34 334 GLU A CA 1
ATOM 2563 C C . GLU A 1 334 ? -17.876 -22.490 30.892 1.00 56.34 334 GLU A C 1
ATOM 2565 O O . GLU A 1 334 ? -17.207 -22.990 29.980 1.00 56.34 334 GLU A O 1
ATOM 2570 N N . LYS A 1 335 ? -18.060 -23.101 32.069 1.00 48.00 335 LYS A N 1
ATOM 2571 C CA . LYS A 1 335 ? -17.627 -24.474 32.343 1.00 48.00 335 LYS A CA 1
ATOM 2572 C C . LYS A 1 335 ? -18.325 -25.400 31.342 1.00 48.00 335 LYS A C 1
ATOM 2574 O O . LYS A 1 335 ? -19.391 -25.938 31.631 1.00 48.00 335 LYS A O 1
ATOM 2579 N N . LYS A 1 336 ? -17.752 -25.569 30.146 1.00 49.78 336 LYS A N 1
ATOM 2580 C CA . LYS A 1 336 ? -18.226 -26.530 29.153 1.00 49.78 336 LYS A CA 1
ATOM 2581 C C . LYS A 1 336 ? -18.173 -27.885 29.837 1.00 49.78 336 LYS A C 1
ATOM 2583 O O . LYS A 1 336 ? -17.088 -28.330 30.207 1.00 49.78 336 LYS A O 1
ATOM 2588 N N . LYS A 1 337 ? -19.348 -28.494 30.048 1.00 44.50 337 LYS A N 1
ATOM 2589 C CA . LYS A 1 337 ? -19.486 -29.869 30.543 1.00 44.50 337 LYS A CA 1
ATOM 2590 C C . LYS A 1 337 ? -18.468 -30.721 29.794 1.00 44.50 337 LYS A C 1
ATOM 2592 O O . LYS A 1 337 ? -18.522 -30.777 28.564 1.00 44.50 337 LYS A O 1
ATOM 2597 N N . GLU A 1 338 ? -17.519 -31.297 30.529 1.00 47.34 338 GLU A N 1
ATOM 2598 C CA . GLU A 1 338 ? -16.462 -32.135 29.973 1.00 47.34 338 GLU A CA 1
ATOM 2599 C C . GLU A 1 338 ? -17.094 -33.215 29.102 1.00 47.34 338 GLU A C 1
ATOM 2601 O O . GLU A 1 338 ? -17.685 -34.183 29.582 1.00 47.34 338 GLU A O 1
ATOM 2606 N N . THR A 1 339 ? -16.998 -33.035 27.791 1.00 52.81 339 THR A N 1
ATOM 2607 C CA . THR A 1 339 ? -17.342 -34.078 26.841 1.00 52.81 339 THR A CA 1
ATOM 2608 C C . THR A 1 339 ? -16.184 -35.061 26.903 1.00 52.81 339 THR A C 1
ATOM 2610 O O . THR A 1 339 ? -15.103 -34.808 26.371 1.00 52.81 339 THR A O 1
ATOM 2613 N N . LYS A 1 340 ? -16.386 -36.149 27.656 1.00 46.03 340 LYS A N 1
ATOM 2614 C CA . LYS A 1 340 ? -15.434 -37.247 27.854 1.00 46.03 340 LYS A CA 1
ATOM 2615 C C . LYS A 1 340 ? -15.206 -37.995 26.535 1.00 46.03 340 LYS A C 1
ATOM 2617 O O . LYS A 1 340 ? -15.702 -39.102 26.362 1.00 46.03 340 LYS A O 1
ATOM 2622 N N . TRP A 1 341 ? -14.477 -37.403 25.589 1.00 53.53 341 TRP A N 1
ATOM 2623 C CA . TRP A 1 341 ? -14.005 -38.126 24.409 1.00 53.53 341 TRP A CA 1
ATOM 2624 C C . TRP A 1 341 ? -12.595 -38.674 24.688 1.00 53.53 341 TRP A C 1
ATOM 2626 O O . TRP A 1 341 ? -11.635 -37.899 24.719 1.00 53.53 341 TRP A O 1
ATOM 2636 N N . PRO A 1 342 ? -12.429 -39.996 24.890 1.00 57.34 342 PRO A N 1
ATOM 2637 C CA . PRO A 1 342 ? -11.167 -40.590 25.349 1.00 57.34 342 PRO A CA 1
ATOM 2638 C C . PRO A 1 342 ? -9.986 -40.407 24.377 1.00 57.34 342 PRO A C 1
ATOM 2640 O O . PRO A 1 342 ? -8.834 -40.403 24.802 1.00 57.34 342 PRO A O 1
ATOM 2643 N N . LEU A 1 343 ? -10.250 -40.191 23.084 1.00 58.12 343 LEU A N 1
ATOM 2644 C CA . LEU A 1 343 ? -9.224 -39.936 22.063 1.00 58.12 343 LEU A CA 1
ATOM 2645 C C . LEU A 1 343 ? -8.662 -38.505 22.094 1.00 58.12 343 LEU A C 1
ATOM 2647 O O . LEU A 1 343 ? -7.480 -38.308 21.819 1.00 58.12 343 LEU A O 1
ATOM 2651 N N . VAL A 1 344 ? -9.468 -37.508 22.475 1.00 59.97 344 VAL A N 1
ATOM 2652 C CA . VAL A 1 344 ? -9.024 -36.103 22.539 1.00 59.97 344 VAL A CA 1
ATOM 2653 C C . VAL A 1 344 ? -8.097 -35.880 23.738 1.00 59.97 344 VAL A C 1
ATOM 2655 O O . VAL A 1 344 ? -7.182 -35.067 23.656 1.00 59.97 344 VAL A O 1
ATOM 2658 N N . GLY A 1 345 ? -8.270 -36.651 24.820 1.00 60.44 345 GLY A N 1
ATOM 2659 C CA . GLY A 1 345 ? -7.415 -36.595 26.011 1.00 60.44 345 GLY A CA 1
ATOM 2660 C C . GLY A 1 345 ? -5.938 -36.882 25.722 1.00 60.44 345 GLY A C 1
ATOM 2661 O O . GLY A 1 345 ? -5.089 -36.118 26.166 1.00 60.44 345 GLY A O 1
ATOM 2662 N N . ARG A 1 346 ? -5.631 -37.904 24.905 1.00 61.31 346 ARG A N 1
ATOM 2663 C CA . ARG A 1 346 ? -4.241 -38.236 24.521 1.00 61.31 346 ARG A CA 1
ATOM 2664 C C . ARG A 1 346 ? -3.612 -37.209 23.585 1.00 61.31 346 ARG A C 1
ATOM 2666 O O . ARG A 1 346 ? -2.423 -36.947 23.683 1.00 61.31 346 ARG A O 1
ATOM 2673 N N . LEU A 1 347 ? -4.391 -36.614 22.680 1.00 61.47 347 LEU A N 1
ATOM 2674 C CA . LEU A 1 347 ? -3.886 -35.552 21.800 1.00 61.47 347 LEU A CA 1
ATOM 2675 C C . LEU A 1 347 ? -3.661 -34.236 22.558 1.00 61.47 347 LEU A C 1
ATOM 2677 O O . LEU A 1 347 ? -2.828 -33.436 22.144 1.00 61.47 347 LEU A O 1
ATOM 2681 N N . ARG A 1 348 ? -4.363 -34.021 23.678 1.00 61.81 348 ARG A N 1
ATOM 2682 C CA . ARG A 1 348 ? -4.249 -32.814 24.507 1.00 61.81 348 ARG A CA 1
ATOM 2683 C C . ARG A 1 348 ? -2.861 -32.642 25.126 1.00 61.81 348 ARG A C 1
ATOM 2685 O O . ARG A 1 348 ? -2.434 -31.507 25.276 1.00 61.81 348 ARG A O 1
ATOM 2692 N N . GLU A 1 349 ? -2.155 -33.737 25.411 1.00 64.31 349 GLU A N 1
ATOM 2693 C CA . GLU A 1 349 ? -0.766 -33.721 25.905 1.00 64.31 349 GLU A CA 1
ATOM 2694 C C . GLU A 1 349 ? 0.241 -33.231 24.850 1.00 64.31 349 GLU A C 1
ATOM 2696 O O . GLU A 1 349 ? 1.281 -32.679 25.198 1.00 64.31 349 GLU A O 1
ATOM 2701 N N . PHE A 1 350 ? -0.079 -33.381 23.560 1.00 71.56 350 PHE A N 1
ATOM 2702 C CA . PHE A 1 350 ? 0.758 -32.915 22.446 1.00 71.56 350 PHE A CA 1
ATOM 2703 C C . PHE A 1 350 ? 0.341 -31.541 21.908 1.00 71.56 350 PHE A C 1
ATOM 2705 O O . PHE A 1 350 ? 1.028 -30.976 21.053 1.00 71.56 350 PHE A O 1
ATOM 2712 N N . LEU A 1 351 ? -0.786 -30.996 22.377 1.00 73.06 351 LEU A N 1
ATOM 2713 C CA . LEU A 1 351 ? -1.257 -29.678 21.975 1.00 73.06 351 LEU A CA 1
ATOM 2714 C C . LEU A 1 351 ? -0.628 -28.602 22.870 1.00 73.06 351 LEU A C 1
ATOM 2716 O O . LEU A 1 351 ? -0.640 -28.738 24.093 1.00 73.06 351 LEU A O 1
ATOM 2720 N N . PRO A 1 352 ? -0.107 -27.506 22.292 1.00 71.31 352 PRO A N 1
ATOM 2721 C CA . PRO A 1 352 ? 0.394 -26.394 23.087 1.00 71.31 352 PRO A CA 1
ATOM 2722 C C . PRO A 1 352 ? -0.728 -25.819 23.958 1.00 71.31 352 PRO A C 1
ATOM 2724 O O . PRO A 1 352 ? -1.864 -25.675 23.495 1.00 71.31 352 PRO A O 1
ATOM 2727 N N . GLU A 1 353 ? -0.400 -25.461 25.204 1.00 72.81 353 GLU A N 1
ATOM 2728 C CA . GLU A 1 353 ? -1.357 -24.816 26.104 1.00 72.81 353 GLU A CA 1
ATOM 2729 C C . GLU A 1 353 ? -1.975 -23.574 25.438 1.00 72.81 353 GLU A C 1
ATOM 2731 O O . GLU A 1 353 ? -1.267 -22.793 24.778 1.00 72.81 353 GLU A O 1
ATOM 2736 N N . PRO A 1 354 ? -3.297 -23.365 25.579 1.00 70.50 354 PRO A N 1
ATOM 2737 C CA . PRO A 1 354 ? -3.936 -22.186 25.027 1.00 70.50 354 PRO A CA 1
ATOM 2738 C C . PRO A 1 354 ? -3.324 -20.923 25.656 1.00 70.50 354 PRO A C 1
ATOM 2740 O O . PRO A 1 354 ? -3.043 -20.894 26.855 1.00 70.50 354 PRO A O 1
ATOM 2743 N N . PRO A 1 355 ? -3.112 -19.854 24.868 1.00 78.69 355 PRO A N 1
ATOM 2744 C CA . PRO A 1 355 ? -2.573 -18.612 25.403 1.00 78.69 355 PRO A CA 1
ATOM 2745 C C . PRO A 1 355 ? -3.511 -18.023 26.474 1.00 78.69 355 PRO A C 1
ATOM 2747 O O . PRO A 1 355 ? -4.730 -18.169 26.351 1.00 78.69 355 PRO A O 1
ATOM 2750 N N . PRO A 1 356 ? -2.982 -17.278 27.466 1.00 87.06 356 PRO A N 1
ATOM 2751 C CA . PRO A 1 356 ? -3.809 -16.550 28.428 1.00 87.06 356 PRO A CA 1
ATOM 2752 C C . PRO A 1 356 ? -4.850 -15.647 27.734 1.00 87.06 356 PRO A C 1
ATOM 2754 O O . PRO A 1 356 ? -4.536 -15.111 26.664 1.00 87.06 356 PRO A O 1
ATOM 2757 N N . PRO A 1 357 ? -6.031 -15.390 28.335 1.00 88.81 357 PRO A N 1
ATOM 2758 C CA . PRO A 1 357 ? -7.135 -14.652 27.701 1.00 88.81 357 PRO A CA 1
ATOM 2759 C C . PRO A 1 357 ? -6.717 -13.337 27.029 1.00 88.81 357 PRO A C 1
ATOM 2761 O O . PRO A 1 357 ? -6.959 -13.131 25.843 1.00 88.81 357 PRO A O 1
ATOM 2764 N N . TYR A 1 358 ? -5.965 -12.481 27.728 1.00 92.25 358 TYR A N 1
ATOM 2765 C CA . TYR A 1 358 ? -5.469 -11.221 27.156 1.00 92.25 358 TYR A CA 1
ATOM 2766 C C . TYR A 1 358 ? -4.482 -11.411 25.997 1.00 92.25 358 TYR A C 1
ATOM 2768 O O . TYR A 1 358 ? -4.431 -10.593 25.077 1.00 92.25 358 TYR A O 1
ATOM 2776 N N . ALA A 1 359 ? -3.679 -12.476 26.020 1.00 91.56 359 ALA A N 1
ATOM 2777 C CA . ALA A 1 359 ? -2.792 -12.800 24.910 1.00 91.56 359 ALA A CA 1
ATOM 2778 C C . ALA A 1 359 ? -3.589 -13.313 23.700 1.00 91.56 359 ALA A C 1
ATOM 2780 O O . ALA A 1 359 ? -3.266 -12.944 22.571 1.00 91.56 359 ALA A O 1
ATOM 2781 N N . ALA A 1 360 ? -4.645 -14.104 23.921 1.00 92.12 360 ALA A N 1
ATOM 2782 C CA . ALA A 1 360 ? -5.575 -14.531 22.877 1.00 92.12 360 ALA A CA 1
ATOM 2783 C C . ALA A 1 360 ? -6.301 -13.331 22.243 1.00 92.12 360 ALA A C 1
ATOM 2785 O O . ALA A 1 360 ? -6.242 -13.162 21.025 1.00 92.12 360 ALA A O 1
ATOM 2786 N N . ALA A 1 361 ? -6.869 -12.442 23.062 1.00 93.81 361 ALA A N 1
ATOM 2787 C CA . ALA A 1 361 ? -7.544 -11.217 22.629 1.00 93.81 361 ALA A CA 1
ATOM 2788 C C . ALA A 1 361 ? -6.634 -10.343 21.756 1.00 93.81 361 ALA A C 1
ATOM 2790 O O . ALA A 1 361 ? -6.957 -9.997 20.619 1.00 93.81 361 ALA A O 1
ATOM 2791 N N . ARG A 1 362 ? -5.413 -10.072 22.233 1.00 95.38 362 ARG A N 1
ATOM 2792 C CA . ARG A 1 362 ? -4.412 -9.313 21.469 1.00 95.38 362 ARG A CA 1
ATOM 2793 C C . ARG A 1 362 ? -4.025 -9.999 20.159 1.00 95.38 362 ARG A C 1
ATOM 2795 O O . ARG A 1 362 ? -3.783 -9.297 19.181 1.00 95.38 362 ARG A O 1
ATOM 2802 N N . ARG A 1 363 ? -3.967 -11.335 20.097 1.00 94.31 363 ARG A N 1
ATOM 2803 C CA . ARG A 1 363 ? -3.703 -12.067 18.841 1.00 94.31 363 ARG A CA 1
ATOM 2804 C C . ARG A 1 363 ? -4.845 -11.895 17.845 1.00 94.31 363 ARG A C 1
ATOM 2806 O O . ARG A 1 363 ? -4.566 -11.665 16.671 1.00 94.31 363 ARG A O 1
ATOM 2813 N N . VAL A 1 364 ? -6.096 -11.951 18.309 1.00 95.06 364 VAL A N 1
ATOM 2814 C CA . VAL A 1 364 ? -7.267 -11.681 17.465 1.00 95.06 364 VAL A CA 1
ATOM 2815 C C . VAL A 1 364 ? -7.157 -10.281 16.876 1.00 95.06 364 VAL A C 1
ATOM 2817 O O . VAL A 1 364 ? -7.169 -10.152 15.659 1.00 95.06 364 VAL A O 1
ATOM 2820 N N . LEU A 1 365 ? -6.938 -9.253 17.701 1.00 94.19 365 LEU A N 1
ATOM 2821 C CA . LEU A 1 365 ? -6.830 -7.863 17.238 1.00 94.19 365 LEU A CA 1
ATOM 2822 C C . LEU A 1 365 ? -5.637 -7.641 16.312 1.00 94.19 365 LEU A C 1
ATOM 2824 O O . LEU A 1 365 ? -5.756 -6.991 15.286 1.00 94.19 365 LEU A O 1
ATOM 2828 N N . THR A 1 366 ? -4.460 -8.166 16.640 1.00 92.69 366 THR A N 1
ATOM 2829 C CA . THR A 1 366 ? -3.245 -7.897 15.856 1.00 92.69 366 THR A CA 1
ATOM 2830 C C . THR A 1 366 ? -3.183 -8.674 14.543 1.00 92.69 366 THR A C 1
ATOM 2832 O O . THR A 1 366 ? -2.335 -8.349 13.709 1.00 92.69 366 THR A O 1
ATOM 2835 N N . ARG A 1 367 ? -4.113 -9.604 14.281 1.00 91.00 367 ARG A N 1
ATOM 2836 C CA . ARG A 1 367 ? -4.229 -10.287 12.986 1.00 91.00 367 ARG A CA 1
ATOM 2837 C C . ARG A 1 367 ? -4.442 -9.265 11.854 1.00 91.00 367 ARG A C 1
ATOM 2839 O O . ARG A 1 367 ? -5.387 -8.478 11.927 1.00 91.00 367 ARG A O 1
ATOM 2846 N N . PRO A 1 368 ? -3.567 -9.226 10.830 1.00 85.81 368 PRO A N 1
ATOM 2847 C CA . PRO A 1 368 ? -3.753 -8.341 9.686 1.00 85.81 368 PRO A CA 1
ATOM 2848 C C . PRO A 1 368 ? -5.027 -8.713 8.922 1.00 85.81 368 PRO A C 1
ATOM 2850 O O . PRO A 1 368 ? -5.313 -9.907 8.796 1.00 85.81 368 PRO A O 1
ATOM 2853 N N . PRO A 1 369 ? -5.780 -7.720 8.411 1.00 84.19 369 PRO A N 1
ATOM 2854 C CA . PRO A 1 369 ? -6.927 -8.008 7.575 1.00 84.19 369 PRO A CA 1
ATOM 2855 C C . PRO A 1 369 ? -6.442 -8.709 6.310 1.00 84.19 369 PRO A C 1
ATOM 2857 O O . PRO A 1 369 ? -5.451 -8.305 5.692 1.00 84.19 369 PRO A O 1
ATOM 2860 N N . TRP A 1 370 ? -7.143 -9.769 5.930 1.00 91.00 370 TRP A N 1
ATOM 2861 C CA . TRP A 1 370 ? -6.980 -10.335 4.603 1.00 91.00 370 TRP A CA 1
ATOM 2862 C C . TRP A 1 370 ? -7.650 -9.402 3.589 1.00 91.00 370 TRP A C 1
ATOM 2864 O O . TRP A 1 370 ? -8.697 -8.820 3.866 1.00 91.00 370 TRP A O 1
ATOM 2874 N N . CYS A 1 371 ? -7.019 -9.211 2.432 1.00 94.56 371 CYS A N 1
ATOM 2875 C CA . CYS A 1 371 ? -7.529 -8.330 1.389 1.00 94.56 371 CYS A CA 1
ATOM 2876 C C . CYS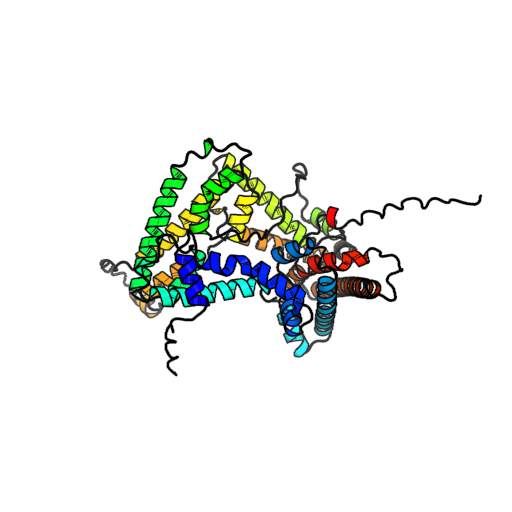 A 1 371 ? -7.554 -9.090 0.054 1.00 94.56 371 CYS A C 1
ATOM 2878 O O . CYS A 1 371 ? -6.472 -9.380 -0.473 1.00 94.56 371 CYS A O 1
ATOM 2880 N N . PRO A 1 372 ? -8.749 -9.383 -0.499 1.00 95.44 372 PRO A N 1
ATOM 2881 C CA . PRO A 1 372 ? -8.898 -10.076 -1.779 1.00 95.44 372 PRO A CA 1
ATOM 2882 C C . PRO A 1 372 ? -8.161 -9.359 -2.907 1.00 95.44 372 PRO A C 1
ATOM 2884 O O . PRO A 1 372 ? -7.441 -9.992 -3.671 1.00 95.44 372 PRO A O 1
ATOM 2887 N N . VAL A 1 373 ? -8.252 -8.025 -2.941 1.00 93.25 373 VAL A N 1
ATOM 2888 C CA . VAL A 1 373 ? -7.573 -7.185 -3.937 1.00 93.25 373 VAL A CA 1
ATOM 2889 C C . VAL A 1 373 ? -6.053 -7.341 -3.842 1.00 93.25 373 VAL A C 1
ATOM 2891 O O . VAL A 1 373 ? -5.402 -7.618 -4.846 1.00 93.25 373 VAL A O 1
ATOM 2894 N N . CYS A 1 374 ? -5.466 -7.266 -2.636 1.00 93.56 374 CYS A N 1
ATOM 2895 C CA . CYS A 1 374 ? -4.028 -7.517 -2.467 1.00 93.56 374 CYS A CA 1
ATOM 2896 C C . CYS A 1 374 ? -3.635 -8.902 -2.989 1.00 93.56 374 CYS A C 1
ATOM 2898 O O . CYS A 1 374 ? -2.605 -9.041 -3.646 1.00 93.56 374 CYS A O 1
ATOM 2900 N N . ASN A 1 375 ? -4.417 -9.931 -2.654 1.00 95.75 375 ASN A N 1
ATOM 2901 C CA . ASN A 1 375 ? -4.132 -11.297 -3.073 1.00 95.75 375 ASN A CA 1
ATOM 2902 C C . ASN A 1 375 ? -4.196 -11.426 -4.601 1.00 95.75 375 ASN A C 1
ATOM 2904 O O . ASN A 1 375 ? -3.231 -11.872 -5.216 1.00 95.75 375 ASN A O 1
ATOM 2908 N N . HIS A 1 376 ? -5.276 -10.937 -5.210 1.00 94.81 376 HIS A N 1
ATOM 2909 C CA . HIS A 1 376 ? -5.479 -10.970 -6.651 1.00 94.81 376 HIS A CA 1
ATOM 2910 C C . HIS A 1 376 ? -4.362 -10.250 -7.418 1.00 94.81 376 HIS A C 1
ATOM 2912 O O . HIS A 1 376 ? -3.771 -10.824 -8.330 1.00 94.81 376 HIS A O 1
ATOM 2918 N N . LEU A 1 377 ? -4.000 -9.026 -7.022 1.00 92.75 377 LEU A N 1
ATOM 2919 C CA . LEU A 1 377 ? -2.945 -8.268 -7.704 1.00 92.75 377 LEU A CA 1
ATOM 2920 C C . LEU A 1 377 ? -1.565 -8.925 -7.551 1.00 92.75 377 LEU A C 1
ATOM 2922 O O . LEU A 1 377 ? -0.759 -8.904 -8.484 1.00 92.75 377 LEU A O 1
ATOM 2926 N N . ASN A 1 378 ? -1.293 -9.558 -6.404 1.00 94.38 378 ASN A N 1
ATOM 2927 C CA . ASN A 1 378 ? -0.084 -10.361 -6.216 1.00 94.38 378 ASN A CA 1
ATOM 2928 C C . ASN A 1 378 ? -0.073 -11.602 -7.123 1.00 94.38 378 ASN A C 1
ATOM 2930 O O . ASN A 1 378 ? 0.962 -11.898 -7.721 1.00 94.38 378 ASN A O 1
ATOM 2934 N N . GLU A 1 379 ? -1.203 -12.301 -7.250 1.00 96.69 379 GLU A N 1
ATOM 2935 C CA . GLU A 1 379 ? -1.343 -13.452 -8.147 1.00 96.69 379 GLU A CA 1
ATOM 2936 C C . GLU A 1 379 ? -1.171 -13.053 -9.613 1.00 96.69 379 GLU A C 1
ATOM 2938 O O . GLU A 1 379 ? -0.416 -13.703 -10.334 1.00 96.69 379 GLU A O 1
ATOM 2943 N N . VAL A 1 380 ? -1.815 -11.971 -10.060 1.00 95.25 380 VAL A N 1
ATOM 2944 C CA . VAL A 1 380 ? -1.679 -11.450 -11.429 1.00 95.25 380 VAL A CA 1
ATOM 2945 C C . VAL A 1 380 ? -0.231 -11.088 -11.724 1.00 95.25 380 VAL A C 1
ATOM 2947 O O . VAL A 1 380 ? 0.292 -11.481 -12.769 1.00 95.25 380 VAL A O 1
ATOM 2950 N N . ARG A 1 381 ? 0.442 -10.389 -10.803 1.00 95.75 381 ARG A N 1
ATOM 2951 C CA . ARG A 1 381 ? 1.867 -10.064 -10.933 1.00 95.75 381 ARG A CA 1
ATOM 2952 C C . ARG A 1 381 ? 2.700 -11.325 -11.144 1.00 95.75 381 ARG A C 1
ATOM 2954 O O . ARG A 1 381 ? 3.490 -11.389 -12.082 1.00 95.75 381 ARG A O 1
ATOM 2961 N N . ASP A 1 382 ? 2.539 -12.318 -10.274 1.00 97.69 382 ASP A N 1
ATOM 2962 C CA . ASP A 1 382 ? 3.374 -13.516 -10.302 1.00 97.69 382 ASP A CA 1
ATOM 2963 C C . ASP A 1 382 ? 3.057 -14.396 -11.526 1.00 97.69 382 ASP A C 1
ATOM 2965 O O . ASP A 1 382 ? 3.978 -14.864 -12.194 1.00 97.69 382 ASP A O 1
ATOM 2969 N N . ARG A 1 383 ? 1.780 -14.537 -11.909 1.00 97.25 383 ARG A N 1
ATOM 2970 C CA . ARG A 1 383 ? 1.369 -15.213 -13.156 1.00 97.25 383 ARG A CA 1
ATOM 2971 C C . ARG A 1 383 ? 1.941 -14.524 -14.395 1.00 97.25 383 ARG A C 1
ATOM 2973 O O . ARG A 1 383 ? 2.430 -15.208 -15.289 1.00 97.25 383 ARG A O 1
ATOM 2980 N N . SER A 1 384 ? 1.945 -13.191 -14.428 1.00 96.94 384 SER A N 1
ATOM 2981 C CA . SER A 1 384 ? 2.540 -12.415 -15.528 1.00 96.94 384 SER A CA 1
ATOM 2982 C C . SER A 1 384 ? 4.050 -12.644 -15.635 1.00 96.94 384 SER A C 1
ATOM 2984 O O . SER A 1 384 ? 4.587 -12.755 -16.733 1.00 96.94 384 SER A O 1
ATOM 2986 N N . LEU A 1 385 ? 4.746 -12.779 -14.501 1.00 98.25 385 LEU A N 1
ATOM 2987 C CA . LEU A 1 385 ? 6.170 -13.127 -14.480 1.00 98.25 385 LEU A CA 1
ATOM 2988 C C . LEU A 1 385 ? 6.425 -14.567 -14.947 1.00 98.25 385 LEU A C 1
ATOM 2990 O O . LEU A 1 385 ? 7.376 -14.806 -15.687 1.00 98.25 385 LEU A O 1
ATOM 2994 N N . HIS A 1 386 ? 5.570 -15.522 -14.580 1.00 98.12 386 HIS A N 1
ATOM 2995 C CA . HIS A 1 386 ? 5.667 -16.889 -15.098 1.00 98.12 386 HIS A CA 1
ATOM 2996 C C . HIS A 1 386 ? 5.415 -16.962 -16.610 1.00 98.12 386 HIS A C 1
ATOM 2998 O O . HIS A 1 386 ? 6.147 -17.663 -17.311 1.00 98.12 386 HIS A O 1
ATOM 3004 N N . LEU A 1 387 ? 4.446 -16.197 -17.124 1.00 97.50 387 LEU A N 1
ATOM 3005 C CA . LEU A 1 387 ? 4.220 -16.051 -18.563 1.00 97.50 387 LEU A CA 1
ATOM 3006 C C . LEU A 1 387 ? 5.445 -15.443 -19.258 1.00 97.50 387 LEU A C 1
ATOM 3008 O O . LEU A 1 387 ? 5.905 -15.983 -20.262 1.00 97.50 387 LEU A O 1
ATOM 3012 N N . LEU A 1 388 ? 6.029 -14.382 -18.689 1.00 98.19 388 LEU A N 1
ATOM 3013 C CA . LEU A 1 388 ? 7.282 -13.808 -19.178 1.00 98.19 388 LEU A CA 1
ATOM 3014 C C . LEU A 1 388 ? 8.379 -14.877 -19.274 1.00 98.19 388 LEU A C 1
ATOM 3016 O O . LEU A 1 388 ? 9.009 -15.004 -20.317 1.00 98.19 388 LEU A O 1
ATOM 3020 N N . PHE A 1 389 ? 8.590 -15.686 -18.232 1.00 98.31 389 PHE A N 1
ATOM 3021 C CA . PHE A 1 389 ? 9.615 -16.734 -18.265 1.00 98.31 389 PHE A CA 1
ATOM 3022 C C . PHE A 1 389 ? 9.388 -17.744 -19.392 1.00 98.31 389 PHE A C 1
ATOM 3024 O O . PHE A 1 389 ? 10.350 -18.140 -20.048 1.00 98.31 389 PHE A O 1
ATOM 3031 N N . ALA A 1 390 ? 8.134 -18.130 -19.643 1.00 97.19 390 ALA A N 1
ATOM 3032 C CA . ALA A 1 390 ? 7.791 -19.012 -20.752 1.00 97.19 390 ALA A CA 1
ATOM 3033 C C . ALA A 1 390 ? 8.106 -18.364 -22.112 1.00 97.19 390 ALA A C 1
ATOM 3035 O O . ALA A 1 390 ? 8.748 -18.994 -22.951 1.00 97.19 390 ALA A O 1
ATOM 3036 N N . LEU A 1 391 ? 7.741 -17.092 -22.307 1.00 96.69 391 LEU A N 1
ATOM 3037 C CA . LEU A 1 391 ? 8.007 -16.351 -23.547 1.00 96.69 391 LEU A CA 1
ATOM 3038 C C . LEU A 1 391 ? 9.508 -16.160 -23.812 1.00 96.69 391 LEU A C 1
ATOM 3040 O O . LEU A 1 391 ? 9.949 -16.251 -24.957 1.00 96.69 391 LEU A O 1
ATOM 3044 N N . LEU A 1 392 ? 10.311 -15.956 -22.763 1.00 97.25 392 LEU A N 1
ATOM 3045 C CA . LEU A 1 392 ? 11.765 -15.770 -22.863 1.00 97.25 392 LEU A CA 1
ATOM 3046 C C . LEU A 1 392 ? 12.543 -17.054 -23.205 1.00 97.25 392 LEU A C 1
ATOM 3048 O O . LEU A 1 392 ? 13.748 -16.992 -23.473 1.00 97.25 392 LEU A O 1
ATOM 3052 N N . ARG A 1 393 ? 11.886 -18.220 -23.235 1.00 95.44 393 ARG A N 1
ATOM 3053 C CA . ARG A 1 393 ? 12.477 -19.443 -23.806 1.00 95.44 393 ARG A CA 1
ATOM 3054 C C . ARG A 1 393 ? 12.572 -19.372 -25.329 1.00 95.44 393 ARG A C 1
ATOM 3056 O O . ARG A 1 393 ? 13.490 -19.949 -25.903 1.00 95.44 393 ARG A O 1
ATOM 3063 N N . GLY A 1 394 ? 11.663 -18.641 -25.974 1.00 94.62 394 GLY A N 1
ATOM 3064 C CA . GLY A 1 394 ? 11.665 -18.415 -27.416 1.00 94.62 394 GLY A CA 1
ATOM 3065 C C . GLY A 1 394 ? 12.419 -17.146 -27.818 1.00 94.62 394 GLY A C 1
ATOM 3066 O O . GLY A 1 394 ? 12.480 -16.170 -27.070 1.00 94.62 394 GLY A O 1
ATOM 3067 N N . ARG A 1 395 ? 12.948 -17.125 -29.049 1.00 95.38 395 ARG A N 1
ATOM 3068 C CA . ARG A 1 395 ? 13.566 -15.919 -29.632 1.00 95.38 395 ARG A CA 1
ATOM 3069 C C . ARG A 1 395 ? 12.612 -14.712 -29.696 1.00 95.38 395 ARG A C 1
ATOM 3071 O O . ARG A 1 395 ? 13.051 -13.638 -29.296 1.00 95.38 395 ARG A O 1
ATOM 3078 N N . PRO A 1 396 ? 11.327 -14.845 -30.098 1.00 95.06 396 PRO A N 1
ATOM 3079 C CA . PRO A 1 396 ? 10.430 -13.689 -30.197 1.00 95.06 396 PRO A CA 1
ATOM 3080 C C . PRO A 1 396 ? 10.252 -12.931 -28.876 1.00 95.06 396 PRO A C 1
ATOM 3082 O O . PRO A 1 396 ? 10.272 -11.703 -28.873 1.00 95.06 396 PRO A O 1
ATOM 3085 N N . GLY A 1 397 ? 10.127 -13.649 -27.753 1.00 96.00 397 GLY A N 1
ATOM 3086 C CA . GLY A 1 397 ? 10.002 -13.034 -26.431 1.00 96.00 397 GLY A CA 1
ATOM 3087 C C . GLY A 1 397 ? 11.273 -12.306 -25.999 1.00 96.00 397 GLY A C 1
ATOM 3088 O O . GLY A 1 397 ? 11.189 -11.202 -25.464 1.00 96.00 397 GLY A O 1
ATOM 3089 N N . ARG A 1 398 ? 12.452 -12.881 -26.282 1.00 96.62 398 ARG A N 1
ATOM 3090 C CA . ARG A 1 398 ? 13.744 -12.229 -26.009 1.00 96.62 398 ARG A CA 1
ATOM 3091 C C . ARG A 1 398 ? 13.901 -10.936 -26.801 1.00 96.62 398 ARG A C 1
ATOM 3093 O O . ARG A 1 398 ? 14.145 -9.897 -26.202 1.00 96.62 398 ARG A O 1
ATOM 3100 N N . THR A 1 399 ? 13.650 -10.981 -28.107 1.00 96.50 399 THR A N 1
ATOM 3101 C CA . THR A 1 399 ? 13.728 -9.800 -28.976 1.00 96.50 399 THR A CA 1
ATOM 3102 C C . THR A 1 399 ? 12.715 -8.725 -28.582 1.00 96.50 399 THR A C 1
ATOM 3104 O O . THR A 1 399 ? 13.031 -7.540 -28.629 1.00 96.50 399 THR A O 1
ATOM 3107 N N . ALA A 1 400 ? 11.498 -9.103 -28.173 1.00 95.38 400 ALA A N 1
ATOM 3108 C CA . ALA A 1 400 ? 10.519 -8.138 -27.674 1.00 95.38 400 ALA A CA 1
ATOM 3109 C C . ALA A 1 400 ? 11.034 -7.433 -26.407 1.00 95.38 400 ALA A C 1
ATOM 3111 O O . ALA A 1 400 ? 11.052 -6.207 -26.358 1.00 95.38 400 ALA A O 1
ATOM 3112 N N . MET A 1 401 ? 11.536 -8.198 -25.434 1.00 94.69 401 MET A N 1
ATOM 3113 C CA . MET A 1 401 ? 12.092 -7.676 -24.181 1.00 94.69 401 MET A CA 1
ATOM 3114 C C . MET A 1 401 ? 13.314 -6.763 -24.400 1.00 94.69 401 MET A C 1
ATOM 3116 O O . MET A 1 401 ? 13.418 -5.711 -23.773 1.00 94.69 401 MET A O 1
ATOM 3120 N N . GLU A 1 402 ? 14.226 -7.143 -25.300 1.00 94.81 402 GLU A N 1
ATOM 3121 C CA . GLU A 1 402 ? 15.421 -6.361 -25.664 1.00 94.81 402 GLU A CA 1
ATOM 3122 C C . GLU A 1 402 ? 15.099 -5.041 -26.360 1.00 94.81 402 GLU A C 1
ATOM 3124 O O . GLU A 1 402 ? 15.907 -4.118 -26.294 1.00 94.81 402 GLU A O 1
ATOM 3129 N N . ASN A 1 403 ? 13.947 -4.939 -27.025 1.00 92.62 403 ASN A N 1
ATOM 3130 C CA . ASN A 1 403 ? 13.527 -3.739 -27.750 1.00 92.62 403 ASN A CA 1
ATOM 3131 C C . ASN A 1 403 ? 12.544 -2.870 -26.956 1.00 92.62 403 ASN A C 1
ATOM 3133 O O . ASN A 1 403 ? 12.456 -1.674 -27.212 1.00 92.62 403 ASN A O 1
ATOM 3137 N N . GLY A 1 404 ? 11.849 -3.435 -25.969 1.00 92.38 404 GLY A N 1
ATOM 3138 C CA . GLY A 1 404 ? 10.933 -2.694 -25.106 1.00 92.38 404 GLY A CA 1
ATOM 3139 C C . GLY A 1 404 ? 11.581 -2.129 -23.844 1.00 92.38 404 GLY A C 1
ATOM 3140 O O . GLY A 1 404 ? 12.799 -2.103 -23.670 1.00 92.38 404 GLY A O 1
ATOM 3141 N N . TYR A 1 405 ? 10.747 -1.686 -22.913 1.00 91.94 405 TYR A N 1
ATOM 3142 C CA . TYR A 1 405 ? 11.162 -1.036 -21.675 1.00 91.94 405 TYR A CA 1
ATOM 3143 C C . TYR A 1 405 ? 12.016 -1.950 -20.786 1.00 91.94 405 TYR A C 1
ATOM 3145 O O . TYR A 1 405 ? 12.945 -1.487 -20.121 1.00 91.94 405 TYR A O 1
ATOM 3153 N N . GLY A 1 406 ? 11.712 -3.247 -20.762 1.00 93.81 406 GLY A N 1
ATOM 3154 C CA . GLY A 1 406 ? 12.182 -4.190 -19.748 1.00 93.81 406 GLY A CA 1
ATOM 3155 C C . GLY A 1 406 ? 11.266 -4.200 -18.516 1.00 93.81 406 GLY A C 1
ATOM 3156 O O . GLY A 1 406 ? 10.063 -3.954 -18.610 1.00 93.81 406 GLY A O 1
ATOM 3157 N N . LEU A 1 407 ? 11.807 -4.470 -17.332 1.00 95.38 407 LEU A N 1
ATOM 3158 C CA . LEU A 1 407 ? 11.077 -4.484 -16.065 1.00 95.38 407 LEU A CA 1
ATOM 3159 C C . LEU A 1 407 ? 11.416 -3.261 -15.202 1.00 95.38 407 LEU A C 1
ATOM 3161 O O . LEU A 1 407 ? 12.525 -2.733 -15.209 1.00 95.38 407 LEU A O 1
ATOM 3165 N N . CYS A 1 408 ? 10.462 -2.810 -14.384 1.00 94.62 408 CYS A N 1
ATOM 3166 C CA . CYS A 1 408 ? 10.819 -1.950 -13.257 1.00 94.62 408 CYS A CA 1
ATOM 3167 C C . CYS A 1 408 ? 11.628 -2.764 -12.235 1.00 94.62 408 CYS A C 1
ATOM 3169 O O . CYS A 1 408 ? 11.489 -3.987 -12.152 1.00 94.62 408 CYS A O 1
ATOM 3171 N N . LEU A 1 409 ? 12.437 -2.112 -11.401 1.00 94.50 409 LEU A N 1
ATOM 3172 C CA . LEU A 1 409 ? 13.316 -2.825 -10.473 1.00 94.50 409 LEU A CA 1
ATOM 3173 C C . LEU A 1 409 ? 12.562 -3.622 -9.411 1.00 94.50 409 LEU A C 1
ATOM 3175 O O . LEU A 1 409 ? 13.060 -4.654 -8.966 1.00 94.50 409 LEU A O 1
ATOM 3179 N N . LYS A 1 410 ? 11.336 -3.218 -9.062 1.00 93.94 410 LYS A N 1
ATOM 3180 C CA . LYS A 1 410 ? 10.455 -4.000 -8.181 1.00 93.94 410 LYS A CA 1
ATOM 3181 C C . LYS A 1 410 ? 10.029 -5.318 -8.841 1.00 93.94 410 LYS A C 1
ATOM 3183 O O . LYS A 1 410 ? 10.097 -6.370 -8.207 1.00 93.94 410 LYS A O 1
ATOM 3188 N N . HIS A 1 411 ? 9.632 -5.287 -10.115 1.00 95.75 411 HIS A N 1
ATOM 3189 C CA . HIS A 1 411 ? 9.237 -6.492 -10.849 1.00 95.75 411 HIS A CA 1
ATOM 3190 C C . HIS A 1 411 ? 10.428 -7.350 -11.259 1.00 95.75 411 HIS A C 1
ATOM 3192 O O . HIS A 1 411 ? 10.325 -8.569 -11.186 1.00 95.75 411 HIS A O 1
ATOM 3198 N N . PHE A 1 412 ? 11.571 -6.750 -11.589 1.00 95.94 412 PHE A N 1
ATOM 3199 C CA . PHE A 1 412 ? 12.814 -7.485 -11.806 1.00 95.94 412 PHE A CA 1
ATOM 3200 C C . PHE A 1 412 ? 13.277 -8.206 -10.531 1.00 95.94 412 PHE A C 1
ATOM 3202 O O . PHE A 1 412 ? 13.554 -9.405 -10.556 1.00 95.94 412 PHE A O 1
ATOM 3209 N N . SER A 1 413 ? 13.275 -7.508 -9.391 1.00 94.56 413 SER A N 1
ATOM 3210 C CA . SER A 1 413 ? 13.529 -8.092 -8.069 1.00 94.56 413 SER A CA 1
ATOM 3211 C C . SER A 1 413 ? 12.618 -9.292 -7.793 1.00 94.56 413 SER A C 1
ATOM 3213 O O . SER A 1 413 ? 13.098 -10.374 -7.436 1.00 94.56 413 SER A O 1
ATOM 3215 N N . ARG A 1 414 ? 11.305 -9.135 -8.029 1.00 95.69 414 ARG A N 1
ATOM 3216 C CA . ARG A 1 414 ? 10.334 -10.223 -7.875 1.00 95.69 414 ARG A CA 1
ATOM 3217 C C . ARG A 1 414 ? 10.599 -11.374 -8.846 1.00 95.69 414 ARG A C 1
ATOM 3219 O O . ARG A 1 414 ? 10.556 -12.519 -8.405 1.00 95.69 414 ARG A O 1
ATOM 3226 N N . ALA A 1 415 ? 10.917 -11.090 -10.110 1.00 96.56 415 ALA A N 1
ATOM 3227 C CA . ALA A 1 415 ? 11.292 -12.096 -11.103 1.00 96.56 415 ALA A CA 1
ATOM 3228 C C . ALA A 1 415 ? 12.436 -12.965 -10.581 1.00 96.56 415 ALA A C 1
ATOM 3230 O O . ALA A 1 415 ? 12.298 -14.181 -10.506 1.00 96.56 415 ALA A O 1
ATOM 3231 N N . LEU A 1 416 ? 13.533 -12.353 -10.129 1.00 92.62 416 LEU A N 1
ATOM 3232 C CA . LEU A 1 416 ? 14.666 -13.094 -9.579 1.00 92.62 416 LEU A CA 1
ATOM 3233 C C . LEU A 1 416 ? 14.288 -13.904 -8.324 1.00 92.62 416 LEU A C 1
ATOM 3235 O O . LEU A 1 416 ? 14.807 -15.004 -8.119 1.00 92.62 416 LEU A O 1
ATOM 3239 N N . ALA A 1 417 ? 13.377 -13.393 -7.490 1.00 93.50 417 ALA A N 1
ATOM 3240 C CA . ALA A 1 417 ? 12.892 -14.092 -6.299 1.00 93.50 417 ALA A CA 1
ATOM 3241 C C . ALA A 1 417 ? 12.038 -15.330 -6.624 1.00 93.50 417 ALA A C 1
ATOM 3243 O O . ALA A 1 417 ? 12.026 -16.267 -5.823 1.00 93.50 417 ALA A O 1
ATOM 3244 N N . LEU A 1 418 ? 11.388 -15.364 -7.793 1.00 95.56 418 LEU A N 1
ATOM 3245 C CA . LEU A 1 418 ? 10.672 -16.534 -8.316 1.00 95.56 418 LEU A CA 1
ATOM 3246 C C . LEU A 1 418 ? 11.605 -17.614 -8.892 1.00 95.56 418 LEU A C 1
ATOM 3248 O O . LEU A 1 418 ? 11.122 -18.673 -9.276 1.00 95.56 418 LEU A O 1
ATOM 3252 N N . ARG A 1 419 ? 12.927 -17.382 -8.899 1.00 93.31 419 ARG A N 1
ATOM 3253 C CA . ARG A 1 419 ? 13.960 -18.341 -9.334 1.00 93.31 419 ARG A CA 1
ATOM 3254 C C . ARG A 1 419 ? 13.695 -18.889 -10.748 1.00 93.31 419 ARG A C 1
ATOM 3256 O O . ARG A 1 419 ? 13.493 -20.095 -10.897 1.00 93.31 419 ARG A O 1
ATOM 3263 N N . PRO A 1 420 ? 13.699 -18.027 -11.782 1.00 94.38 420 PRO A N 1
ATOM 3264 C CA . PRO A 1 420 ? 13.607 -18.491 -13.157 1.00 94.38 420 PRO A CA 1
ATOM 3265 C C . PRO A 1 420 ? 14.765 -19.439 -13.475 1.00 94.38 420 PRO A C 1
ATOM 3267 O O . PRO A 1 420 ? 15.808 -19.423 -12.816 1.00 94.38 420 PRO A O 1
ATOM 3270 N N . GLU A 1 421 ? 14.579 -20.230 -14.526 1.00 93.88 421 GLU A N 1
ATOM 3271 C CA . GLU A 1 421 ? 15.634 -21.040 -15.129 1.00 93.88 421 GLU A CA 1
ATOM 3272 C C . GLU A 1 421 ? 16.895 -20.197 -15.378 1.00 93.88 421 GLU A C 1
ATOM 3274 O O . GLU A 1 421 ? 16.794 -19.027 -15.753 1.00 93.88 421 GLU A O 1
ATOM 3279 N N . GLU A 1 422 ? 18.082 -20.776 -15.176 1.00 90.06 422 GLU A N 1
ATOM 3280 C CA . GLU A 1 422 ? 19.341 -20.020 -15.149 1.00 90.06 422 GLU A CA 1
ATOM 3281 C C . GLU A 1 422 ? 19.550 -19.167 -16.408 1.00 90.06 422 GLU A C 1
ATOM 3283 O O . GLU A 1 422 ? 19.900 -17.991 -16.299 1.00 90.06 422 GLU A O 1
ATOM 3288 N N . GLY A 1 423 ? 19.266 -19.720 -17.593 1.00 91.88 423 GLY A N 1
ATOM 3289 C CA . GLY A 1 423 ? 19.381 -18.995 -18.859 1.00 91.88 423 GLY A CA 1
ATOM 3290 C C . GLY A 1 423 ? 18.429 -17.799 -18.966 1.00 91.88 423 GLY A C 1
ATOM 3291 O O . GLY A 1 423 ? 18.830 -16.740 -19.443 1.00 91.88 423 GLY A O 1
ATOM 3292 N N . VAL A 1 424 ? 17.192 -17.933 -18.474 1.00 95.25 424 VAL A N 1
ATOM 3293 C CA . VAL A 1 424 ? 16.207 -16.837 -18.434 1.00 95.25 424 VAL A CA 1
ATOM 3294 C C . VAL A 1 424 ? 16.614 -15.789 -17.400 1.00 95.25 424 VAL A C 1
ATOM 3296 O O . VAL A 1 424 ? 16.563 -14.594 -17.678 1.00 95.25 424 VAL A O 1
ATOM 3299 N N . GLY A 1 425 ? 17.059 -16.218 -16.217 1.00 92.06 425 GLY A N 1
ATOM 3300 C CA . GLY A 1 425 ? 17.524 -15.316 -15.164 1.00 92.06 425 GLY A CA 1
ATOM 3301 C C . GLY A 1 425 ? 18.749 -14.498 -15.579 1.00 92.06 425 GLY A C 1
ATOM 3302 O O . GLY A 1 425 ? 18.808 -13.303 -15.292 1.00 92.06 425 GLY A O 1
ATOM 3303 N N . ARG A 1 426 ? 19.704 -15.123 -16.280 1.00 90.44 426 ARG A N 1
ATOM 3304 C CA . ARG A 1 426 ? 20.894 -14.454 -16.825 1.00 90.44 426 ARG A CA 1
ATOM 3305 C C . ARG A 1 426 ? 20.516 -13.432 -17.893 1.00 90.44 426 ARG A C 1
ATOM 3307 O O . ARG A 1 426 ? 20.900 -12.276 -17.767 1.00 90.44 426 ARG A O 1
ATOM 3314 N N . PHE A 1 427 ? 19.688 -13.836 -18.855 1.00 94.38 427 PHE A N 1
ATOM 3315 C CA . PHE A 1 427 ? 19.177 -12.952 -19.900 1.00 94.38 427 PHE A CA 1
ATOM 3316 C C . PHE A 1 427 ? 18.450 -11.727 -19.320 1.00 94.38 427 PHE A C 1
ATOM 3318 O O . PHE A 1 427 ? 18.735 -10.595 -19.700 1.00 94.38 427 PHE A O 1
ATOM 3325 N N . LEU A 1 428 ? 17.561 -11.928 -18.339 1.00 94.38 428 LEU A N 1
ATOM 3326 C CA . LEU A 1 428 ? 16.886 -10.822 -17.653 1.00 94.38 428 LEU A CA 1
ATOM 3327 C C . LEU A 1 428 ? 17.888 -9.866 -16.994 1.00 94.38 428 LEU A C 1
ATOM 3329 O O . LEU A 1 428 ? 17.747 -8.655 -17.112 1.00 94.38 428 LEU A O 1
ATOM 3333 N N . ALA A 1 429 ? 18.902 -10.390 -16.302 1.00 91.50 429 ALA A N 1
ATOM 3334 C CA . ALA A 1 429 ? 19.911 -9.553 -15.659 1.00 91.50 429 ALA A CA 1
ATOM 3335 C C . ALA A 1 429 ? 20.751 -8.754 -16.670 1.00 91.50 429 ALA A C 1
ATOM 3337 O O . ALA A 1 429 ? 21.090 -7.606 -16.390 1.00 91.50 429 ALA A O 1
ATOM 3338 N N . GLU A 1 430 ? 21.062 -9.335 -17.830 1.00 92.00 430 GLU A N 1
ATOM 3339 C CA . GLU A 1 430 ? 21.777 -8.665 -18.922 1.00 92.00 430 GLU A CA 1
ATOM 3340 C C . GLU A 1 430 ? 20.949 -7.517 -19.509 1.00 92.00 430 GLU A C 1
ATOM 3342 O O . GLU A 1 430 ? 21.429 -6.381 -19.547 1.00 92.00 430 GLU A O 1
ATOM 3347 N N . VAL A 1 431 ? 19.686 -7.778 -19.872 1.00 93.94 431 VAL A N 1
ATOM 3348 C CA . VAL A 1 431 ? 18.779 -6.754 -20.414 1.00 93.94 431 VAL A CA 1
ATOM 3349 C C . VAL A 1 431 ? 18.560 -5.629 -19.404 1.00 93.94 431 VAL A C 1
ATOM 3351 O O . VAL A 1 431 ? 18.742 -4.459 -19.741 1.00 93.94 431 VAL A O 1
ATOM 3354 N N . GLU A 1 432 ? 18.233 -5.947 -18.148 1.00 94.12 432 GLU A N 1
ATOM 3355 C CA . GLU A 1 432 ? 18.006 -4.911 -17.134 1.00 94.12 432 GLU A CA 1
ATOM 3356 C C . GLU A 1 432 ? 19.280 -4.127 -16.802 1.00 94.12 432 GLU A C 1
ATOM 3358 O O . GLU A 1 432 ? 19.213 -2.920 -16.562 1.00 94.12 432 GLU A O 1
ATOM 3363 N N . SER A 1 433 ? 20.455 -4.767 -16.830 1.00 93.38 433 SER A N 1
ATOM 3364 C CA . SER A 1 433 ? 21.724 -4.056 -16.664 1.00 93.38 433 SER A CA 1
ATOM 3365 C C . SER A 1 433 ? 21.973 -3.090 -17.821 1.00 93.38 433 SER A C 1
ATOM 3367 O O . SER A 1 433 ? 22.361 -1.953 -17.571 1.00 93.38 433 SER A O 1
ATOM 3369 N N . ALA A 1 434 ? 21.734 -3.503 -19.069 1.00 94.19 434 ALA A N 1
ATOM 3370 C CA . ALA A 1 434 ? 21.890 -2.636 -20.236 1.00 94.19 434 ALA A CA 1
ATOM 3371 C C . ALA A 1 434 ? 20.915 -1.447 -20.188 1.00 94.19 434 ALA A C 1
ATOM 3373 O O . ALA A 1 434 ? 21.306 -0.300 -20.409 1.00 94.19 434 ALA A O 1
ATOM 3374 N N . ARG A 1 435 ? 19.656 -1.701 -19.815 1.00 94.25 435 ARG A N 1
ATOM 3375 C CA . ARG A 1 435 ? 18.627 -0.667 -19.663 1.00 94.25 435 ARG A CA 1
ATOM 3376 C C . ARG A 1 435 ? 18.928 0.329 -18.548 1.00 94.25 435 ARG A C 1
ATOM 3378 O O . ARG A 1 435 ? 18.707 1.526 -18.727 1.00 94.25 435 ARG A O 1
ATOM 3385 N N . LEU A 1 436 ? 19.445 -0.139 -17.414 1.00 94.88 436 LEU A N 1
ATOM 3386 C CA . LEU A 1 436 ? 19.908 0.750 -16.351 1.00 94.88 436 LEU A CA 1
ATOM 3387 C C . LEU A 1 436 ? 21.142 1.554 -16.760 1.00 94.88 436 LEU A C 1
ATOM 3389 O O . LEU A 1 436 ? 21.230 2.714 -16.376 1.00 94.88 436 LEU A O 1
ATOM 3393 N N . SER A 1 437 ? 22.074 0.974 -17.522 1.00 96.19 437 SER A N 1
ATOM 3394 C CA . SER A 1 437 ? 23.247 1.700 -18.026 1.00 96.19 437 SER A CA 1
ATOM 3395 C C . SER A 1 437 ? 22.854 2.825 -18.982 1.00 96.19 437 SER A C 1
ATOM 3397 O O . SER A 1 437 ? 23.402 3.918 -18.878 1.00 96.19 437 SER A O 1
ATOM 3399 N N . LEU A 1 438 ? 21.871 2.593 -19.861 1.00 94.81 438 LEU A N 1
ATOM 3400 C CA . LEU A 1 438 ? 21.324 3.646 -20.720 1.00 94.81 438 LEU A CA 1
ATOM 3401 C C . LEU A 1 438 ? 20.700 4.770 -19.886 1.00 94.81 438 LEU A C 1
ATOM 3403 O O . LEU A 1 438 ? 21.055 5.929 -20.057 1.00 94.81 438 LEU A O 1
ATOM 3407 N N . LEU A 1 439 ? 19.821 4.428 -18.939 1.00 95.12 439 LEU A N 1
ATOM 3408 C CA . LEU A 1 439 ? 19.207 5.416 -18.050 1.00 95.12 439 LEU A CA 1
ATOM 3409 C C . LEU A 1 439 ? 20.256 6.186 -17.230 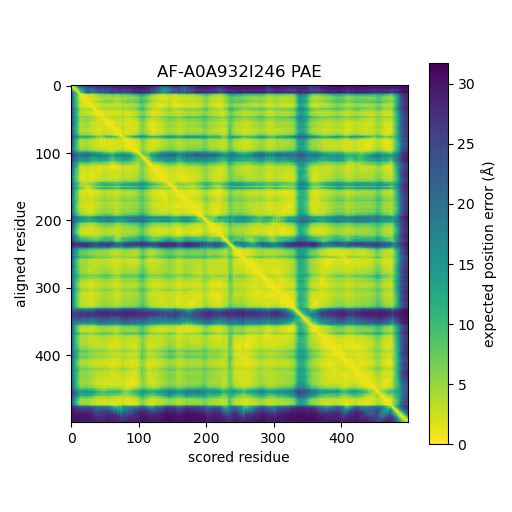1.00 95.12 439 LEU A C 1
ATOM 3411 O O . LEU A 1 439 ? 20.108 7.386 -17.023 1.00 95.12 439 LEU A O 1
ATOM 3415 N N . LEU A 1 440 ? 21.309 5.514 -16.758 1.00 97.44 440 LEU A N 1
ATOM 3416 C CA . LEU A 1 440 ? 22.412 6.157 -16.047 1.00 97.44 440 LEU A CA 1
ATOM 3417 C C . LEU A 1 440 ? 23.091 7.210 -16.927 1.00 97.44 440 LEU A C 1
ATOM 3419 O O . LEU A 1 440 ? 23.282 8.326 -16.460 1.00 97.44 440 LEU A O 1
ATOM 3423 N N . TRP A 1 441 ? 23.400 6.875 -18.181 1.00 96.75 441 TRP A N 1
ATOM 3424 C CA . TRP A 1 441 ? 23.977 7.829 -19.127 1.00 96.75 441 TRP A CA 1
ATOM 3425 C C . TRP A 1 441 ? 23.058 9.041 -19.343 1.00 96.75 441 TRP A C 1
ATOM 3427 O O . TRP A 1 441 ? 23.511 10.180 -19.273 1.00 96.75 441 TRP A O 1
ATOM 3437 N N . GLU A 1 442 ? 21.749 8.822 -19.512 1.00 95.56 442 GLU A N 1
ATOM 3438 C CA . GLU A 1 442 ? 20.779 9.917 -19.658 1.00 95.56 442 GLU A CA 1
ATOM 3439 C C . GLU A 1 442 ? 20.720 10.814 -18.407 1.00 95.56 442 GLU A C 1
ATOM 3441 O O . GLU A 1 442 ? 20.613 12.033 -18.521 1.00 95.56 442 GLU A O 1
ATOM 3446 N N . LEU A 1 443 ? 20.794 10.232 -17.206 1.00 96.31 443 LEU A N 1
ATOM 3447 C CA . LEU A 1 443 ? 20.803 10.976 -15.941 1.00 96.31 443 LEU A CA 1
ATOM 3448 C C . LEU A 1 443 ? 22.104 11.768 -15.749 1.00 96.31 443 LEU A C 1
ATOM 3450 O O . LEU A 1 443 ? 22.062 12.921 -15.318 1.00 96.31 443 LEU A O 1
ATOM 3454 N N . GLU A 1 444 ? 23.249 11.172 -16.090 1.00 95.69 444 GLU A N 1
ATOM 3455 C CA . GLU A 1 444 ? 24.550 11.848 -16.088 1.00 95.69 444 GLU A CA 1
ATOM 3456 C C . GLU A 1 444 ? 24.545 13.041 -17.047 1.00 95.69 444 GLU A C 1
ATOM 3458 O O . GLU A 1 444 ? 25.004 14.124 -16.679 1.00 95.69 444 GLU A O 1
ATOM 3463 N N . GLU A 1 445 ? 23.972 12.864 -18.238 1.00 94.94 445 GLU A N 1
ATOM 3464 C CA . GLU A 1 445 ? 23.871 13.909 -19.253 1.00 94.94 445 GLU A CA 1
ATOM 3465 C C . GLU A 1 445 ? 22.914 15.029 -18.827 1.00 94.94 445 GLU A C 1
ATOM 3467 O O . GLU A 1 445 ? 23.246 16.213 -18.940 1.00 94.94 445 GLU A O 1
ATOM 3472 N N . ALA A 1 446 ? 21.767 14.677 -18.238 1.00 92.19 446 ALA A N 1
ATOM 3473 C CA . ALA A 1 446 ? 20.839 15.643 -17.656 1.00 92.19 446 ALA A CA 1
ATOM 3474 C C . ALA A 1 446 ? 21.507 16.478 -16.552 1.00 92.19 446 ALA A C 1
ATOM 3476 O O . ALA A 1 446 ? 21.340 17.699 -16.505 1.00 92.19 446 ALA A O 1
ATOM 3477 N N . ARG A 1 447 ? 22.307 15.840 -15.686 1.00 91.25 447 ARG A N 1
ATOM 3478 C CA . ARG A 1 447 ? 23.065 16.535 -14.638 1.00 91.25 447 ARG A CA 1
ATOM 3479 C C . ARG A 1 447 ? 24.178 17.403 -15.224 1.00 91.25 447 ARG A C 1
ATOM 3481 O O . ARG A 1 447 ? 24.354 18.530 -14.768 1.00 91.25 447 ARG A O 1
ATOM 3488 N N . ARG A 1 448 ? 24.909 16.918 -16.236 1.00 92.50 448 ARG A N 1
ATOM 3489 C CA . ARG A 1 448 ? 25.960 17.684 -16.925 1.00 92.50 448 ARG A CA 1
ATOM 3490 C C . ARG A 1 448 ? 25.381 18.968 -17.510 1.00 92.50 448 ARG A C 1
ATOM 3492 O O . ARG A 1 448 ? 25.867 20.041 -17.175 1.00 92.50 448 ARG A O 1
ATOM 3499 N N . LYS A 1 449 ? 24.306 18.876 -18.297 1.00 90.00 449 LYS A N 1
ATOM 3500 C CA . LYS A 1 449 ? 23.631 20.028 -18.927 1.00 90.00 449 LYS A CA 1
ATOM 3501 C C . LYS A 1 449 ? 22.894 20.949 -17.948 1.00 90.00 449 LYS A C 1
ATOM 3503 O O . LYS A 1 449 ? 22.480 22.048 -18.319 1.00 90.00 449 LYS A O 1
ATOM 3508 N N . ALA A 1 450 ? 22.713 20.529 -16.697 1.00 86.19 450 ALA A N 1
ATOM 3509 C CA . ALA A 1 450 ? 22.245 21.411 -15.632 1.00 86.19 450 ALA A CA 1
ATOM 3510 C C . ALA A 1 450 ? 23.359 22.330 -15.094 1.00 86.19 450 ALA A C 1
ATOM 3512 O O . ALA A 1 450 ? 23.048 23.341 -14.461 1.00 86.19 450 ALA A O 1
ATOM 3513 N N . ALA A 1 451 ? 24.637 22.015 -15.345 1.00 87.00 451 ALA A N 1
ATOM 3514 C CA . ALA A 1 451 ? 25.755 22.841 -14.910 1.00 87.00 451 ALA A CA 1
ATOM 3515 C C . ALA A 1 451 ? 25.778 24.191 -15.642 1.00 87.00 451 ALA A C 1
ATOM 3517 O O . ALA A 1 451 ? 25.510 24.286 -16.841 1.00 87.00 451 ALA A O 1
ATOM 3518 N N . TRP A 1 452 ? 26.149 25.246 -14.911 1.00 82.00 452 TRP A N 1
ATOM 3519 C CA . TRP A 1 452 ? 26.137 26.623 -15.414 1.00 82.00 452 TRP A CA 1
ATOM 3520 C C . TRP A 1 452 ? 26.960 26.808 -16.697 1.00 82.00 452 TRP A C 1
ATOM 3522 O O . TRP A 1 452 ? 26.525 27.498 -17.615 1.00 82.00 452 TRP A O 1
ATOM 3532 N N . SER A 1 453 ? 28.119 26.151 -16.781 1.00 86.31 453 SER A N 1
ATOM 3533 C CA . SER A 1 453 ? 29.077 26.277 -17.886 1.00 86.31 453 SER A CA 1
ATOM 3534 C C . SER A 1 453 ? 28.571 25.759 -19.235 1.00 86.31 453 SER A C 1
ATOM 3536 O O . SER A 1 453 ? 29.062 26.203 -20.265 1.00 86.31 453 SER A O 1
ATOM 3538 N N . VAL A 1 454 ? 27.598 24.846 -19.241 1.00 86.75 454 VAL A N 1
ATOM 3539 C CA . VAL A 1 454 ? 27.060 24.197 -20.455 1.00 86.75 454 VAL A CA 1
ATOM 3540 C C . VAL A 1 454 ? 25.562 24.447 -20.638 1.00 86.75 454 VAL A C 1
ATOM 3542 O O . VAL A 1 454 ? 24.913 23.845 -21.487 1.00 86.75 454 VAL A O 1
ATOM 3545 N N . ARG A 1 455 ? 25.000 25.383 -19.865 1.00 78.81 455 ARG A N 1
ATOM 3546 C CA . ARG A 1 45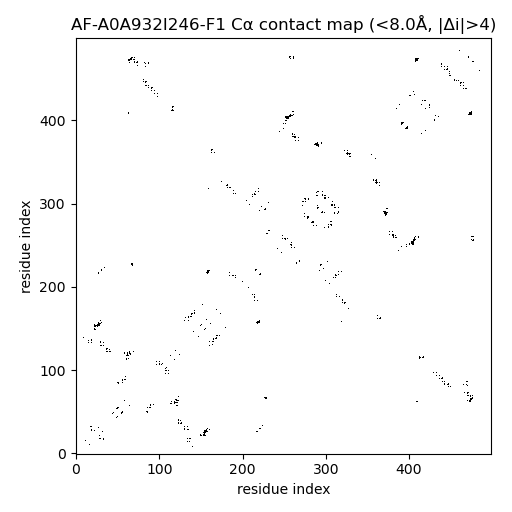5 ? 23.587 25.773 -19.921 1.00 78.81 455 ARG A CA 1
ATOM 3547 C C . ARG A 1 455 ? 23.087 26.227 -21.308 1.00 78.81 455 ARG A C 1
ATOM 3549 O O . ARG A 1 455 ? 21.900 26.019 -21.555 1.00 78.81 455 ARG A O 1
ATOM 3556 N N . PRO A 1 456 ? 23.903 26.845 -22.193 1.00 87.00 456 PRO A N 1
ATOM 3557 C CA . PRO A 1 456 ? 23.451 27.210 -23.539 1.00 87.00 456 PRO A CA 1
ATOM 3558 C C . PRO A 1 456 ? 23.160 26.012 -24.451 1.00 87.00 456 PRO A C 1
ATOM 3560 O O . PRO A 1 456 ? 22.498 26.185 -25.471 1.00 87.00 456 PRO A O 1
ATOM 3563 N N . GLU A 1 457 ? 23.653 24.813 -24.122 1.00 89.31 457 GLU A N 1
ATOM 3564 C CA . GLU A 1 457 ? 23.385 23.624 -24.928 1.00 89.31 457 GLU A CA 1
ATOM 3565 C C . GLU A 1 457 ? 21.886 23.270 -24.919 1.00 89.31 457 GLU A C 1
ATOM 3567 O O . GLU A 1 457 ? 21.233 23.323 -23.869 1.00 89.31 457 GLU A O 1
ATOM 3572 N N . PRO A 1 458 ? 21.318 22.851 -26.064 1.00 85.94 458 PRO A N 1
ATOM 3573 C CA . PRO A 1 458 ? 19.921 22.458 -26.124 1.00 85.94 458 PRO A CA 1
ATOM 3574 C C . PRO A 1 458 ? 19.665 21.214 -25.263 1.00 85.94 458 PRO A C 1
ATOM 3576 O O . PRO A 1 458 ? 20.411 20.226 -25.294 1.00 85.94 458 PRO A O 1
ATOM 3579 N N . ARG A 1 459 ? 18.566 21.256 -24.507 1.00 84.56 459 ARG A N 1
ATOM 3580 C CA . ARG A 1 459 ? 18.058 20.110 -23.746 1.00 84.56 459 ARG A CA 1
ATOM 3581 C C . ARG A 1 459 ? 17.261 19.191 -24.668 1.00 84.56 459 ARG A C 1
ATOM 3583 O O . ARG A 1 459 ? 16.372 19.653 -25.377 1.00 84.56 459 ARG A O 1
ATOM 3590 N N . GLY A 1 460 ? 17.568 17.902 -24.630 1.00 86.19 460 GLY A N 1
ATOM 3591 C CA . GLY A 1 460 ? 16.849 16.844 -25.329 1.00 86.19 460 GLY A CA 1
ATOM 3592 C C . GLY A 1 460 ? 16.001 15.989 -24.383 1.00 86.19 460 GLY A C 1
ATOM 3593 O O . GLY A 1 460 ? 15.508 16.446 -23.343 1.00 86.19 460 GLY A O 1
ATOM 3594 N N . THR A 1 461 ? 15.829 14.718 -24.747 1.00 85.19 461 THR A N 1
ATOM 3595 C CA . THR A 1 461 ? 15.029 13.728 -24.005 1.00 85.19 461 THR A CA 1
ATOM 3596 C C . THR A 1 461 ? 15.618 13.366 -22.636 1.00 85.19 461 THR A C 1
ATOM 3598 O O . THR A 1 461 ? 14.906 12.810 -21.788 1.00 85.19 461 THR A O 1
ATOM 3601 N N . GLU A 1 462 ? 16.886 13.703 -22.379 1.00 88.50 462 GLU A N 1
ATOM 3602 C CA . GLU A 1 462 ? 17.558 13.558 -21.085 1.00 88.50 462 GLU A CA 1
ATOM 3603 C C . GLU A 1 462 ? 16.915 14.424 -19.996 1.00 88.50 462 GLU A C 1
ATOM 3605 O O . GLU A 1 462 ? 16.897 14.040 -18.830 1.00 88.50 462 GLU A O 1
ATOM 3610 N N . SER A 1 463 ? 16.282 15.545 -20.361 1.00 86.31 463 SER A N 1
ATOM 3611 C CA . SER A 1 463 ? 15.582 16.423 -19.407 1.00 86.31 463 SER A CA 1
ATOM 3612 C C . SER A 1 463 ? 14.442 15.723 -18.647 1.00 86.31 463 SER A C 1
ATOM 3614 O O . SER A 1 463 ? 14.059 16.153 -17.558 1.00 86.31 463 SER A O 1
ATOM 3616 N N . TRP A 1 464 ? 13.952 14.601 -19.181 1.00 89.19 464 TRP A N 1
ATOM 3617 C CA . TRP A 1 464 ? 12.920 13.748 -18.587 1.00 89.19 464 TRP A CA 1
ATOM 3618 C C . TRP A 1 464 ? 13.473 12.447 -17.980 1.00 89.19 464 TRP A C 1
ATOM 3620 O O . TRP A 1 464 ? 12.703 11.625 -17.475 1.00 89.19 464 TRP A O 1
ATOM 3630 N N . ALA A 1 465 ? 14.795 12.243 -17.992 1.00 92.38 465 ALA A N 1
ATOM 3631 C CA . ALA A 1 465 ? 15.434 11.033 -17.473 1.00 92.38 465 ALA A CA 1
ATOM 3632 C C . ALA A 1 465 ? 15.130 10.806 -15.987 1.00 92.38 465 ALA A C 1
ATOM 3634 O O . ALA A 1 465 ? 14.936 9.668 -15.563 1.00 92.38 465 ALA A O 1
ATOM 3635 N N . TRP A 1 466 ? 14.992 11.875 -15.197 1.00 92.94 466 TRP A N 1
ATOM 3636 C CA . TRP A 1 466 ? 14.619 11.777 -13.784 1.00 92.94 466 TRP A CA 1
ATOM 3637 C C . TRP A 1 466 ? 13.235 11.140 -13.583 1.00 92.94 466 TRP A C 1
ATOM 3639 O O . TRP A 1 466 ? 13.087 10.313 -12.683 1.00 92.94 466 TRP A O 1
ATOM 3649 N N . LYS A 1 467 ? 12.240 11.437 -14.439 1.00 91.31 467 LYS A N 1
ATOM 3650 C CA . LYS A 1 467 ? 10.914 10.789 -14.384 1.00 91.31 467 LYS A CA 1
ATOM 3651 C C . LYS A 1 467 ? 11.019 9.307 -14.722 1.00 91.31 467 LYS A C 1
ATOM 3653 O O . LYS A 1 467 ? 10.489 8.475 -13.987 1.00 91.31 467 LYS A O 1
ATOM 3658 N N . ARG A 1 468 ? 11.766 8.968 -15.781 1.00 91.00 468 ARG A N 1
ATOM 3659 C CA . ARG A 1 468 ? 12.051 7.567 -16.142 1.00 91.00 468 ARG A CA 1
ATOM 3660 C C . ARG A 1 468 ? 12.763 6.832 -15.005 1.00 91.00 468 ARG A C 1
ATOM 3662 O O . ARG A 1 468 ? 12.418 5.690 -14.714 1.00 91.00 468 ARG A O 1
ATOM 3669 N N . GLY A 1 469 ? 13.686 7.499 -14.310 1.00 93.88 469 GLY A N 1
ATOM 3670 C CA . GLY A 1 469 ? 14.309 7.014 -13.081 1.00 93.88 469 GLY A CA 1
ATOM 3671 C C . GLY A 1 469 ? 13.278 6.704 -12.003 1.00 93.88 469 GLY A C 1
ATOM 3672 O O . GLY A 1 469 ? 13.195 5.566 -11.538 1.00 93.88 469 GLY A O 1
ATOM 3673 N N . VAL A 1 470 ? 12.419 7.665 -11.670 1.00 92.50 470 VAL A N 1
ATOM 3674 C CA . VAL A 1 470 ? 11.347 7.463 -10.688 1.00 92.50 470 VAL A CA 1
ATOM 3675 C C . VAL A 1 470 ? 10.472 6.262 -11.061 1.00 92.50 470 VAL A C 1
ATOM 3677 O O . VAL A 1 470 ? 10.232 5.400 -10.213 1.00 92.50 470 VAL A O 1
ATOM 3680 N N . TRP A 1 471 ? 10.027 6.142 -12.313 1.00 90.62 471 TRP A N 1
ATOM 3681 C CA . TRP A 1 471 ? 9.177 5.036 -12.769 1.00 90.62 471 TRP A CA 1
ATOM 3682 C C . TRP A 1 471 ? 9.890 3.680 -12.767 1.00 90.62 471 TRP A C 1
ATOM 3684 O O . TRP A 1 471 ? 9.337 2.696 -12.263 1.00 90.62 471 TRP A O 1
ATOM 3694 N N . ARG A 1 472 ? 11.140 3.615 -13.248 1.00 93.12 472 ARG A N 1
ATOM 3695 C CA . ARG A 1 472 ? 11.961 2.392 -13.255 1.00 93.12 472 ARG A CA 1
ATOM 3696 C C . ARG A 1 472 ? 12.184 1.862 -11.847 1.00 93.12 472 ARG A C 1
ATOM 3698 O O . ARG A 1 472 ? 12.084 0.653 -11.647 1.00 93.12 472 ARG A O 1
ATOM 3705 N N . PHE A 1 473 ? 12.457 2.730 -10.878 1.00 93.88 473 PHE A N 1
ATOM 3706 C CA . PHE A 1 473 ? 12.730 2.312 -9.505 1.00 93.88 473 PHE A CA 1
ATOM 3707 C C . PHE A 1 473 ? 11.445 2.047 -8.709 1.00 93.88 473 PHE A C 1
ATOM 3709 O O . PHE A 1 473 ? 11.342 1.018 -8.048 1.00 93.88 473 PHE A O 1
ATOM 3716 N N . SER A 1 474 ? 10.427 2.904 -8.813 1.00 89.38 474 SER A N 1
ATOM 3717 C CA . SER A 1 474 ? 9.200 2.768 -8.010 1.00 89.38 474 SER A CA 1
ATOM 3718 C C . SER A 1 474 ? 8.173 1.779 -8.562 1.00 89.38 474 SER A C 1
ATOM 3720 O O . SER A 1 474 ? 7.385 1.242 -7.785 1.00 89.38 474 SER A O 1
ATOM 3722 N N . GLY A 1 475 ? 8.197 1.488 -9.867 1.00 82.38 475 GLY A N 1
ATOM 3723 C CA . GLY A 1 475 ? 7.282 0.541 -10.506 1.00 82.38 475 GLY A CA 1
ATOM 3724 C C . GLY A 1 475 ? 5.915 1.112 -10.879 1.00 82.38 475 GLY A C 1
ATOM 3725 O O . GLY A 1 475 ? 4.923 0.391 -10.789 1.00 82.38 475 GLY A O 1
ATOM 3726 N N . ARG A 1 476 ? 5.853 2.373 -11.319 1.00 71.38 476 ARG A N 1
ATOM 3727 C CA . ARG A 1 476 ? 4.624 2.997 -11.837 1.00 71.38 476 ARG A CA 1
ATOM 3728 C C . ARG A 1 476 ? 4.719 3.272 -13.337 1.00 71.38 476 ARG A C 1
ATOM 3730 O O . ARG A 1 476 ? 5.811 3.480 -13.854 1.00 71.38 476 ARG A O 1
ATOM 3737 N N . LEU A 1 477 ? 3.567 3.253 -14.005 1.00 62.41 477 LEU A N 1
ATOM 3738 C CA . LEU A 1 477 ? 3.413 3.649 -15.402 1.00 62.41 477 LEU A CA 1
ATOM 3739 C C . LEU A 1 477 ? 3.665 5.156 -15.534 1.00 62.41 477 LEU A C 1
ATOM 3741 O O . LEU A 1 477 ? 3.104 5.936 -14.760 1.00 62.41 477 LEU A O 1
ATOM 3745 N N . GLY A 1 478 ? 4.480 5.559 -16.507 1.00 53.28 478 GLY A N 1
ATOM 3746 C CA . GLY A 1 478 ? 4.261 6.858 -17.126 1.00 53.28 478 GLY A CA 1
ATOM 3747 C C . GLY A 1 478 ? 2.959 6.740 -17.902 1.00 53.28 478 GLY A C 1
ATOM 3748 O O . GLY A 1 478 ? 2.810 5.811 -18.693 1.00 53.28 478 GLY A O 1
ATOM 3749 N N . ASN A 1 479 ? 1.982 7.604 -17.646 1.00 45.59 479 ASN A N 1
ATOM 3750 C CA . ASN A 1 479 ? 0.888 7.727 -18.601 1.00 45.59 479 ASN A CA 1
ATOM 3751 C C . ASN A 1 479 ? 1.545 8.175 -19.915 1.00 45.59 479 ASN A C 1
ATOM 3753 O O . ASN A 1 479 ? 2.415 9.040 -19.867 1.00 45.59 479 ASN A O 1
ATOM 3757 N N . GLY A 1 480 ? 1.202 7.597 -21.069 1.00 37.75 480 GLY A N 1
ATOM 3758 C CA . GLY A 1 480 ? 1.858 7.935 -22.345 1.00 37.75 480 GLY A CA 1
ATOM 3759 C C . GL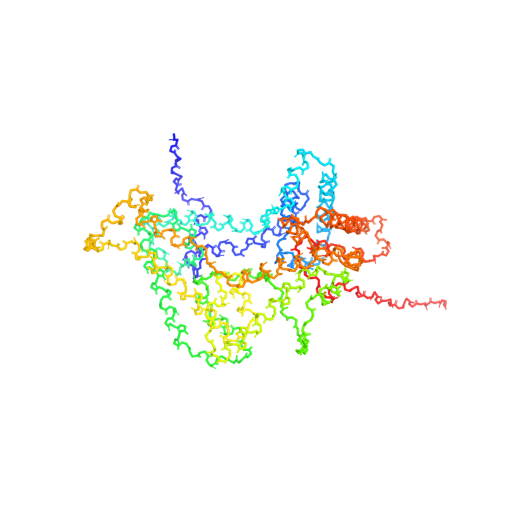Y A 1 480 ? 1.889 9.446 -22.649 1.00 37.75 480 GLY A C 1
ATOM 3760 O O . GLY A 1 480 ? 2.802 9.918 -23.319 1.00 37.75 480 GLY A O 1
ATOM 3761 N N . SER A 1 481 ? 0.965 10.224 -22.069 1.00 36.59 481 SER A N 1
ATOM 3762 C CA . SER A 1 481 ? 0.948 11.694 -22.088 1.00 36.59 481 SER A CA 1
ATOM 3763 C C . SER A 1 481 ? 2.079 12.365 -21.291 1.00 36.59 481 SER A C 1
ATOM 3765 O O . SER A 1 481 ? 2.526 13.440 -21.662 1.00 36.59 481 SER A O 1
ATOM 3767 N N . ASP A 1 482 ? 2.566 11.745 -20.213 1.00 40.94 482 ASP A N 1
ATOM 3768 C CA . ASP A 1 482 ? 3.682 12.231 -19.384 1.00 40.94 482 ASP A CA 1
ATOM 3769 C C . ASP A 1 482 ? 5.060 11.823 -19.939 1.00 40.94 482 ASP A C 1
ATOM 3771 O O . ASP A 1 482 ? 6.089 12.302 -19.448 1.00 40.94 482 ASP A O 1
ATOM 3775 N N . ALA A 1 483 ? 5.082 10.889 -20.899 1.00 36.56 483 ALA A N 1
ATOM 3776 C CA . ALA A 1 483 ? 6.283 10.308 -21.497 1.00 36.56 483 ALA A CA 1
ATOM 3777 C C . ALA A 1 483 ? 6.618 10.880 -22.886 1.00 36.56 483 ALA A C 1
ATOM 3779 O O . ALA A 1 483 ? 7.748 10.699 -23.349 1.00 36.56 483 ALA A O 1
ATOM 3780 N N . GLN A 1 484 ? 5.685 11.579 -23.547 1.00 34.16 484 GLN A N 1
ATOM 3781 C CA . GLN A 1 484 ? 5.986 12.261 -24.802 1.00 34.16 484 GLN A CA 1
ATOM 3782 C C . GLN A 1 484 ? 6.619 13.634 -24.543 1.00 34.16 484 GLN A C 1
ATOM 3784 O O . GLN A 1 484 ? 6.093 14.414 -23.750 1.00 34.16 484 GLN A O 1
ATOM 3789 N N . PRO A 1 485 ? 7.737 13.968 -25.212 1.00 36.56 485 PRO A N 1
ATOM 3790 C CA . PRO A 1 485 ? 8.164 15.350 -25.280 1.00 36.56 485 PRO A CA 1
ATOM 3791 C C . PRO A 1 485 ? 7.076 16.120 -26.032 1.00 36.56 485 PRO A C 1
ATOM 3793 O O . PRO A 1 485 ? 6.795 15.810 -27.192 1.00 36.56 485 PRO A O 1
ATOM 3796 N N . GLU A 1 486 ? 6.486 17.145 -25.415 1.00 32.12 486 GLU A N 1
ATOM 3797 C CA . GLU A 1 486 ? 5.965 18.248 -26.217 1.00 32.12 486 GLU A CA 1
ATOM 3798 C C . GLU A 1 486 ? 7.112 18.660 -27.145 1.00 32.12 486 GLU A C 1
ATOM 3800 O O . GLU A 1 486 ? 8.203 19.013 -26.682 1.00 32.12 486 GLU A O 1
ATOM 3805 N N . LYS A 1 487 ? 6.915 18.510 -28.462 1.00 29.31 487 LYS A N 1
ATOM 3806 C CA . LYS A 1 487 ? 7.839 19.080 -29.443 1.00 29.31 487 LYS A CA 1
ATOM 3807 C C . LYS A 1 487 ? 8.043 20.536 -29.022 1.00 29.31 487 LYS A C 1
ATOM 3809 O O . LYS A 1 487 ? 7.033 21.226 -28.875 1.00 29.31 487 LYS A O 1
ATOM 3814 N N . PRO A 1 488 ? 9.282 21.014 -28.816 1.00 30.09 488 PRO A N 1
ATOM 3815 C CA . PRO A 1 488 ? 9.479 22.427 -28.557 1.00 30.09 488 PRO A CA 1
ATOM 3816 C C . PRO A 1 488 ? 8.828 23.174 -29.718 1.00 30.09 488 PRO A C 1
ATOM 3818 O O . PRO A 1 488 ? 9.168 22.929 -30.878 1.00 30.09 488 PRO A O 1
ATOM 3821 N N . SER A 1 489 ? 7.841 24.020 -29.418 1.00 30.47 489 SER A N 1
ATOM 3822 C CA . SER A 1 489 ? 7.318 24.956 -30.398 1.00 30.47 489 SER A CA 1
ATOM 3823 C C . SER A 1 489 ? 8.493 25.845 -30.777 1.00 30.47 489 SER A C 1
ATOM 3825 O O . SER A 1 489 ? 8.885 26.736 -30.019 1.00 30.47 489 SER A O 1
ATOM 3827 N N . ILE A 1 490 ? 9.118 25.552 -31.913 1.00 31.55 490 ILE A N 1
ATOM 3828 C CA . ILE A 1 490 ? 10.052 26.469 -32.543 1.00 31.55 490 ILE A CA 1
ATOM 3829 C C . ILE A 1 490 ? 9.179 27.643 -32.967 1.00 31.55 490 ILE A C 1
ATOM 3831 O O . ILE A 1 490 ? 8.529 27.607 -34.009 1.00 31.55 490 ILE A O 1
ATOM 3835 N N . SER A 1 491 ? 9.094 28.647 -32.099 1.00 31.47 491 SER A N 1
ATOM 3836 C CA . SER A 1 491 ? 8.629 29.960 -32.510 1.00 31.47 491 SER A CA 1
ATOM 3837 C C . SER A 1 491 ? 9.608 30.413 -33.595 1.00 31.47 491 SER A C 1
ATOM 3839 O O . SER A 1 491 ? 10.817 30.382 -33.334 1.00 31.47 491 SER A O 1
ATOM 3841 N N . PRO A 1 492 ? 9.154 30.743 -34.814 1.00 30.30 492 PRO A N 1
ATOM 3842 C CA . PRO A 1 492 ? 10.056 31.226 -35.842 1.00 30.30 492 PRO A CA 1
ATOM 3843 C C . PRO A 1 492 ? 10.697 32.506 -35.312 1.00 30.30 492 PRO A C 1
ATOM 3845 O O . PRO A 1 492 ? 10.017 33.488 -35.012 1.00 30.30 492 PRO A O 1
ATOM 3848 N N . VAL A 1 493 ? 12.016 32.462 -35.130 1.00 34.31 493 VAL A N 1
ATOM 3849 C CA . VAL A 1 493 ? 12.812 33.661 -34.898 1.00 34.31 493 VAL A CA 1
ATOM 3850 C C . VAL A 1 493 ? 12.570 34.550 -36.108 1.00 34.31 493 VAL A C 1
ATOM 3852 O O . VAL A 1 493 ? 12.868 34.158 -37.233 1.00 34.31 493 VAL A O 1
ATOM 3855 N N . ALA A 1 494 ? 11.963 35.709 -35.871 1.00 33.62 494 ALA A N 1
ATOM 3856 C CA . ALA A 1 494 ? 11.797 36.730 -36.883 1.00 33.62 494 ALA A CA 1
ATOM 3857 C C . ALA A 1 494 ? 13.188 37.140 -37.386 1.00 33.62 494 ALA A C 1
ATOM 3859 O O . ALA A 1 494 ? 13.957 37.793 -36.679 1.00 33.62 494 ALA A O 1
ATOM 3860 N N . GLU A 1 495 ? 13.508 36.737 -38.612 1.00 35.78 495 GLU A N 1
ATOM 3861 C CA . GLU A 1 495 ? 14.476 37.432 -39.446 1.00 35.78 495 GLU A CA 1
ATOM 3862 C C . GLU A 1 495 ? 13.958 38.855 -39.674 1.00 35.78 495 GLU A C 1
ATOM 3864 O O . GLU A 1 495 ? 13.149 39.106 -40.563 1.00 35.78 495 GLU A O 1
ATOM 3869 N N . THR A 1 496 ? 14.428 39.813 -38.882 1.00 37.09 496 THR A N 1
ATOM 3870 C CA . THR A 1 496 ? 14.473 41.208 -39.326 1.00 37.09 496 THR A CA 1
ATOM 3871 C C . THR A 1 496 ? 15.876 41.488 -39.825 1.00 37.09 496 THR A C 1
ATOM 3873 O O . THR A 1 496 ? 16.775 41.881 -39.079 1.00 37.09 496 THR A O 1
ATOM 3876 N N . ALA A 1 497 ? 16.049 41.224 -41.116 1.00 37.41 497 ALA A N 1
ATOM 3877 C CA . ALA A 1 497 ? 17.104 41.789 -41.927 1.00 37.41 497 ALA A CA 1
ATOM 3878 C C . ALA A 1 497 ? 16.883 43.303 -42.099 1.00 37.41 497 ALA A C 1
ATOM 3880 O O . ALA A 1 497 ? 15.764 43.742 -42.338 1.00 37.41 497 ALA A O 1
ATOM 3881 N N . LYS A 1 498 ? 17.990 44.048 -42.015 1.00 38.09 498 LYS A N 1
ATOM 3882 C CA . LYS A 1 498 ? 18.329 45.261 -42.781 1.00 38.09 498 LYS A CA 1
ATOM 3883 C C . LYS A 1 498 ? 17.224 46.307 -43.022 1.00 38.09 498 LYS A C 1
ATOM 3885 O O . LYS A 1 498 ? 16.388 46.153 -43.907 1.00 38.09 498 LYS A O 1
ATOM 3890 N N . GLY A 1 499 ? 17.402 47.446 -42.356 1.00 41.81 499 GLY A N 1
ATOM 3891 C CA . GLY A 1 499 ? 17.057 48.791 -42.817 1.00 41.81 499 GLY A CA 1
ATOM 3892 C C . GLY A 1 499 ? 18.125 49.739 -42.309 1.00 41.81 499 GLY A C 1
ATOM 3893 O O . GLY A 1 499 ? 18.217 49.833 -41.066 1.00 41.81 499 GLY A O 1
#

Nearest PDB structures (foldseek):
  6byj-assembly1_A  TM=1.608E-01  e=7.868E+00  Homo sapiens

Secondary structure (DSSP, 8-state):
----------TT-HHHHHHHHHHTSSB-HHHHHHTTHHHHHHHHIIIIITT-HHHHHHHHHHTSS-HHHHHHHHT-GGGHHHHHHHHHHHHHHHHHHHHHHTT-SHHHHHHHHHHHSPPPPHHHHHHHHHHHHHHHHHHHHHTSHHHHTTSSSSB---HHHHHHHGGGS-HHHHHHHHHHHHHHHHHHHHHHHHS-GGGS-TT-HHHHHHHHHHHHHHHT-S--S--SSPPPPS-----PPP-HHHHHHHHTT-SSS-HHHHHHHHHHHHHHHHHHHHHHTT---GGGS--SHHHHHHHHHHS-HHHHHHHHHHHHHHHHHHHHHHHHHHS----------HHHHHHHTTSPPPPPHHHHHHHHHHSPPP-HHHHHHHHHHHHHHHHHHHHTTSHHHHHHHHHS----HHHHHHHHHT---HHHHHHHHHHHHHHHHHHHHHHHHHHHHHSGGGTTSPP-GGGGHHHHHHHHHHT-PPPHHHHSPPPP-----------

Sequence (499 aa):
MKKRGRRTITEQSYAAARLLDALGREGCPVCHDIARSDRHYFFWFFVESYFSSYTLDQLSASLGFCPAHGARLARSSGDSHQLTYVHEDMARRIIRALGALSRGGAAGRKRKAGLLRPGPCPPCREREQGAASAAFWLAAILEEPSHAGKYGDPGLLCFPHLRLLCPRVGGKTLEGLLALHRERMSTEADSLSARNLCRISPGDKEGLLETLLPALRLAVGHDRGLRTLPEPGEAAEAPRLRDPAGDFLERLRWSDACPVCLEVSRAWGDWLRWLDEAAQRGVEIRDLLPGCPDHVWDTIHMGGKALAVAVAQKALGDTLGQLAQSMNTLAPAEKKKETKWPLVGRLREFLPEPPPPYAAARRVLTRPPWCPVCNHLNEVRDRSLHLLFALLRGRPGRTAMENGYGLCLKHFSRALALRPEEGVGRFLAEVESARLSLLLWELEEARRKAAWSVRPEPRGTESWAWKRGVWRFSGRLGNGSDAQPEKPSISPVAETAKG

Radius of gyration: 26.86 Å; Cα contacts (8 Å, |Δi|>4): 560; chains: 1; bounding box: 62×89×79 Å

Foldseek 3Di:
DDPDDDPPPPVDDPLLVQLLVLLQDAFASLCVQLLCLLVVVVVCCQPPPLPPPVVLVLCLLQLHAALQNLVVVLPCLVRLLSLLVSLLSSLVVVLVLLVLCVVDDDVNVVSLVSLLDRDHGVSVVSSVVSLLVSLQSVQVQCQDPVRVVSEVNRHHHALVSLLSNLVRHDPVSNLVNLVSLLVQLVVLLVVLVPDPLVPQPQPNLPVLCVSLVSLLCRLARDDSPGQNADAQDPPPPDDDDDDPLVVLLVLLQAAFAASLLVQLNNLVNVLLVVLQVCLVVVHDCLVQAFAHNNSLVNSSVRHGSSSNSSSSSSSSVVSSVLSVQLVVLVPPPDPDDPPPDVVVVVVVVVDPDDDRSSVSSSVSSNDRTDTNSVVSSVVSSVVSLVSLLVLLVDPSSLVSNLNYNQHQSVSLSNSVNVPRDPVSNSSSSVSVSVNSVVLSVLSVVCNVCVDPVNVVDDDDLSSSSSSVSSCSSNVHGDPVVSNDPPPPPPPPDDPPDDD

Mean predicted aligned error: 8.7 Å

pLDDT: mean 84.8, std 16.69, range [28.06, 98.31]

Organism: Tectimicrobiota bacterium (NCBI:txid2528274)